Protein AF-A0AAW0GJ16-F1 (afdb_monomer_lite)

Foldseek 3Di:
DWAWKKKKKFLDLVVVLVVLVVVLVVDDLLWAKEKEKADWPPDDLVSVVSSLCSQLVRFNYWYFYAHFAFAFAQPDPVRLVVVLVVVCVVVVNVVVVVVPPDDDDCDPVNVVVSLVSSVPTLPDDPSRTMMMMIMIIHRNVFKFKFFDPQFFDPDDDDDPPPDDDPDDDDPPPPPPPPDDPDDDDDDDPDPPPPDDPPPQQQATPRCNPPDLAQFAEKEKEFALGCHNVLSNNVSSFNYWYKYHHHAQQCPPPVARTWIDGNSDTDRGGMIIMTGRDPDHWDKDKDDPQKDFLDDKWFQADDDWQKRCDTNNDLVLVVVLVSCCVVPVDDPVVVVVCLVPWWKWKFQPPDDGGPDIWTFPDADPVRSMTGTPDGDDPDGGTTITMITRDPCSLAPALEDPQDDPQKQKEKEAAAAPDDDPVDPGARHHHPDPRPQPDDDSGMTMDISYGYGYHNQAMWTWHFDQDPVGTGIRRIDGDNDHSMMMMTMGGHDPPPDPVVVVVVVVVVVVVVVVVVPDPPPDDDDDDDDDDDD

Radius of gyration: 28.72 Å; chains: 1; bounding box: 70×133×58 Å

Structure (mmCIF, N/CA/C/O backbone):
data_AF-A0AAW0GJ16-F1
#
_entry.id   AF-A0AAW0GJ16-F1
#
loop_
_atom_site.group_PDB
_atom_site.id
_atom_site.type_symbol
_atom_site.label_atom_id
_atom_site.label_alt_id
_atom_site.label_comp_id
_atom_site.label_asym_id
_atom_site.label_entity_id
_atom_site.label_seq_id
_atom_site.pdbx_PDB_ins_code
_atom_site.Cartn_x
_atom_site.Cartn_y
_atom_site.Cartn_z
_atom_site.occupancy
_atom_site.B_iso_or_equiv
_atom_site.auth_seq_id
_atom_site.auth_comp_id
_atom_site.auth_asym_id
_atom_site.auth_atom_id
_atom_site.pdbx_PDB_model_num
ATOM 1 N N . MET A 1 1 ? -20.449 2.514 0.840 1.00 83.25 1 MET A N 1
ATOM 2 C CA . MET A 1 1 ? -19.255 1.656 0.787 1.00 83.25 1 MET A CA 1
ATOM 3 C C . MET A 1 1 ? -18.295 2.136 1.844 1.00 83.25 1 MET A C 1
ATOM 5 O O . MET A 1 1 ? -18.551 1.790 2.978 1.00 83.25 1 MET A O 1
ATOM 9 N N . ALA A 1 2 ? -17.311 2.987 1.543 1.00 88.12 2 ALA A N 1
ATOM 10 C CA . ALA A 1 2 ? -16.556 3.666 2.585 1.00 88.12 2 ALA A CA 1
ATOM 11 C C . ALA A 1 2 ? -17.456 4.745 3.195 1.00 88.12 2 ALA A C 1
ATOM 13 O O . ALA A 1 2 ? -18.021 5.568 2.468 1.00 88.12 2 ALA A O 1
ATOM 14 N N . LEU A 1 3 ? -17.647 4.684 4.505 1.00 92.81 3 LEU A N 1
ATOM 15 C CA . LEU A 1 3 ? -18.484 5.608 5.266 1.00 92.81 3 LEU A CA 1
ATOM 16 C C . LEU A 1 3 ? -17.625 6.721 5.859 1.00 92.81 3 LEU A C 1
ATOM 18 O O . LEU A 1 3 ? -17.960 7.902 5.756 1.00 92.81 3 LEU A O 1
ATOM 22 N N . ALA A 1 4 ? -16.476 6.340 6.410 1.00 94.75 4 ALA A N 1
ATOM 23 C CA . ALA A 1 4 ? -15.509 7.248 6.992 1.00 94.75 4 ALA A CA 1
ATOM 24 C C . ALA A 1 4 ? -14.098 6.664 6.893 1.00 94.75 4 ALA A C 1
ATOM 26 O O . ALA A 1 4 ? -13.908 5.458 6.781 1.00 94.75 4 ALA A O 1
ATOM 27 N N . ALA A 1 5 ? -13.106 7.540 6.963 1.00 95.50 5 ALA A N 1
ATOM 28 C CA . ALA A 1 5 ? -11.740 7.168 7.292 1.00 95.50 5 ALA A CA 1
ATOM 29 C C . ALA A 1 5 ? -11.139 8.260 8.165 1.00 95.50 5 ALA A C 1
ATOM 31 O O . ALA A 1 5 ? -11.576 9.416 8.095 1.00 95.50 5 ALA A O 1
ATOM 32 N N . ARG A 1 6 ? -10.165 7.909 8.990 1.00 95.50 6 ARG A N 1
ATOM 33 C CA . ARG A 1 6 ? -9.470 8.861 9.844 1.00 95.50 6 ARG A CA 1
ATOM 34 C C . ARG A 1 6 ? -8.067 8.357 10.139 1.00 95.50 6 ARG A C 1
ATOM 36 O O . ARG A 1 6 ? -7.887 7.176 10.420 1.00 95.50 6 ARG A O 1
ATOM 43 N N . THR A 1 7 ? -7.109 9.273 10.117 1.00 95.12 7 THR A N 1
ATOM 44 C CA . THR A 1 7 ? -5.736 9.030 10.553 1.00 95.12 7 THR A CA 1
ATOM 45 C C . THR A 1 7 ? -5.420 10.012 11.667 1.00 95.12 7 THR A C 1
ATOM 47 O O . THR A 1 7 ? -5.505 11.224 11.470 1.00 95.12 7 THR A O 1
ATOM 50 N N . LEU A 1 8 ? -5.061 9.490 12.834 1.00 94.81 8 LEU A N 1
ATOM 51 C CA . LEU A 1 8 ? -4.563 10.259 13.964 1.00 94.81 8 LEU A CA 1
ATOM 52 C C . LEU A 1 8 ? -3.051 10.095 14.056 1.00 94.81 8 LEU A C 1
ATOM 54 O O . LEU A 1 8 ? -2.541 8.981 13.960 1.00 94.81 8 LEU A O 1
ATOM 58 N N . VAL A 1 9 ? -2.347 11.197 14.272 1.00 93.00 9 VAL A N 1
ATOM 59 C CA . VAL A 1 9 ? -0.895 11.225 14.454 1.00 93.00 9 VAL A CA 1
ATOM 60 C C . VAL A 1 9 ? -0.613 11.919 15.772 1.00 93.00 9 VAL A C 1
ATOM 62 O O . VAL A 1 9 ? -1.122 13.015 15.998 1.00 93.00 9 VAL A O 1
ATOM 65 N N . SER A 1 10 ? 0.194 11.301 16.630 1.00 92.75 10 SER A N 1
ATOM 66 C CA . SER A 1 10 ? 0.650 11.939 17.862 1.00 92.75 10 SER A CA 1
ATOM 67 C C . SER A 1 10 ? 2.000 11.413 18.319 1.00 92.75 10 SER A C 1
ATOM 69 O O . SER A 1 10 ? 2.330 10.251 18.075 1.00 92.75 10 SER A O 1
ATOM 71 N N . ARG A 1 11 ? 2.749 12.233 19.058 1.00 90.12 11 ARG A N 1
ATOM 72 C CA . ARG A 1 11 ? 3.875 11.750 19.879 1.00 90.12 11 ARG A CA 1
ATOM 73 C C . ARG A 1 11 ? 3.406 11.123 21.195 1.00 90.12 11 ARG A C 1
ATOM 75 O O . ARG A 1 11 ? 4.055 10.228 21.723 1.00 90.12 11 ARG A O 1
ATOM 82 N N . SER A 1 12 ? 2.256 11.564 21.710 1.00 93.50 12 SER A N 1
ATOM 83 C CA . SER A 1 12 ? 1.687 11.089 22.972 1.00 93.50 12 SER A CA 1
ATOM 84 C C . SER A 1 12 ? 0.680 9.963 22.741 1.00 93.50 12 SER A C 1
ATOM 86 O O . SER A 1 12 ? -0.403 10.176 22.182 1.00 93.50 12 SER A O 1
ATOM 88 N N . GLY A 1 13 ? 1.011 8.763 23.229 1.00 95.38 13 GLY A N 1
ATOM 89 C CA . GLY A 1 13 ? 0.095 7.619 23.221 1.00 95.38 13 GLY A CA 1
ATOM 90 C C . GLY A 1 13 ? -1.197 7.874 24.009 1.00 95.38 13 GLY A C 1
ATOM 91 O O . GLY A 1 13 ? -2.262 7.436 23.580 1.00 95.38 13 GLY A O 1
ATOM 92 N N . GLY A 1 14 ? -1.132 8.650 25.099 1.00 96.44 14 GLY A N 1
ATOM 93 C CA . GLY A 1 14 ? -2.306 9.012 25.902 1.00 96.44 14 GLY A CA 1
ATOM 94 C C . GLY A 1 14 ? -3.317 9.859 25.123 1.00 96.44 14 GLY A C 1
ATOM 95 O O . GLY A 1 14 ? -4.508 9.561 25.131 1.00 96.44 14 GLY A O 1
ATOM 96 N N . THR A 1 15 ? -2.839 10.847 24.362 1.00 95.38 15 THR A N 1
ATOM 97 C CA . THR A 1 15 ? -3.692 11.699 23.513 1.00 95.38 15 THR A CA 1
ATOM 98 C C . THR A 1 15 ? -4.376 10.885 22.410 1.00 95.38 15 THR A C 1
ATOM 100 O O . THR A 1 15 ? -5.560 11.073 22.134 1.00 95.38 15 THR A O 1
ATOM 103 N N . LEU A 1 16 ? -3.671 9.922 21.800 1.00 96.44 16 LEU A N 1
ATOM 104 C CA . LEU A 1 16 ? -4.283 9.000 20.834 1.00 96.44 16 LEU A CA 1
ATOM 105 C C . LEU A 1 16 ? -5.368 8.140 21.483 1.00 96.44 16 LEU A C 1
ATOM 107 O O . LEU A 1 16 ? -6.444 7.993 20.907 1.00 96.44 16 LEU A O 1
ATOM 111 N N . LEU A 1 17 ? -5.109 7.597 22.674 1.00 97.81 17 LEU A N 1
ATOM 112 C CA . LEU A 1 17 ? -6.081 6.791 23.412 1.00 97.81 17 LEU A CA 1
ATOM 113 C C . LEU A 1 17 ? -7.339 7.574 23.775 1.00 97.81 17 LEU A C 1
ATOM 115 O O . LEU A 1 17 ? -8.432 7.033 23.629 1.00 97.81 17 LEU A O 1
ATOM 119 N N . GLU A 1 18 ? -7.216 8.832 24.194 1.00 96.94 18 GLU A N 1
ATOM 120 C CA . GLU A 1 18 ? -8.367 9.693 24.483 1.00 96.94 18 GLU A CA 1
ATOM 121 C C . GLU A 1 18 ? -9.271 9.833 23.248 1.00 96.94 18 GLU A C 1
ATOM 123 O O . GLU A 1 18 ? -10.471 9.544 23.299 1.00 96.94 18 GLU A O 1
ATOM 128 N N . HIS A 1 19 ? -8.684 10.176 22.097 1.00 96.50 19 HIS A N 1
ATOM 129 C CA . HIS A 1 19 ? -9.428 10.319 20.847 1.00 96.50 19 HIS A CA 1
ATOM 130 C C . HIS A 1 19 ? -10.015 9.000 20.331 1.00 96.50 19 HIS A C 1
ATOM 132 O O . HIS A 1 19 ? -11.144 8.990 19.828 1.00 96.50 19 HIS A O 1
ATOM 138 N N . LEU A 1 20 ? -9.277 7.894 20.446 1.00 97.56 20 LEU A N 1
ATOM 139 C CA . LEU A 1 20 ? -9.753 6.565 20.057 1.00 97.56 20 LEU A CA 1
ATOM 140 C C . LEU A 1 20 ? -10.881 6.082 20.972 1.00 97.56 20 LEU A C 1
ATOM 142 O O . LEU A 1 20 ? -11.856 5.513 20.484 1.00 97.56 20 LEU A O 1
ATOM 146 N N . THR A 1 21 ? -10.797 6.362 22.272 1.00 97.75 21 THR A N 1
ATOM 147 C CA . THR A 1 21 ? -11.847 6.030 23.243 1.00 97.75 21 THR A CA 1
ATOM 148 C C . THR A 1 21 ? -13.120 6.807 22.930 1.00 97.75 21 THR A C 1
ATOM 150 O O . THR A 1 21 ? -14.184 6.200 22.807 1.00 97.75 21 THR A O 1
ATOM 153 N N . ALA A 1 22 ? -13.019 8.119 22.694 1.00 96.69 22 ALA A N 1
ATOM 154 C CA . ALA A 1 22 ? -14.158 8.939 22.288 1.00 96.69 22 ALA A CA 1
ATOM 155 C C . ALA A 1 22 ? -14.784 8.452 20.968 1.00 96.69 22 ALA A C 1
ATOM 157 O O . ALA A 1 22 ? -16.004 8.344 20.858 1.00 96.69 22 ALA A O 1
ATOM 158 N N . TRP A 1 23 ? -13.965 8.094 19.971 1.00 96.25 23 TRP A N 1
ATOM 159 C CA . TRP A 1 23 ? -14.467 7.510 18.723 1.00 96.25 23 TRP A CA 1
ATOM 160 C C . TRP A 1 23 ? -15.193 6.179 18.966 1.00 96.25 23 TRP A C 1
ATOM 162 O O . TRP A 1 23 ? -16.303 5.997 18.466 1.00 96.25 23 TRP A O 1
ATOM 172 N N . SER A 1 24 ? -14.623 5.285 19.780 1.00 96.50 24 SER A N 1
ATOM 173 C CA . SER A 1 24 ? -15.175 3.948 20.043 1.00 96.50 24 SER A CA 1
ATOM 174 C C . SER A 1 24 ? -16.586 3.959 20.640 1.00 96.50 24 SER A C 1
ATOM 176 O O . SER A 1 24 ? -17.339 3.013 20.430 1.00 96.50 24 SER A O 1
ATOM 178 N N . GLN A 1 25 ? -16.962 5.043 21.325 1.00 96.62 25 GLN A N 1
ATOM 179 C CA . GLN A 1 25 ? -18.298 5.244 21.893 1.00 96.62 25 GLN A CA 1
ATOM 180 C C . GLN A 1 25 ? -19.340 5.683 20.854 1.00 96.62 25 GLN A C 1
ATOM 182 O O . GLN A 1 25 ? -20.537 5.563 21.096 1.00 96.62 25 GLN A O 1
ATOM 187 N N . THR A 1 26 ? -18.897 6.212 19.712 1.00 95.12 26 THR A N 1
ATOM 188 C CA . THR A 1 26 ? -19.767 6.800 18.676 1.00 95.12 26 THR A CA 1
ATOM 189 C C . THR A 1 26 ? -19.852 5.969 17.397 1.00 95.12 26 THR A C 1
ATOM 191 O O . THR A 1 26 ? -20.653 6.290 16.521 1.00 95.12 26 THR A O 1
ATOM 194 N N . ARG A 1 27 ? -19.029 4.921 17.269 1.00 94.00 27 ARG A N 1
ATOM 195 C CA . ARG A 1 27 ? -18.988 4.063 16.078 1.00 94.00 27 ARG A CA 1
ATOM 196 C C . ARG A 1 27 ? -20.213 3.152 15.989 1.00 94.00 27 ARG A C 1
ATOM 198 O O . ARG A 1 27 ? -20.712 2.668 17.004 1.00 94.00 27 ARG A O 1
ATOM 205 N N . ASP A 1 28 ? -20.637 2.863 14.765 1.00 95.94 28 ASP A N 1
ATOM 206 C CA . ASP A 1 28 ? -21.716 1.914 14.489 1.00 95.94 28 ASP A CA 1
ATOM 207 C C . ASP A 1 28 ? -21.162 0.477 14.450 1.00 95.94 28 ASP A C 1
ATOM 209 O O . ASP A 1 28 ? -20.320 0.195 13.596 1.00 95.94 28 ASP A O 1
ATOM 213 N N . PRO A 1 29 ? -21.594 -0.437 15.341 1.00 96.12 29 PRO A N 1
ATOM 214 C CA . PRO A 1 29 ? -21.112 -1.819 15.388 1.00 96.12 29 PRO A CA 1
ATOM 215 C C . PRO A 1 29 ? -21.506 -2.665 14.169 1.00 96.12 29 PRO A C 1
ATOM 217 O O . PRO A 1 29 ? -20.990 -3.766 14.029 1.00 96.12 29 PRO A O 1
ATOM 220 N N . SER A 1 30 ? -22.419 -2.204 13.312 1.00 96.69 30 SER A N 1
ATOM 221 C CA . SER A 1 30 ? -22.757 -2.910 12.070 1.00 96.69 30 SER A CA 1
ATOM 222 C C . SER A 1 30 ? -21.721 -2.700 10.963 1.00 96.69 30 SER A C 1
ATOM 224 O O . SER A 1 30 ? -21.684 -3.467 10.002 1.00 96.69 30 SER A O 1
ATOM 226 N N . ASN A 1 31 ? -20.851 -1.696 11.096 1.00 97.00 31 ASN A N 1
ATOM 227 C CA . ASN A 1 31 ? -19.821 -1.414 10.109 1.00 97.00 31 ASN A CA 1
ATOM 228 C C . ASN A 1 31 ? -18.703 -2.465 10.141 1.00 97.00 31 ASN A C 1
ATOM 230 O O . ASN A 1 31 ? -18.400 -3.072 11.162 1.00 97.00 31 ASN A O 1
ATOM 234 N N . THR A 1 32 ? -18.054 -2.652 8.996 1.00 97.75 32 THR A N 1
ATOM 235 C CA . THR A 1 32 ? -16.775 -3.360 8.900 1.00 97.75 32 THR A CA 1
ATOM 236 C C . THR A 1 32 ? -15.634 -2.367 9.069 1.00 97.75 32 THR A C 1
ATOM 238 O O . THR A 1 32 ? -15.653 -1.286 8.473 1.00 97.75 32 THR A O 1
ATOM 241 N N . LEU A 1 33 ? -14.609 -2.737 9.832 1.00 98.12 33 LEU A N 1
ATOM 242 C CA . LEU A 1 33 ? -13.494 -1.850 10.151 1.00 98.12 33 LEU A CA 1
ATOM 243 C C . LEU A 1 33 ? -12.167 -2.374 9.601 1.00 98.12 33 LEU A C 1
ATOM 245 O O . LEU A 1 33 ? -11.743 -3.483 9.921 1.00 98.12 33 LEU A O 1
ATOM 249 N N . LEU A 1 34 ? -11.479 -1.520 8.842 1.00 98.50 34 LEU A N 1
ATOM 250 C CA . LEU A 1 34 ? -10.063 -1.664 8.512 1.00 98.50 34 LEU A CA 1
ATOM 251 C C . LEU A 1 34 ? -9.248 -0.738 9.411 1.00 98.50 34 LEU A C 1
ATOM 253 O O . LEU A 1 34 ? -9.551 0.452 9.459 1.00 98.50 34 LEU A O 1
ATOM 257 N N . PHE A 1 35 ? -8.196 -1.222 10.066 1.00 98.62 35 PHE A N 1
ATOM 258 C CA . PHE A 1 35 ? -7.298 -0.361 10.839 1.00 98.62 35 PHE A CA 1
ATOM 259 C C . PHE A 1 35 ? -5.816 -0.689 10.633 1.00 98.62 35 PHE A C 1
ATOM 261 O O . PHE A 1 35 ? -5.446 -1.796 10.250 1.00 98.62 35 PHE A O 1
ATOM 268 N N . SER A 1 36 ? -4.956 0.291 10.894 1.00 98.31 36 SER A N 1
ATOM 269 C CA . SER A 1 36 ? -3.502 0.133 10.903 1.00 98.31 36 SER A CA 1
ATOM 270 C C . SER A 1 36 ? -2.907 0.981 12.015 1.00 98.31 36 SER A C 1
ATOM 272 O O . SER A 1 36 ? -3.284 2.145 12.173 1.00 98.31 36 SER A O 1
ATOM 274 N N . ILE A 1 37 ? -1.968 0.416 12.769 1.00 98.00 37 ILE A N 1
ATOM 275 C CA . ILE A 1 37 ? -1.204 1.147 13.785 1.00 98.00 37 ILE A CA 1
ATOM 276 C C . ILE A 1 37 ? 0.264 1.128 13.375 1.00 98.00 37 ILE A C 1
ATOM 278 O O . ILE A 1 37 ? 0.846 0.061 13.217 1.00 98.00 37 ILE A O 1
ATOM 282 N N . SER A 1 38 ? 0.857 2.308 13.228 1.00 96.06 38 SER A N 1
ATOM 283 C CA . SER A 1 38 ? 2.296 2.500 13.038 1.00 96.06 38 SER A CA 1
ATOM 284 C C . SER A 1 38 ? 2.876 2.983 14.370 1.00 96.06 38 SER A C 1
ATOM 286 O O . SER A 1 38 ? 2.853 4.192 14.620 1.00 96.06 38 SER A O 1
ATOM 288 N N . PRO A 1 39 ? 3.288 2.079 15.277 1.00 95.06 39 PRO A N 1
ATOM 289 C CA . PRO A 1 39 ? 3.771 2.473 16.595 1.00 95.06 39 PRO A CA 1
ATOM 290 C C . PRO A 1 39 ? 5.111 3.204 16.482 1.00 95.06 39 PRO A C 1
ATOM 292 O O . PRO A 1 39 ? 5.990 2.784 15.728 1.00 95.06 39 PRO A O 1
ATOM 295 N N . SER A 1 40 ? 5.290 4.282 17.248 1.00 92.00 40 SER A N 1
ATOM 296 C CA . SER A 1 40 ? 6.622 4.857 17.429 1.00 92.00 40 SER A CA 1
ATOM 297 C C . SER A 1 40 ? 7.476 3.953 18.325 1.00 92.00 40 SER A C 1
ATOM 299 O O . SER A 1 40 ? 6.936 3.279 19.205 1.00 92.00 40 SER A O 1
ATOM 301 N N . PRO A 1 41 ? 8.814 3.980 18.188 1.00 88.38 41 PRO A N 1
ATOM 302 C CA . PRO A 1 41 ? 9.710 3.298 19.127 1.00 88.38 41 PRO A CA 1
ATOM 303 C C . PRO A 1 41 ? 9.546 3.761 20.586 1.00 88.38 41 PRO A C 1
ATOM 305 O O . PRO A 1 41 ? 9.884 3.028 21.508 1.00 88.38 41 PRO A O 1
ATOM 308 N N . SER A 1 42 ? 9.026 4.974 20.794 1.00 88.88 42 SER A N 1
ATOM 309 C CA . SER A 1 42 ? 8.753 5.570 22.106 1.00 88.88 42 SER A CA 1
ATOM 310 C C . SER A 1 42 ? 7.381 5.202 22.690 1.00 88.88 42 SER A C 1
ATOM 312 O O . SER A 1 42 ? 7.093 5.552 23.836 1.00 88.88 42 SER A O 1
ATOM 314 N N . LEU A 1 43 ? 6.510 4.524 21.934 1.00 93.81 43 LEU A N 1
ATOM 315 C CA . LEU A 1 43 ? 5.173 4.167 22.402 1.00 93.81 43 LEU A CA 1
ATOM 316 C C . LEU A 1 43 ? 5.261 3.089 23.487 1.00 93.81 43 LEU A C 1
ATOM 318 O O . LEU A 1 43 ? 5.823 2.016 23.270 1.00 93.81 43 LEU A O 1
ATOM 322 N N . SER A 1 44 ? 4.657 3.343 24.652 1.00 95.50 44 SER A N 1
ATOM 323 C CA . SER A 1 44 ? 4.625 2.336 25.712 1.00 95.50 44 SER A CA 1
ATOM 324 C C . SER A 1 44 ? 3.834 1.089 25.268 1.00 95.50 44 SER A C 1
ATOM 326 O O . SER A 1 44 ? 2.782 1.215 24.627 1.00 95.50 44 SER A O 1
ATOM 328 N N . PRO A 1 45 ? 4.271 -0.127 25.648 1.00 95.62 45 PRO A N 1
ATOM 329 C CA . PRO A 1 45 ? 3.545 -1.354 25.320 1.00 95.62 45 PRO A CA 1
ATOM 330 C C . PRO A 1 45 ? 2.103 -1.374 25.845 1.00 95.62 45 PRO A C 1
ATOM 332 O O . PRO A 1 45 ? 1.221 -1.930 25.191 1.00 95.62 45 PRO A O 1
ATOM 335 N N . SER A 1 46 ? 1.842 -0.738 26.996 1.00 97.00 46 SER A N 1
ATOM 336 C CA . SER A 1 46 ? 0.489 -0.607 27.549 1.00 97.00 46 SER A CA 1
ATOM 337 C C . SER A 1 46 ? -0.414 0.221 26.640 1.00 97.00 46 SER A C 1
ATOM 339 O O . SER A 1 46 ? -1.506 -0.230 26.304 1.00 97.00 46 SER A O 1
ATOM 341 N N . HIS A 1 47 ? 0.063 1.373 26.155 1.00 97.44 47 HIS A N 1
ATOM 342 C CA . HIS A 1 47 ? -0.714 2.195 25.234 1.00 97.44 47 HIS A CA 1
ATOM 343 C C . HIS A 1 47 ? -0.989 1.465 23.920 1.00 97.44 47 HIS A C 1
ATOM 345 O O . HIS A 1 47 ? -2.115 1.509 23.430 1.00 97.44 47 HIS A O 1
ATOM 351 N N . LEU A 1 48 ? 0.001 0.755 23.366 1.00 97.25 48 LEU A N 1
ATOM 352 C CA . LEU A 1 48 ? -0.205 -0.052 22.162 1.00 97.25 48 LEU A CA 1
ATOM 353 C C . LEU A 1 48 ? -1.277 -1.129 22.384 1.00 97.25 48 LEU A C 1
ATOM 355 O O . LEU A 1 48 ? -2.182 -1.275 21.563 1.00 97.25 48 LEU A O 1
ATOM 359 N N . SER A 1 49 ? -1.200 -1.853 23.502 1.00 97.12 49 SER A N 1
ATOM 360 C CA . SER A 1 49 ? -2.187 -2.869 23.877 1.00 97.12 49 SER A CA 1
ATOM 361 C C . SER A 1 49 ? -3.598 -2.282 23.989 1.00 97.12 49 SER A C 1
ATOM 363 O O . SER A 1 49 ? -4.549 -2.857 23.458 1.00 97.12 49 SER A O 1
ATOM 365 N N . ASP A 1 50 ? -3.746 -1.120 24.626 1.00 98.25 50 ASP A N 1
ATOM 366 C CA . ASP A 1 50 ? -5.040 -0.453 24.784 1.00 98.25 50 ASP A CA 1
ATOM 367 C C . ASP A 1 50 ? -5.607 0.031 23.440 1.00 98.25 50 ASP A C 1
ATOM 369 O O . ASP A 1 50 ? -6.792 -0.165 23.161 1.00 98.25 50 ASP A O 1
ATOM 373 N N . MET A 1 51 ? -4.767 0.579 22.554 1.00 98.19 51 MET A N 1
ATOM 374 C CA . MET A 1 51 ? -5.180 0.967 21.198 1.00 98.19 51 MET A CA 1
ATOM 375 C C . MET A 1 51 ? -5.656 -0.243 20.392 1.00 98.19 51 MET A C 1
ATOM 377 O O . MET A 1 51 ? -6.719 -0.199 19.767 1.00 98.19 51 MET A O 1
ATOM 381 N N . VAL A 1 52 ? -4.900 -1.344 20.435 1.00 97.56 52 VAL A N 1
ATOM 382 C CA . VAL A 1 52 ? -5.280 -2.605 19.787 1.00 97.56 52 VAL A CA 1
ATOM 383 C C . VAL A 1 52 ? -6.610 -3.103 20.342 1.00 97.56 52 VAL A C 1
ATOM 385 O O . VAL A 1 52 ? -7.486 -3.465 19.561 1.00 97.56 52 VAL A O 1
ATOM 388 N N . LYS A 1 53 ? -6.811 -3.070 21.663 1.00 97.81 53 LYS A N 1
ATOM 389 C CA . LYS A 1 53 ? -8.067 -3.476 22.312 1.00 97.81 53 LYS A CA 1
ATOM 390 C C . LYS A 1 53 ? -9.260 -2.624 21.869 1.00 97.81 53 LYS A C 1
ATOM 392 O O . LYS A 1 53 ? -10.356 -3.149 21.676 1.00 97.81 53 LYS A O 1
ATOM 397 N N . ILE A 1 54 ? -9.072 -1.319 21.664 1.00 97.94 54 ILE A N 1
ATOM 398 C CA . ILE A 1 54 ? -10.135 -0.445 21.149 1.00 97.94 54 ILE A CA 1
ATOM 399 C C . ILE A 1 54 ? -10.560 -0.882 19.742 1.00 97.94 54 ILE A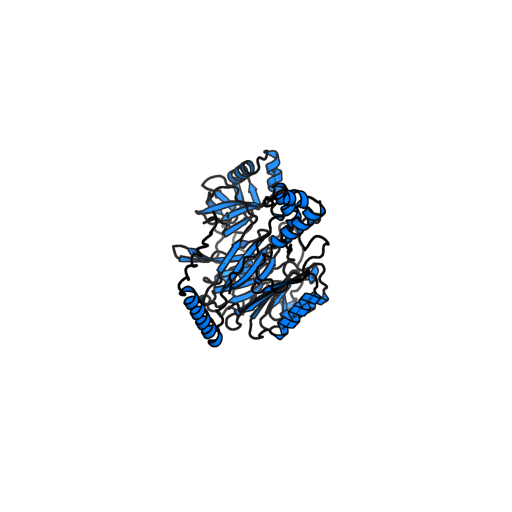 C 1
ATOM 401 O O . ILE A 1 54 ? -11.757 -1.006 19.479 1.00 97.94 54 ILE A O 1
ATOM 405 N N . PHE A 1 55 ? -9.618 -1.159 18.841 1.00 97.81 55 PHE A N 1
ATOM 406 C CA . PHE A 1 55 ? -9.959 -1.601 17.487 1.00 97.81 55 PHE A CA 1
ATOM 407 C C . PHE A 1 55 ? -10.525 -3.022 17.465 1.00 97.81 55 PHE A C 1
ATOM 409 O O . PHE A 1 55 ? -11.607 -3.240 16.933 1.00 97.81 55 PHE A O 1
ATOM 416 N N . THR A 1 56 ? -9.859 -3.961 18.131 1.00 96.94 56 THR A N 1
ATOM 417 C CA . THR A 1 56 ? -10.247 -5.380 18.231 1.00 96.94 56 THR A CA 1
ATOM 418 C C . THR A 1 56 ? -11.400 -5.649 19.199 1.00 96.94 56 THR A C 1
ATOM 420 O O . THR A 1 56 ? -11.690 -6.791 19.504 1.00 96.94 56 THR A O 1
ATOM 423 N N . SER A 1 57 ? -12.071 -4.632 19.734 1.00 96.56 57 SER A N 1
ATOM 424 C CA . SER A 1 57 ? -13.371 -4.824 20.399 1.00 96.56 57 SER A CA 1
ATOM 425 C C . SER A 1 57 ? -14.537 -4.653 19.429 1.00 96.56 57 SER A C 1
ATOM 427 O O . SER A 1 57 ? -15.687 -4.894 19.793 1.00 96.56 57 SER A O 1
ATOM 429 N N . HIS A 1 58 ? -14.261 -4.193 18.209 1.00 96.50 58 HIS A N 1
ATOM 430 C CA . HIS A 1 58 ? -15.269 -4.030 17.181 1.00 96.50 58 HIS A CA 1
ATOM 431 C C . HIS A 1 58 ? -15.512 -5.366 16.457 1.00 96.50 58 HIS A C 1
ATOM 433 O O . HIS A 1 58 ? -14.549 -6.080 16.159 1.00 96.50 58 HIS A O 1
ATOM 439 N N . PRO A 1 59 ? -16.773 -5.729 16.177 1.00 93.75 59 PRO A N 1
ATOM 440 C CA . PRO A 1 59 ? -17.062 -6.864 15.306 1.00 93.75 59 PRO A CA 1
ATOM 441 C C . PRO A 1 59 ? -16.548 -6.589 13.884 1.00 93.75 59 PRO A C 1
ATOM 443 O O . PRO A 1 59 ? -16.389 -5.437 13.494 1.00 93.75 59 PRO A O 1
ATOM 446 N N . ASN A 1 60 ? -16.297 -7.642 13.101 1.00 96.06 60 ASN A N 1
ATOM 447 C CA . ASN A 1 60 ? -15.907 -7.535 11.686 1.00 96.06 60 ASN A CA 1
ATOM 448 C C . ASN A 1 60 ? -14.698 -6.615 11.463 1.00 96.06 60 ASN A C 1
ATOM 450 O O . ASN A 1 60 ? -14.755 -5.611 10.746 1.00 96.06 60 ASN A O 1
ATOM 454 N N . THR A 1 61 ? -13.588 -6.962 12.111 1.00 97.56 61 THR A N 1
ATOM 455 C CA . THR A 1 61 ? -12.360 -6.166 12.098 1.00 97.56 61 THR A CA 1
ATOM 456 C C . THR A 1 61 ? -11.245 -6.846 11.340 1.00 97.56 61 THR A C 1
ATOM 458 O O . THR A 1 61 ? -10.980 -8.036 11.513 1.00 97.56 61 THR A O 1
ATOM 461 N N . VAL A 1 62 ? -10.541 -6.043 10.549 1.00 98.38 62 VAL A N 1
ATOM 462 C CA . VAL A 1 62 ? -9.294 -6.410 9.891 1.00 98.38 62 VAL A CA 1
ATOM 463 C C . VAL A 1 62 ? -8.266 -5.327 10.178 1.00 98.38 62 VAL A C 1
ATOM 465 O O . VAL A 1 62 ? -8.556 -4.137 10.061 1.00 98.38 62 VAL A O 1
ATOM 468 N N . GLY A 1 63 ? -7.048 -5.711 10.536 1.00 98.38 63 GLY A N 1
ATOM 469 C CA . GLY A 1 63 ? -5.992 -4.724 10.709 1.00 98.38 63 GLY A CA 1
ATOM 470 C C . GLY A 1 63 ? -4.598 -5.301 10.808 1.00 98.38 63 GLY A C 1
ATOM 471 O O . GLY A 1 63 ? -4.402 -6.514 10.759 1.00 98.38 63 GLY A O 1
ATOM 472 N N . CYS A 1 64 ? -3.618 -4.417 10.959 1.00 98.31 64 CYS A N 1
ATOM 473 C CA . CYS A 1 64 ? -2.227 -4.798 11.169 1.00 98.31 64 CYS A CA 1
ATOM 474 C C . CYS A 1 64 ? -1.453 -3.774 11.997 1.00 98.31 64 CYS A C 1
ATOM 476 O O . CYS A 1 64 ? -1.870 -2.624 12.165 1.00 98.31 64 CYS A O 1
ATOM 478 N N . LEU A 1 65 ? -0.274 -4.191 12.452 1.00 97.81 65 LEU A N 1
ATOM 479 C CA . LEU A 1 65 ? 0.801 -3.253 12.755 1.00 97.81 65 LEU A CA 1
ATOM 480 C C . LEU A 1 65 ? 1.583 -2.958 11.465 1.00 97.81 65 LEU A C 1
ATOM 482 O O . LEU A 1 65 ? 2.023 -3.875 10.771 1.00 97.81 65 LEU A O 1
ATOM 486 N N . SER A 1 66 ? 1.712 -1.680 11.127 1.00 95.94 66 SER A N 1
ATOM 487 C CA . SER A 1 66 ? 2.429 -1.176 9.951 1.00 95.94 66 SER A CA 1
ATOM 488 C C . SER A 1 66 ? 3.780 -0.574 10.333 1.00 95.94 66 SER A C 1
ATOM 490 O O . SER A 1 66 ? 4.038 -0.300 11.506 1.00 95.94 66 SER A O 1
ATOM 492 N N . SER A 1 67 ? 4.642 -0.334 9.342 1.00 92.62 67 SER A N 1
ATOM 493 C CA . SER A 1 67 ? 5.933 0.330 9.576 1.00 92.62 67 SER A CA 1
ATOM 494 C C . SER A 1 67 ? 5.731 1.725 10.173 1.00 92.62 67 SER A C 1
ATOM 496 O O . SER A 1 67 ? 4.773 2.404 9.805 1.00 92.62 67 SER A O 1
ATOM 498 N N . PRO A 1 68 ? 6.641 2.219 11.023 1.00 89.88 68 PRO A N 1
ATOM 499 C CA . PRO A 1 68 ? 6.618 3.608 11.460 1.00 89.88 68 PRO A CA 1
ATOM 500 C C . PRO A 1 68 ? 6.538 4.582 10.275 1.00 89.88 68 PRO A C 1
ATOM 502 O O . PRO A 1 68 ? 7.204 4.414 9.251 1.00 89.88 68 PRO A O 1
ATOM 505 N N . LEU A 1 69 ? 5.695 5.605 10.411 1.00 84.50 69 LEU A N 1
ATOM 506 C CA . LEU A 1 69 ? 5.553 6.671 9.425 1.00 84.50 69 LEU A CA 1
ATOM 507 C C . LEU A 1 69 ? 6.374 7.873 9.866 1.00 84.50 69 LEU A C 1
ATOM 509 O O . LEU A 1 69 ? 6.089 8.483 10.894 1.00 84.50 69 LEU A O 1
ATOM 513 N N . ASN A 1 70 ? 7.341 8.263 9.045 1.00 71.81 70 ASN A N 1
ATOM 514 C CA . ASN A 1 70 ? 8.098 9.483 9.278 1.00 71.81 70 ASN A CA 1
ATOM 515 C C . ASN A 1 70 ? 7.378 10.656 8.612 1.00 71.81 70 ASN A C 1
ATOM 517 O O . ASN A 1 70 ? 7.450 10.907 7.407 1.00 71.81 70 ASN A O 1
ATOM 521 N N . LEU A 1 71 ? 6.590 11.339 9.433 1.00 71.25 71 LEU A N 1
ATOM 522 C CA . LEU A 1 71 ? 5.867 12.544 9.066 1.00 71.25 71 LEU A CA 1
ATOM 523 C C . LEU A 1 71 ? 6.736 13.736 9.465 1.00 71.25 71 LEU A C 1
ATOM 525 O O . LEU A 1 71 ? 6.799 14.074 10.645 1.00 71.25 71 LEU A O 1
ATOM 529 N N . GLU A 1 72 ? 7.390 14.407 8.512 1.00 62.03 72 GLU A N 1
ATOM 530 C CA . GLU A 1 72 ? 7.883 15.754 8.809 1.00 62.03 72 GLU A CA 1
ATOM 531 C C . GLU A 1 72 ? 6.792 16.768 8.509 1.00 62.03 72 GLU A C 1
ATOM 533 O O . GLU A 1 72 ? 6.217 16.842 7.419 1.00 62.03 72 GLU A O 1
ATOM 538 N N . ARG A 1 73 ? 6.542 17.621 9.495 1.00 57.69 73 ARG A N 1
ATOM 539 C CA . ARG A 1 73 ? 5.671 18.769 9.331 1.00 57.69 73 ARG A CA 1
ATOM 540 C C . ARG A 1 73 ? 6.471 19.833 8.609 1.00 57.69 73 ARG A C 1
ATOM 542 O O . ARG A 1 73 ? 7.275 20.546 9.214 1.00 57.69 73 ARG A O 1
ATOM 549 N N . THR A 1 74 ? 6.230 19.951 7.312 1.00 54.62 74 THR A N 1
ATOM 550 C CA . THR A 1 74 ? 6.621 21.137 6.559 1.00 54.62 74 THR A CA 1
ATOM 551 C C . THR A 1 74 ? 5.805 22.307 7.093 1.00 54.62 74 THR A C 1
ATOM 553 O O . THR A 1 74 ? 4.578 22.299 6.985 1.00 54.62 74 THR A O 1
ATOM 556 N N . LYS A 1 75 ? 6.459 23.301 7.704 1.00 56.00 75 LYS A N 1
ATOM 557 C CA . LYS A 1 75 ? 5.778 24.530 8.136 1.00 56.00 75 LYS A CA 1
ATOM 558 C C . LYS A 1 75 ? 5.039 25.146 6.942 1.00 56.00 75 LYS A C 1
ATOM 560 O O . LYS A 1 75 ? 5.560 25.144 5.824 1.00 56.00 75 LYS A O 1
ATOM 565 N N . SER A 1 76 ? 3.837 25.678 7.171 1.00 56.34 76 SER A N 1
ATOM 566 C CA . SER A 1 76 ? 3.068 26.328 6.105 1.00 56.34 76 SER A CA 1
ATOM 567 C C . SER A 1 76 ? 3.866 27.502 5.513 1.00 56.34 76 SER A C 1
ATOM 569 O O . SER A 1 76 ? 4.643 28.156 6.215 1.00 56.34 76 SER A O 1
ATOM 571 N N . ILE A 1 77 ? 3.683 27.804 4.222 1.00 56.62 77 ILE A N 1
ATOM 572 C CA . ILE A 1 77 ? 4.350 28.952 3.578 1.00 56.62 77 ILE A CA 1
ATOM 573 C C . ILE A 1 77 ? 4.069 30.270 4.331 1.00 56.62 77 ILE A C 1
ATOM 575 O O . ILE A 1 77 ? 5.008 31.048 4.500 1.00 56.62 77 ILE A O 1
ATOM 579 N N . PRO A 1 78 ? 2.837 30.557 4.800 1.00 59.09 78 PRO A N 1
ATOM 580 C CA . PRO A 1 78 ? 2.577 31.714 5.656 1.00 59.09 78 PRO A CA 1
ATOM 581 C C . PRO A 1 78 ? 3.389 31.716 6.957 1.00 59.09 78 PRO A C 1
ATOM 583 O O . PRO A 1 78 ? 3.975 32.743 7.285 1.00 59.09 78 PRO A O 1
ATOM 586 N N . THR A 1 79 ? 3.486 30.580 7.656 1.00 63.22 79 THR A N 1
ATOM 587 C CA . THR A 1 79 ? 4.268 30.455 8.901 1.00 63.22 79 THR A CA 1
ATOM 588 C C . THR A 1 79 ? 5.757 30.669 8.643 1.00 63.22 79 THR A C 1
ATOM 590 O O . THR A 1 79 ? 6.407 31.434 9.343 1.00 63.22 79 THR A O 1
ATOM 593 N N . LEU A 1 80 ? 6.291 30.069 7.578 1.00 64.38 80 LEU A N 1
ATOM 594 C CA . LEU A 1 80 ? 7.680 30.264 7.159 1.00 64.38 80 LEU A CA 1
ATOM 595 C C . LEU A 1 80 ? 7.967 31.709 6.765 1.00 64.38 80 LEU A C 1
ATOM 597 O O . LEU A 1 80 ? 9.048 32.218 7.041 1.00 64.38 80 LEU A O 1
ATOM 601 N N . LYS A 1 81 ? 7.007 32.378 6.116 1.00 65.81 81 LYS A N 1
ATOM 602 C CA . LYS A 1 81 ? 7.107 33.807 5.814 1.00 65.81 81 LYS A CA 1
ATOM 603 C C . LYS A 1 81 ? 7.099 34.642 7.090 1.00 65.81 81 LYS A C 1
ATOM 605 O O . LYS A 1 81 ? 7.905 35.557 7.170 1.00 65.81 81 LYS A O 1
ATOM 610 N N . ALA A 1 82 ? 6.240 34.333 8.059 1.00 72.19 82 ALA A N 1
ATOM 611 C CA . ALA A 1 82 ? 6.187 35.036 9.339 1.00 72.19 82 ALA A CA 1
ATOM 612 C C . ALA A 1 82 ? 7.492 34.870 10.135 1.00 72.19 82 ALA A C 1
ATOM 614 O O . ALA A 1 82 ? 8.056 35.863 10.574 1.00 72.19 82 ALA A O 1
ATOM 615 N N . GLU A 1 83 ? 8.039 33.656 10.222 1.00 72.88 83 GLU A N 1
ATOM 616 C CA . GLU A 1 83 ? 9.333 33.411 10.876 1.00 72.88 83 GLU A CA 1
ATOM 617 C C . GLU A 1 83 ? 10.500 34.056 10.128 1.00 72.88 83 GLU A C 1
ATOM 619 O O . GLU A 1 83 ? 11.420 34.584 10.748 1.00 72.88 83 GLU A O 1
ATOM 624 N N . LEU A 1 84 ? 10.483 34.031 8.791 1.00 72.25 84 LEU A N 1
ATOM 625 C CA . LEU A 1 84 ? 11.484 34.742 8.000 1.00 72.25 84 LEU A CA 1
ATOM 626 C C . LEU A 1 84 ? 11.406 36.247 8.269 1.00 72.25 84 LEU A C 1
ATOM 628 O O . LEU A 1 84 ? 12.445 36.884 8.406 1.00 72.25 84 LEU A O 1
ATOM 632 N N . ILE A 1 85 ? 10.195 36.803 8.352 1.00 73.81 85 ILE A N 1
ATOM 633 C CA . ILE A 1 85 ? 9.963 38.206 8.696 1.00 73.81 85 ILE A CA 1
ATOM 634 C C . ILE A 1 85 ? 10.523 38.504 10.091 1.00 73.81 85 ILE A C 1
ATOM 636 O O . ILE A 1 85 ? 11.369 39.383 10.202 1.00 73.81 85 ILE A O 1
ATOM 640 N N . GLU A 1 86 ? 10.160 37.728 11.112 1.00 79.00 86 GLU A N 1
ATOM 641 C CA . GLU A 1 86 ? 10.642 37.907 12.489 1.00 79.00 86 GLU A CA 1
ATOM 642 C C . GLU A 1 86 ? 12.175 37.794 12.580 1.00 79.00 86 GLU A C 1
ATOM 644 O O . GLU A 1 86 ? 12.846 38.581 13.248 1.00 79.00 86 GLU A O 1
ATOM 649 N N . MET A 1 87 ? 12.767 36.843 11.854 1.00 78.31 87 MET A N 1
ATOM 650 C CA . MET A 1 87 ? 14.217 36.680 11.780 1.00 78.31 87 MET A CA 1
ATOM 651 C C . MET A 1 87 ? 14.890 37.884 11.100 1.00 78.31 87 MET A C 1
ATOM 653 O O . MET A 1 87 ? 15.929 38.349 11.566 1.00 78.31 87 MET A O 1
ATOM 657 N N . LEU A 1 88 ? 14.312 38.411 10.015 1.00 73.56 88 LEU A N 1
ATOM 658 C CA . LEU A 1 88 ? 14.819 39.602 9.322 1.00 73.56 88 LEU A CA 1
ATOM 659 C C . LEU A 1 88 ? 14.642 40.885 10.152 1.00 73.56 88 LEU A C 1
ATOM 661 O O . LEU A 1 88 ? 15.476 41.788 10.046 1.00 73.56 88 LEU A O 1
ATOM 665 N N . GLU A 1 89 ? 13.598 40.963 10.979 1.00 78.19 89 GLU A N 1
ATOM 666 C CA . GLU A 1 89 ? 13.391 42.028 11.967 1.00 78.19 89 GLU A CA 1
ATOM 667 C C . GLU A 1 89 ? 14.452 41.977 13.070 1.00 78.19 89 GLU A C 1
ATOM 669 O O . GLU A 1 89 ? 15.093 42.994 13.330 1.00 78.19 89 GLU A O 1
ATOM 674 N N . ARG A 1 90 ? 14.728 40.794 13.642 1.00 79.00 90 ARG A N 1
ATOM 675 C CA . ARG A 1 90 ? 15.810 40.602 14.629 1.00 79.00 90 ARG A CA 1
ATOM 676 C C . ARG A 1 90 ? 17.193 40.942 14.074 1.00 79.00 90 ARG A C 1
ATOM 678 O O . ARG A 1 90 ? 18.025 41.473 14.799 1.00 79.00 90 ARG A O 1
ATOM 685 N N . GLU A 1 91 ? 17.443 40.660 12.794 1.00 81.25 91 GLU A N 1
ATOM 686 C CA . GLU A 1 91 ? 18.696 41.026 12.117 1.00 81.25 91 GLU A CA 1
ATOM 687 C C . GLU A 1 91 ? 18.774 42.526 11.745 1.00 81.25 91 GLU A C 1
ATOM 689 O O . GLU A 1 91 ? 19.774 42.948 11.166 1.00 81.25 91 GLU A O 1
ATOM 694 N N . GLY A 1 92 ? 17.738 43.336 12.013 1.00 71.88 92 GLY A N 1
ATOM 695 C CA . GLY A 1 92 ? 17.694 44.765 11.664 1.00 71.88 92 GLY A CA 1
ATOM 696 C C . GLY A 1 92 ? 17.553 45.056 10.162 1.00 71.88 92 GLY A C 1
ATOM 697 O O . GLY A 1 92 ? 17.567 46.211 9.741 1.00 71.88 92 GLY A O 1
ATOM 698 N N . LYS A 1 93 ? 17.376 44.025 9.327 1.00 65.31 93 LYS A N 1
ATOM 699 C CA . LYS A 1 93 ? 17.360 44.122 7.853 1.00 65.31 93 LYS A CA 1
ATOM 700 C C . LYS A 1 93 ? 16.009 44.535 7.270 1.00 65.31 93 LYS A C 1
ATOM 702 O O . LYS A 1 93 ? 15.912 44.851 6.086 1.00 65.31 93 LYS A O 1
ATOM 707 N N . MET A 1 94 ? 14.959 44.537 8.087 1.00 59.53 94 MET A N 1
ATOM 708 C CA . MET A 1 94 ? 13.634 45.052 7.717 1.00 59.53 94 MET A CA 1
ATOM 709 C C . MET A 1 94 ? 13.613 46.589 7.638 1.00 59.53 94 MET A C 1
ATOM 711 O O . MET A 1 94 ? 12.932 47.155 6.779 1.00 59.53 94 MET A O 1
ATOM 715 N N . ALA A 1 95 ? 14.412 47.267 8.472 1.00 52.09 95 ALA A N 1
ATOM 716 C CA . ALA A 1 95 ? 14.460 48.727 8.541 1.00 52.09 95 ALA A CA 1
ATOM 717 C C . ALA A 1 95 ? 14.981 49.367 7.237 1.00 52.09 95 ALA A C 1
ATOM 719 O O . ALA A 1 95 ? 14.418 50.360 6.777 1.00 52.09 95 ALA A O 1
ATOM 720 N N . GLU A 1 96 ? 15.962 48.754 6.564 1.00 51.56 96 GLU A N 1
ATOM 721 C CA . GLU A 1 96 ? 16.475 49.240 5.269 1.00 51.56 96 GLU A CA 1
ATOM 722 C C . GLU A 1 96 ? 15.431 49.185 4.139 1.00 51.56 96 GLU A C 1
ATOM 724 O O . GLU A 1 96 ? 15.476 49.986 3.205 1.00 51.56 96 GLU A O 1
ATOM 729 N N . ALA A 1 97 ? 14.461 48.269 4.209 1.00 50.41 97 ALA A N 1
ATOM 730 C CA . ALA A 1 97 ? 13.436 48.133 3.177 1.00 50.41 97 ALA A CA 1
ATOM 731 C C . ALA A 1 97 ? 12.241 49.081 3.369 1.00 50.41 97 ALA A C 1
ATOM 733 O O . ALA A 1 97 ? 11.629 49.510 2.387 1.00 50.41 97 ALA A O 1
ATOM 734 N N . LEU A 1 98 ? 11.918 49.436 4.617 1.00 44.91 98 LEU A N 1
ATOM 735 C CA . LEU A 1 98 ? 10.825 50.359 4.944 1.00 44.91 98 LEU A CA 1
ATOM 736 C C . LEU A 1 98 ? 11.199 51.829 4.710 1.00 44.91 98 LEU A C 1
ATOM 738 O O . LEU A 1 98 ? 10.346 52.609 4.283 1.00 44.91 98 LEU A O 1
ATOM 742 N N . ILE A 1 99 ? 12.475 52.194 4.873 1.00 49.22 99 ILE A N 1
ATOM 743 C CA . ILE A 1 99 ? 12.975 53.557 4.610 1.00 49.22 99 ILE A CA 1
ATOM 744 C C . ILE A 1 99 ? 12.884 53.922 3.108 1.00 49.22 99 ILE A C 1
ATOM 746 O O . ILE A 1 99 ? 12.848 55.096 2.747 1.00 49.22 99 ILE A O 1
ATOM 750 N N . GLY A 1 100 ? 12.738 52.934 2.217 1.00 46.41 100 GLY A N 1
ATOM 751 C CA . GLY A 1 100 ? 12.750 53.125 0.766 1.00 46.41 100 GLY A CA 1
ATOM 752 C C . GLY A 1 100 ? 11.432 52.918 0.011 1.00 46.41 100 GLY A C 1
ATOM 753 O O . GLY A 1 100 ? 11.524 52.604 -1.167 1.00 46.41 100 GLY A O 1
ATOM 754 N N . ARG A 1 101 ? 10.227 53.008 0.608 1.00 44.66 101 ARG A N 1
ATOM 755 C CA . ARG A 1 101 ? 8.901 52.914 -0.089 1.00 44.66 101 ARG A CA 1
ATOM 756 C C . ARG A 1 101 ? 8.802 51.885 -1.252 1.00 44.66 101 ARG A C 1
ATOM 758 O O . ARG A 1 101 ? 8.059 52.091 -2.214 1.00 44.66 101 ARG A O 1
ATOM 765 N N . ARG A 1 102 ? 9.518 50.758 -1.210 1.00 47.31 102 ARG A N 1
ATOM 766 C CA . ARG A 1 102 ? 9.495 49.727 -2.262 1.00 47.31 102 ARG A CA 1
ATOM 767 C C . ARG A 1 102 ? 9.124 48.395 -1.635 1.00 47.31 102 ARG A C 1
ATOM 769 O O . ARG A 1 102 ? 9.702 47.990 -0.635 1.00 47.31 102 ARG A O 1
ATOM 776 N N . ARG A 1 103 ? 8.140 47.715 -2.238 1.00 53.31 103 ARG A N 1
ATOM 777 C CA . ARG A 1 103 ? 7.723 46.358 -1.851 1.00 53.31 103 ARG A CA 1
ATOM 778 C C . ARG A 1 103 ? 8.964 45.469 -1.733 1.00 53.31 103 ARG A C 1
ATOM 780 O O . ARG A 1 103 ? 9.733 45.392 -2.692 1.00 53.31 103 ARG A O 1
ATOM 787 N N . TYR A 1 104 ? 9.138 44.810 -0.587 1.00 53.47 104 TYR A N 1
ATOM 788 C CA . TYR A 1 104 ? 10.232 43.868 -0.353 1.00 53.47 104 TYR A CA 1
ATOM 789 C C . TYR A 1 104 ? 10.200 42.786 -1.438 1.00 53.47 104 TYR A C 1
ATOM 791 O O . TYR A 1 104 ? 9.277 41.972 -1.501 1.00 53.47 104 TYR A O 1
ATOM 799 N N . ARG A 1 105 ? 11.170 42.819 -2.354 1.00 57.88 105 ARG A N 1
ATOM 800 C CA . ARG A 1 105 ? 11.324 41.801 -3.393 1.00 57.88 105 ARG A CA 1
ATOM 801 C C . ARG A 1 105 ? 12.181 40.696 -2.788 1.00 57.88 105 ARG A C 1
ATOM 803 O O . ARG A 1 105 ? 13.351 40.943 -2.513 1.00 57.88 105 ARG A O 1
ATOM 810 N N . ILE A 1 106 ? 11.581 39.526 -2.560 1.00 56.94 106 ILE A N 1
ATOM 811 C CA . ILE A 1 106 ? 12.265 38.321 -2.060 1.00 56.94 106 ILE A CA 1
ATOM 812 C C . ILE A 1 106 ? 13.519 38.106 -2.916 1.00 56.94 106 ILE A C 1
ATOM 814 O O . ILE A 1 106 ? 13.402 37.909 -4.129 1.00 56.94 106 ILE A O 1
ATOM 818 N N . ARG A 1 107 ? 14.708 38.211 -2.311 1.00 67.88 107 ARG A N 1
ATOM 819 C CA . ARG A 1 107 ? 15.980 37.978 -3.006 1.00 67.88 107 ARG A CA 1
ATOM 820 C C . ARG A 1 107 ? 16.236 36.475 -3.092 1.00 67.88 107 ARG A C 1
ATOM 822 O O . ARG A 1 107 ? 15.712 35.693 -2.306 1.00 67.88 107 ARG A O 1
ATOM 829 N N . GLU A 1 108 ? 17.087 36.053 -4.019 1.00 56.06 108 GLU A N 1
ATOM 830 C CA . GLU A 1 108 ? 17.454 34.639 -4.187 1.00 56.06 108 GLU A CA 1
ATOM 831 C C . GLU A 1 108 ? 18.044 34.029 -2.897 1.00 56.06 108 GLU A C 1
ATOM 833 O O . GLU A 1 108 ? 17.707 32.910 -2.515 1.00 56.06 108 GLU A O 1
ATOM 838 N N . ASN A 1 109 ? 18.798 34.820 -2.126 1.00 63.97 109 ASN A N 1
ATOM 839 C CA . ASN A 1 109 ? 19.296 34.427 -0.803 1.00 63.97 109 ASN A CA 1
ATOM 840 C C . ASN A 1 109 ? 18.181 34.224 0.240 1.00 63.97 109 ASN A C 1
ATOM 842 O O . ASN A 1 109 ? 18.331 33.385 1.130 1.00 63.97 109 ASN A O 1
ATOM 846 N N . ASP A 1 110 ? 17.055 34.932 0.124 1.00 60.72 110 ASP A N 1
ATOM 847 C CA . ASP A 1 110 ? 15.886 34.727 0.985 1.00 60.72 110 ASP A CA 1
ATOM 848 C C . ASP A 1 110 ? 15.164 33.430 0.616 1.00 60.72 110 ASP A C 1
ATOM 850 O O . ASP A 1 110 ? 14.646 32.757 1.498 1.00 60.72 110 ASP A O 1
ATOM 854 N N . VAL A 1 111 ? 15.192 33.021 -0.660 1.00 58.69 111 VAL A N 1
ATOM 855 C CA . VAL A 1 111 ? 14.706 31.702 -1.103 1.00 58.69 111 VAL A CA 1
ATOM 856 C C . VAL A 1 111 ? 15.591 30.588 -0.545 1.00 58.69 111 VAL A C 1
ATOM 858 O O . VAL A 1 111 ? 15.073 29.584 -0.064 1.00 58.69 111 VAL A O 1
ATOM 861 N N . VAL A 1 112 ? 16.915 30.762 -0.533 1.00 62.94 112 VAL A N 1
ATOM 862 C CA . VAL A 1 112 ? 17.844 29.807 0.100 1.00 62.94 112 VAL A CA 1
ATOM 863 C C . VAL A 1 112 ? 17.624 29.740 1.617 1.00 62.94 112 VAL A C 1
ATOM 865 O O . VAL A 1 112 ? 17.616 28.651 2.190 1.00 62.94 112 VAL A O 1
ATOM 868 N N . ARG A 1 113 ? 17.388 30.879 2.281 1.00 64.38 113 ARG A N 1
ATOM 869 C CA . ARG A 1 113 ? 17.034 30.933 3.712 1.00 64.38 113 ARG A CA 1
ATOM 870 C C . ARG A 1 113 ? 15.666 30.309 3.989 1.00 64.38 113 ARG A C 1
ATOM 872 O O . ARG A 1 113 ? 15.553 29.547 4.939 1.00 64.38 113 ARG A O 1
ATOM 879 N N . LEU A 1 114 ? 14.666 30.551 3.143 1.00 58.38 114 LEU A N 1
ATOM 880 C CA . LEU A 1 114 ? 13.355 29.901 3.205 1.00 58.38 114 LEU A CA 1
ATOM 881 C C . LEU A 1 114 ? 13.468 28.394 3.005 1.00 58.38 114 LEU A C 1
ATOM 883 O O . LEU A 1 114 ? 12.820 27.666 3.737 1.00 58.38 114 LEU A O 1
ATOM 887 N N . LYS A 1 115 ? 14.326 27.913 2.099 1.00 55.69 115 LYS A N 1
ATOM 888 C CA . LYS A 1 115 ? 14.631 26.479 1.962 1.00 55.69 115 LYS A CA 1
ATOM 889 C C . LYS A 1 115 ? 15.307 25.919 3.220 1.00 55.69 115 LYS A C 1
ATOM 891 O O . LYS A 1 115 ? 14.953 24.836 3.670 1.00 55.69 115 LYS A O 1
ATOM 896 N N . LYS A 1 116 ? 16.220 26.674 3.848 1.00 59.03 116 LYS A N 1
ATOM 897 C CA . LYS A 1 116 ? 16.817 26.306 5.149 1.00 59.03 116 LYS A CA 1
ATOM 898 C C . LYS A 1 116 ? 15.799 26.310 6.300 1.00 59.03 116 LYS A C 1
ATOM 900 O O . LYS A 1 116 ? 15.908 25.474 7.189 1.00 59.03 116 LYS A O 1
ATOM 905 N N . LEU A 1 117 ? 14.823 27.222 6.292 1.00 54.28 117 LEU A N 1
ATOM 906 C CA . LEU A 1 117 ? 13.721 27.272 7.262 1.00 54.28 117 LEU A CA 1
ATOM 907 C C . LEU A 1 117 ? 12.662 26.191 6.989 1.00 54.28 117 LEU A C 1
ATOM 909 O O . LEU A 1 117 ? 12.154 25.608 7.936 1.00 54.28 117 LEU A O 1
ATOM 913 N N . GLN A 1 118 ? 12.383 25.859 5.724 1.00 51.22 118 GLN A N 1
ATOM 914 C CA . GLN A 1 118 ? 11.567 24.704 5.321 1.00 51.22 118 GLN A CA 1
ATOM 915 C C . GLN A 1 118 ? 12.177 23.396 5.827 1.00 51.22 118 GLN A C 1
ATOM 917 O O . GLN A 1 118 ? 11.443 22.534 6.291 1.00 51.22 118 GLN A O 1
ATOM 922 N N . GLY A 1 119 ? 13.511 23.290 5.817 1.00 44.72 119 GLY A N 1
ATOM 923 C CA . GLY A 1 119 ? 14.253 22.183 6.428 1.00 44.72 119 GLY A CA 1
ATOM 924 C C . GLY A 1 119 ? 14.278 22.180 7.966 1.00 44.72 119 GLY A C 1
ATOM 925 O O . GLY A 1 119 ? 14.843 21.263 8.563 1.00 44.72 119 GLY A O 1
ATOM 926 N N . LYS A 1 120 ? 13.686 23.177 8.643 1.00 45.03 120 LYS A N 1
ATOM 927 C CA . LYS A 1 120 ? 13.365 23.104 10.079 1.00 45.03 120 LYS A CA 1
ATOM 928 C C . LYS A 1 120 ? 11.944 22.553 10.227 1.00 45.03 120 LYS A C 1
ATOM 930 O O . LYS A 1 120 ? 11.005 23.299 10.504 1.00 45.03 120 LYS A O 1
ATOM 935 N N . ALA A 1 121 ? 11.796 21.250 9.996 1.00 50.22 121 ALA A N 1
ATOM 936 C CA . ALA A 1 121 ? 10.563 20.520 10.267 1.00 50.22 121 ALA A CA 1
ATOM 937 C C . ALA A 1 121 ? 10.107 20.736 11.720 1.00 50.22 121 ALA A C 1
ATOM 939 O O . ALA A 1 121 ? 10.936 20.799 12.627 1.00 50.22 121 ALA A O 1
ATOM 940 N N . LEU A 1 122 ? 8.793 20.829 11.953 1.00 47.78 122 LEU A N 1
ATOM 941 C CA . LEU A 1 122 ? 8.236 20.910 13.317 1.00 47.78 122 LEU A CA 1
ATOM 942 C C . LEU A 1 122 ? 8.455 19.600 14.108 1.00 47.78 122 LEU A C 1
ATOM 944 O O . LEU A 1 122 ? 8.438 19.594 15.332 1.00 47.78 122 LEU A O 1
ATOM 948 N N . PHE A 1 123 ? 8.721 18.501 13.395 1.00 47.41 123 PHE A N 1
ATOM 949 C CA . PHE A 1 123 ? 9.194 17.231 13.942 1.00 47.41 123 PHE A CA 1
ATOM 950 C C . PHE A 1 123 ? 10.703 17.089 13.691 1.00 47.41 123 PHE A C 1
ATOM 952 O O . PHE A 1 123 ? 11.122 16.296 12.856 1.00 47.41 123 PHE A O 1
ATOM 959 N N . ARG A 1 124 ? 11.542 17.907 14.342 1.00 44.03 124 ARG A N 1
ATOM 960 C CA . ARG A 1 124 ? 13.002 17.731 14.284 1.00 44.03 124 ARG A CA 1
ATOM 961 C C . ARG A 1 124 ? 13.474 16.889 15.473 1.00 44.03 124 ARG A C 1
ATOM 963 O O . ARG A 1 124 ? 13.353 17.323 16.607 1.00 44.03 124 ARG A O 1
ATOM 970 N N . GLY A 1 125 ? 14.053 15.727 15.180 1.00 41.00 125 GLY A N 1
ATOM 971 C CA . GLY A 1 125 ? 15.426 15.419 15.595 1.00 41.00 125 GLY A CA 1
ATOM 972 C C . GLY A 1 125 ? 15.735 14.885 16.995 1.00 41.00 125 GLY A C 1
ATOM 973 O O . GLY A 1 125 ? 16.897 14.551 17.189 1.00 41.00 125 GLY A O 1
ATOM 974 N N . ASP A 1 126 ? 14.785 14.726 17.916 1.00 45.88 126 ASP A N 1
ATOM 975 C CA . ASP A 1 126 ? 15.112 14.171 19.250 1.00 45.88 126 ASP A CA 1
ATOM 976 C C . ASP A 1 126 ? 15.021 12.631 19.314 1.00 45.88 126 ASP A C 1
ATOM 978 O O . ASP A 1 126 ? 15.105 12.031 20.379 1.00 45.88 126 ASP A O 1
ATOM 982 N N . GLY A 1 127 ? 14.837 11.961 18.171 1.00 53.50 127 GLY A N 1
ATOM 983 C CA . GLY A 1 127 ? 14.674 10.501 18.106 1.00 53.50 127 GLY A CA 1
ATOM 984 C C . GLY A 1 127 ? 13.288 9.998 18.528 1.00 53.50 127 GLY A C 1
ATOM 985 O O . GLY A 1 127 ? 12.999 8.810 18.394 1.00 53.50 127 GLY A O 1
ATOM 986 N N . GLU A 1 128 ? 12.393 10.881 18.975 1.00 63.66 128 GLU A N 1
ATOM 987 C CA . GLU A 1 128 ? 11.004 10.528 19.258 1.00 63.66 128 GLU A CA 1
ATOM 988 C C . GLU A 1 128 ? 10.192 10.441 17.959 1.00 63.66 128 GLU A C 1
ATOM 990 O O . GLU A 1 128 ? 9.769 11.447 17.386 1.00 63.66 128 GLU A O 1
ATOM 995 N N . GLY A 1 129 ? 9.986 9.214 17.475 1.00 80.06 129 GLY A N 1
ATOM 996 C CA . GLY A 1 129 ? 9.060 8.943 16.375 1.00 80.06 129 GLY A CA 1
ATOM 997 C C . GLY A 1 129 ? 7.611 9.288 16.742 1.00 80.06 129 GLY A C 1
ATOM 998 O O . GLY A 1 129 ? 7.237 9.319 17.914 1.00 80.06 129 GLY A O 1
ATOM 999 N N . VAL A 1 130 ? 6.766 9.503 15.733 1.00 89.31 130 VAL A N 1
ATOM 1000 C CA . VAL A 1 130 ? 5.316 9.685 15.912 1.00 89.31 130 VAL A CA 1
ATOM 1001 C C . VAL A 1 130 ? 4.586 8.351 15.795 1.00 89.31 130 VAL A C 1
ATOM 1003 O O . VAL A 1 130 ? 4.936 7.512 14.967 1.00 89.31 130 VAL A O 1
ATOM 1006 N N . THR A 1 131 ? 3.558 8.152 16.617 1.00 94.12 131 THR A N 1
ATOM 1007 C CA . THR A 1 131 ? 2.624 7.034 16.463 1.00 94.12 131 THR A CA 1
ATOM 1008 C C . THR A 1 131 ? 1.484 7.460 15.545 1.00 94.12 131 THR A C 1
ATOM 1010 O O . THR A 1 131 ? 0.918 8.546 15.706 1.00 94.12 131 THR A O 1
ATOM 1013 N N . VAL A 1 132 ? 1.127 6.597 14.592 1.00 95.25 132 VAL A N 1
ATOM 1014 C CA . VAL A 1 132 ? 0.011 6.826 13.667 1.00 95.25 132 VAL A CA 1
ATOM 1015 C C . VAL A 1 132 ? -1.040 5.737 13.822 1.00 95.25 132 VAL A C 1
ATOM 1017 O O . VAL A 1 132 ? -0.738 4.559 13.651 1.00 95.25 132 VAL A O 1
ATOM 1020 N N . CYS A 1 133 ? -2.281 6.134 14.089 1.00 97.75 133 CYS A N 1
ATOM 1021 C CA . CYS A 1 133 ? -3.435 5.243 14.159 1.00 97.75 133 CYS A CA 1
ATOM 1022 C C . CYS A 1 133 ? -4.420 5.609 13.051 1.00 97.75 133 CYS A C 1
ATOM 1024 O O . CYS A 1 133 ? -5.003 6.693 13.070 1.00 97.75 133 CYS A O 1
ATOM 1026 N N . SER A 1 134 ? -4.631 4.697 12.108 1.00 98.00 134 SER A N 1
ATOM 1027 C CA . SER A 1 134 ? -5.525 4.897 10.969 1.00 98.00 134 SER A CA 1
ATOM 1028 C C . SER A 1 134 ? -6.651 3.885 10.986 1.00 98.00 134 SER A C 1
ATOM 1030 O O . SER A 1 134 ? -6.414 2.706 11.241 1.00 98.00 134 SER A O 1
ATOM 1032 N N . TRP A 1 135 ? -7.862 4.312 10.643 1.00 98.25 135 TRP A N 1
ATOM 1033 C CA . TRP A 1 135 ? -8.974 3.399 10.410 1.00 98.25 135 TRP A CA 1
ATOM 1034 C C . TRP A 1 135 ? -9.910 3.878 9.304 1.00 98.25 135 TRP A C 1
ATOM 1036 O O . TRP A 1 135 ? -9.981 5.067 8.988 1.00 98.25 135 TRP A O 1
ATOM 1046 N N . ALA A 1 136 ? -10.609 2.928 8.695 1.00 97.75 136 ALA A N 1
ATOM 1047 C CA . ALA A 1 136 ? -11.643 3.150 7.702 1.00 97.75 136 ALA A CA 1
ATOM 1048 C C . ALA A 1 136 ? -12.853 2.267 8.015 1.00 97.75 136 ALA A C 1
ATOM 1050 O O . ALA A 1 136 ? -12.712 1.078 8.296 1.00 97.75 136 ALA A O 1
ATOM 1051 N N . GLU A 1 137 ? -14.034 2.873 7.963 1.00 97.25 137 GLU A N 1
ATOM 1052 C CA . GLU A 1 137 ? -15.316 2.223 8.209 1.00 97.25 137 GLU A CA 1
ATOM 1053 C C . GLU A 1 137 ? -16.017 1.962 6.879 1.00 97.25 137 GLU A C 1
ATOM 1055 O O . GLU A 1 137 ? -16.146 2.859 6.034 1.00 97.25 137 GLU A O 1
ATOM 1060 N N . PHE A 1 138 ? -16.499 0.737 6.716 1.00 96.31 138 PHE A N 1
ATOM 1061 C CA . PHE A 1 138 ? -17.247 0.289 5.557 1.00 96.31 138 PHE A CA 1
ATOM 1062 C C . PHE A 1 138 ? -18.628 -0.206 5.972 1.00 96.31 138 PHE A C 1
ATOM 1064 O O . PHE A 1 138 ? -18.807 -0.769 7.043 1.00 96.31 138 PHE A O 1
ATOM 1071 N N . ASP A 1 139 ? -19.593 0.003 5.088 1.00 95.25 139 ASP A N 1
ATOM 1072 C CA . ASP A 1 139 ? -20.948 -0.537 5.193 1.00 95.25 139 ASP A CA 1
ATOM 1073 C C . ASP A 1 139 ? -20.904 -2.073 5.304 1.00 95.25 139 ASP A C 1
ATOM 1075 O O . ASP A 1 139 ? -20.422 -2.730 4.376 1.00 95.25 139 ASP A O 1
ATOM 1079 N N . GLY A 1 140 ? -21.356 -2.625 6.436 1.00 94.75 140 GLY A N 1
ATOM 1080 C CA . GLY A 1 140 ? -21.245 -4.054 6.753 1.00 94.75 140 GLY A CA 1
ATOM 1081 C C . GLY A 1 140 ? -22.003 -4.968 5.793 1.00 94.75 140 GLY A C 1
ATOM 1082 O O . GLY A 1 140 ? -21.543 -6.070 5.514 1.00 94.75 140 GLY A O 1
ATOM 1083 N N . ASP A 1 141 ? -23.087 -4.481 5.187 1.00 94.31 141 ASP A N 1
ATOM 1084 C CA . ASP A 1 141 ? -23.850 -5.244 4.191 1.00 94.31 141 ASP A CA 1
ATOM 1085 C C . ASP A 1 141 ? -23.097 -5.383 2.857 1.00 94.31 141 ASP A C 1
ATOM 1087 O O . ASP A 1 141 ? -23.455 -6.193 2.003 1.00 94.31 141 ASP A O 1
ATOM 1091 N N . ARG A 1 142 ? -22.059 -4.566 2.646 1.00 94.44 142 ARG A N 1
ATOM 1092 C CA . ARG A 1 142 ? -21.297 -4.468 1.387 1.00 94.44 142 ARG A CA 1
ATOM 1093 C C . ARG A 1 142 ? -19.815 -4.770 1.549 1.00 94.44 142 ARG A C 1
ATOM 1095 O O . ARG A 1 142 ? -19.049 -4.605 0.597 1.00 94.44 142 ARG A O 1
ATOM 1102 N N . ALA A 1 143 ? -19.402 -5.139 2.751 1.00 96.19 143 ALA A N 1
ATOM 1103 C CA . ALA A 1 143 ? -18.025 -5.413 3.095 1.00 96.19 143 ALA A CA 1
ATOM 1104 C C . ALA A 1 143 ? -17.958 -6.778 3.770 1.00 96.19 143 ALA A C 1
ATOM 1106 O O . ALA A 1 143 ? -18.506 -6.975 4.849 1.00 96.19 143 ALA A O 1
ATOM 1107 N N . LYS A 1 144 ? -17.273 -7.725 3.131 1.00 97.31 144 LYS A N 1
ATOM 1108 C CA . LYS A 1 144 ? -17.072 -9.063 3.684 1.00 97.31 144 LYS A CA 1
ATOM 1109 C C . LYS A 1 144 ? -15.614 -9.240 4.072 1.00 97.31 144 LYS A C 1
ATOM 1111 O O . LYS A 1 144 ? -14.728 -9.158 3.219 1.00 97.31 144 LYS A O 1
ATOM 1116 N N . VAL A 1 145 ? -15.373 -9.444 5.364 1.00 98.12 145 VAL A N 1
ATOM 1117 C CA . VAL A 1 145 ? -14.037 -9.727 5.898 1.00 98.12 145 VAL A CA 1
ATOM 1118 C C . VAL A 1 145 ? -13.645 -11.172 5.614 1.00 98.12 145 VAL A C 1
ATOM 1120 O O . VAL A 1 145 ? -14.498 -12.058 5.599 1.00 98.12 145 VAL A O 1
ATOM 1123 N N . PHE A 1 146 ? -12.357 -11.422 5.415 1.00 98.38 146 PHE A N 1
ATOM 1124 C CA . PHE A 1 146 ? -11.838 -12.763 5.164 1.00 98.38 146 PHE A CA 1
ATOM 1125 C C . PHE A 1 146 ? -10.451 -12.963 5.751 1.00 98.38 146 PHE A C 1
ATOM 1127 O O . PHE A 1 146 ? -9.703 -12.000 5.966 1.00 98.38 146 PHE A O 1
ATOM 1134 N N . ARG A 1 147 ? -10.096 -14.232 5.948 1.00 98.06 147 ARG A N 1
ATOM 1135 C CA . ARG A 1 147 ? -8.758 -14.648 6.345 1.00 98.06 147 ARG A CA 1
ATOM 1136 C C . ARG A 1 147 ? -8.251 -15.719 5.392 1.00 98.06 147 ARG A C 1
ATOM 1138 O O . ARG A 1 147 ? -8.911 -16.711 5.130 1.00 98.06 147 ARG A O 1
ATOM 1145 N N . SER A 1 148 ? -7.029 -15.542 4.912 1.00 97.94 148 SER A N 1
ATOM 1146 C CA . SER A 1 148 ? -6.345 -16.502 4.057 1.00 97.94 148 SER A CA 1
ATOM 1147 C C . SER A 1 148 ? -5.164 -17.138 4.778 1.00 97.94 148 SER A C 1
ATOM 1149 O O . SER A 1 148 ? -4.300 -16.446 5.318 1.00 97.94 148 SER A O 1
ATOM 1151 N N . THR A 1 149 ? -5.098 -18.464 4.716 1.00 97.00 149 THR A N 1
ATOM 1152 C CA . THR A 1 149 ? -3.915 -19.273 5.052 1.00 97.00 149 THR A CA 1
ATOM 1153 C C . THR A 1 149 ? -3.287 -19.907 3.815 1.00 97.00 149 THR A C 1
ATOM 1155 O O . THR A 1 149 ? -2.456 -20.802 3.944 1.00 97.00 149 THR A O 1
ATOM 1158 N N . ILE A 1 150 ? -3.695 -19.473 2.618 1.00 95.81 150 ILE A N 1
ATOM 1159 C CA . ILE A 1 150 ? -3.170 -19.996 1.357 1.00 95.81 150 ILE A CA 1
ATOM 1160 C C . ILE A 1 150 ? -1.675 -19.666 1.310 1.00 95.81 150 ILE A C 1
ATOM 1162 O O . ILE A 1 150 ? -1.328 -18.481 1.357 1.00 95.81 150 ILE A O 1
ATOM 1166 N N . PRO A 1 151 ? -0.795 -20.675 1.228 1.00 91.25 151 PRO A N 1
ATOM 1167 C CA . PRO A 1 151 ? 0.636 -20.448 1.302 1.00 91.25 151 PRO A CA 1
ATOM 1168 C C . PRO A 1 151 ? 1.111 -19.634 0.098 1.00 91.25 151 PRO A C 1
ATOM 1170 O O . PRO A 1 151 ? 0.722 -19.892 -1.044 1.00 91.25 151 PRO A O 1
ATOM 1173 N N . GLY A 1 152 ? 1.960 -18.646 0.366 1.00 89.88 152 GLY A N 1
ATOM 1174 C CA . GLY A 1 152 ? 2.724 -17.960 -0.665 1.00 89.88 152 GLY A CA 1
ATOM 1175 C C . GLY A 1 152 ? 3.887 -18.795 -1.184 1.00 89.88 152 GLY A C 1
ATOM 1176 O O . GLY A 1 152 ? 4.017 -19.990 -0.896 1.00 89.88 152 GLY A O 1
ATOM 1177 N N . ARG A 1 153 ? 4.757 -18.159 -1.966 1.00 83.94 153 ARG A N 1
ATOM 1178 C CA . ARG A 1 153 ? 5.955 -18.837 -2.457 1.00 83.94 153 ARG A CA 1
ATOM 1179 C C . ARG A 1 153 ? 6.924 -19.029 -1.281 1.00 83.94 153 ARG A C 1
ATOM 1181 O O . ARG A 1 153 ? 7.198 -18.063 -0.569 1.00 83.94 153 ARG A O 1
ATOM 1188 N N . PRO A 1 154 ? 7.480 -20.237 -1.072 1.00 77.56 154 PRO A N 1
ATOM 1189 C CA . PRO A 1 154 ? 8.533 -20.404 -0.083 1.00 77.56 154 PRO A CA 1
ATOM 1190 C C . PRO A 1 154 ? 9.715 -19.505 -0.453 1.00 77.56 154 PRO A C 1
ATOM 1192 O O . PRO A 1 154 ? 10.098 -19.418 -1.621 1.00 77.56 154 PRO A O 1
ATOM 1195 N N . VAL A 1 155 ? 10.299 -18.839 0.542 1.00 72.12 155 VAL A N 1
ATOM 1196 C CA . VAL A 1 155 ? 11.505 -18.031 0.335 1.00 72.12 155 VAL A CA 1
ATOM 1197 C C . VAL A 1 155 ? 12.592 -18.947 -0.219 1.00 72.12 155 VAL A C 1
ATOM 1199 O O . VAL A 1 155 ? 12.956 -19.931 0.427 1.00 72.12 155 VAL A O 1
ATOM 1202 N N . THR A 1 156 ? 13.092 -18.647 -1.419 1.00 67.06 156 THR A N 1
ATOM 1203 C CA . THR A 1 156 ? 14.152 -19.434 -2.053 1.00 67.06 156 THR A CA 1
ATOM 1204 C C . THR A 1 156 ? 15.398 -19.382 -1.173 1.00 67.06 156 THR A C 1
ATOM 1206 O O . THR A 1 156 ? 16.083 -18.363 -1.103 1.00 67.06 156 THR A O 1
ATOM 1209 N N . GLN A 1 157 ? 15.687 -20.474 -0.470 1.00 63.41 157 GLN A N 1
ATOM 1210 C CA . GLN A 1 157 ? 16.892 -20.595 0.340 1.00 63.41 157 GLN A CA 1
ATOM 1211 C C . GLN A 1 157 ? 18.045 -21.036 -0.558 1.00 63.41 157 GLN A C 1
ATOM 1213 O O . GLN A 1 157 ? 18.055 -22.149 -1.080 1.00 63.41 157 GLN A O 1
ATOM 1218 N N . VAL A 1 158 ? 19.018 -20.149 -0.755 1.00 48.50 158 VAL A N 1
ATOM 1219 C CA . VAL A 1 158 ? 20.261 -20.466 -1.464 1.00 48.50 158 VAL A CA 1
ATOM 1220 C C . VAL A 1 158 ? 21.366 -20.771 -0.447 1.00 48.50 158 VAL A C 1
ATOM 1222 O O . VAL A 1 158 ? 21.721 -19.926 0.370 1.00 48.50 158 VAL A O 1
ATOM 1225 N N . GLY A 1 159 ? 21.902 -21.996 -0.483 1.00 56.06 159 GLY A N 1
ATOM 1226 C CA . GLY A 1 159 ? 22.995 -22.470 0.381 1.00 56.06 159 GLY A CA 1
ATOM 1227 C C . GLY A 1 159 ? 22.607 -23.620 1.320 1.00 56.06 159 GLY A C 1
ATOM 1228 O O . GLY A 1 159 ? 21.434 -23.934 1.492 1.00 56.06 159 GLY A O 1
ATOM 1229 N N . ARG A 1 160 ? 23.604 -24.252 1.964 1.00 50.19 160 ARG A N 1
ATOM 1230 C CA . ARG A 1 160 ? 23.416 -25.265 3.030 1.00 50.19 160 ARG A CA 1
ATOM 1231 C C . ARG A 1 160 ? 22.937 -24.620 4.342 1.00 50.19 160 ARG A C 1
ATOM 1233 O O . ARG A 1 160 ? 23.498 -24.873 5.405 1.00 50.19 160 ARG A O 1
ATOM 1240 N N . TRP A 1 161 ? 21.938 -23.742 4.283 1.00 43.19 161 TRP A N 1
ATOM 1241 C CA . TRP A 1 161 ? 21.335 -23.150 5.474 1.00 43.19 161 TRP A CA 1
ATOM 1242 C C . TRP A 1 161 ? 20.275 -24.109 6.021 1.00 43.19 161 TRP A C 1
ATOM 1244 O O . TRP A 1 161 ? 19.074 -23.917 5.863 1.00 43.19 161 TRP A O 1
ATOM 1254 N N . HIS A 1 162 ? 20.738 -25.186 6.658 1.00 40.47 162 HIS A N 1
ATOM 1255 C CA . HIS A 1 162 ? 19.896 -26.051 7.477 1.00 40.47 162 HIS A CA 1
ATOM 1256 C C . HIS A 1 162 ? 19.505 -25.291 8.753 1.00 40.47 162 HIS A C 1
ATOM 1258 O O . HIS A 1 162 ? 20.129 -25.464 9.795 1.00 40.47 162 HIS A O 1
ATOM 1264 N N . MET A 1 163 ? 18.487 -24.431 8.701 1.00 41.47 163 MET A N 1
ATOM 1265 C CA . MET A 1 163 ? 17.782 -24.036 9.922 1.00 41.47 163 MET A CA 1
ATOM 1266 C C . MET A 1 163 ? 16.348 -24.525 9.865 1.00 41.47 163 MET A C 1
ATOM 1268 O O . MET A 1 163 ? 15.493 -23.995 9.160 1.00 41.47 163 MET A O 1
ATOM 1272 N N . ALA A 1 164 ? 16.145 -25.580 10.646 1.00 47.69 164 ALA A N 1
ATOM 1273 C CA . ALA A 1 164 ? 14.879 -26.156 11.021 1.00 47.69 164 ALA A CA 1
ATOM 1274 C C . ALA A 1 164 ? 13.828 -25.088 11.361 1.00 47.69 164 ALA A C 1
ATOM 1276 O O . ALA A 1 164 ? 14.035 -24.228 12.216 1.00 47.69 164 ALA A O 1
ATOM 1277 N N . ARG A 1 165 ? 12.640 -25.239 10.776 1.00 43.56 165 ARG A N 1
ATOM 1278 C CA . ARG A 1 165 ? 11.384 -24.938 11.467 1.00 43.56 165 ARG A CA 1
ATOM 1279 C C . ARG A 1 165 ? 10.541 -26.209 11.513 1.00 43.56 165 ARG A C 1
ATOM 1281 O O . ARG A 1 165 ? 9.548 -26.329 10.812 1.00 43.56 165 ARG A O 1
ATOM 1288 N N . LYS A 1 166 ? 10.946 -27.149 12.371 1.00 43.88 166 LYS A N 1
ATOM 1289 C CA . LYS A 1 166 ? 9.988 -27.985 13.108 1.00 43.88 166 LYS A CA 1
ATOM 1290 C C . LYS A 1 166 ? 9.652 -27.208 14.380 1.00 43.88 166 LYS A C 1
ATOM 1292 O O . LYS A 1 166 ? 10.342 -27.350 15.378 1.00 43.88 166 LYS A O 1
ATOM 1297 N N . VAL A 1 167 ? 8.662 -26.321 14.325 1.00 43.22 167 VAL A N 1
ATOM 1298 C CA . VAL A 1 167 ? 8.011 -25.797 15.536 1.00 43.22 167 VAL A CA 1
ATOM 1299 C C . VAL A 1 167 ? 6.532 -25.610 15.212 1.00 43.22 167 VAL A C 1
ATOM 1301 O O . VAL A 1 167 ? 6.162 -24.620 14.584 1.00 43.22 167 VAL A O 1
ATOM 1304 N N . GLY A 1 168 ? 5.706 -26.577 15.626 1.00 38.25 168 GLY A N 1
ATOM 1305 C CA . GLY A 1 168 ? 4.261 -26.380 15.780 1.00 38.25 168 GLY A CA 1
ATOM 1306 C C . GLY A 1 168 ? 3.310 -27.358 15.085 1.00 38.25 168 GLY A C 1
ATOM 1307 O O . GLY A 1 168 ? 2.111 -27.171 15.248 1.00 38.25 168 GLY A O 1
ATOM 1308 N N . MET A 1 169 ? 3.774 -28.376 14.353 1.00 37.12 169 MET A N 1
ATOM 1309 C CA . MET A 1 169 ? 2.889 -29.477 13.939 1.00 37.12 169 MET A CA 1
ATOM 1310 C C . MET A 1 169 ? 2.891 -30.545 15.034 1.00 37.12 169 MET A C 1
ATOM 1312 O O . MET A 1 169 ? 3.929 -31.128 15.337 1.00 37.12 169 MET A O 1
ATOM 1316 N N . THR A 1 170 ? 1.738 -30.719 15.674 1.00 35.62 170 THR A N 1
ATOM 1317 C CA . THR A 1 170 ? 1.411 -31.833 16.568 1.00 35.62 170 THR A CA 1
ATOM 1318 C C . THR A 1 170 ? 1.649 -33.168 15.861 1.00 35.62 170 THR A C 1
ATOM 1320 O O . THR A 1 170 ? 1.278 -33.330 14.702 1.00 35.62 170 THR A O 1
ATOM 1323 N N . GLU A 1 171 ? 2.248 -34.120 16.576 1.00 41.25 171 GLU A N 1
ATOM 1324 C CA . GLU A 1 171 ? 2.727 -35.427 16.089 1.00 41.25 171 GLU A CA 1
ATOM 1325 C C . GLU A 1 171 ? 1.620 -36.379 15.574 1.00 41.25 171 GLU A C 1
ATOM 1327 O O . GLU A 1 171 ? 1.914 -37.491 15.151 1.00 41.25 171 GLU A O 1
ATOM 1332 N N . GLU A 1 172 ? 0.350 -35.962 15.544 1.00 41.34 172 GLU A N 1
ATOM 1333 C CA . GLU A 1 172 ? -0.770 -36.803 15.086 1.00 41.34 172 GLU A CA 1
ATOM 1334 C C . GLU A 1 172 ? -1.046 -36.728 13.569 1.00 41.34 172 GLU A C 1
ATOM 1336 O O . GLU A 1 172 ? -1.780 -37.562 13.045 1.00 41.34 172 GLU A O 1
ATOM 1341 N N . GLU A 1 173 ? -0.414 -35.809 12.825 1.00 42.53 173 GLU A N 1
ATOM 1342 C CA . GLU A 1 173 ? -0.540 -35.733 11.353 1.00 42.53 173 GLU A CA 1
ATOM 1343 C C . GLU A 1 173 ? 0.607 -36.428 10.584 1.00 42.53 173 GLU A C 1
ATOM 1345 O O . GLU A 1 173 ? 0.590 -36.477 9.355 1.00 42.53 173 GLU A O 1
ATOM 1350 N N . GLU A 1 174 ? 1.585 -37.038 11.270 1.00 38.31 174 GLU A N 1
ATOM 1351 C CA . GLU A 1 174 ? 2.730 -37.722 10.632 1.00 38.31 174 GLU A CA 1
ATOM 1352 C C . GLU A 1 174 ? 2.414 -39.145 10.093 1.00 38.31 174 GLU A C 1
ATOM 1354 O O . GLU A 1 174 ? 3.327 -39.846 9.667 1.00 38.31 174 GLU A O 1
ATOM 1359 N N . SER A 1 175 ? 1.146 -39.586 10.019 1.00 33.84 175 SER A N 1
ATOM 1360 C CA . SER A 1 175 ? 0.795 -40.968 9.604 1.00 33.84 175 SER A CA 1
ATOM 1361 C C . SER A 1 175 ? 0.130 -41.159 8.225 1.00 33.84 175 SER A C 1
ATOM 1363 O O . SER A 1 175 ? -0.291 -42.271 7.915 1.00 33.84 175 SER A O 1
ATOM 1365 N N . VAL A 1 176 ? 0.079 -40.150 7.340 1.00 42.19 176 VAL A N 1
ATOM 1366 C CA . VAL A 1 176 ? -0.494 -40.311 5.970 1.00 42.19 176 VAL A CA 1
ATOM 1367 C C . VAL A 1 176 ? 0.476 -39.888 4.850 1.00 42.19 176 VAL A C 1
ATOM 1369 O O . VAL A 1 176 ? 0.069 -39.471 3.770 1.00 42.19 176 VAL A O 1
ATOM 1372 N N . GLY A 1 177 ? 1.787 -39.988 5.087 1.00 38.03 177 GLY A N 1
ATOM 1373 C CA . GLY A 1 177 ? 2.814 -39.489 4.159 1.00 38.03 177 GLY A CA 1
ATOM 1374 C C . GLY A 1 177 ? 3.821 -40.504 3.615 1.00 38.03 177 GLY A C 1
ATOM 1375 O O . GLY A 1 177 ? 4.675 -40.111 2.826 1.00 38.03 177 GLY A O 1
ATOM 1376 N N . GLU A 1 178 ? 3.759 -41.782 3.994 1.00 35.47 178 GLU A N 1
ATOM 1377 C CA . GLU A 1 178 ? 4.669 -42.815 3.477 1.00 35.47 178 GLU A CA 1
ATOM 1378 C C . GLU A 1 178 ? 3.941 -43.723 2.485 1.00 35.47 178 GLU A C 1
ATOM 1380 O O . GLU A 1 178 ? 3.338 -44.729 2.848 1.00 35.47 178 GLU A O 1
ATOM 1385 N N . GLY A 1 179 ? 3.970 -43.355 1.203 1.00 32.91 179 GLY A N 1
ATOM 1386 C CA . GLY A 1 179 ? 3.382 -44.209 0.175 1.00 32.91 179 GLY A CA 1
ATOM 1387 C C . GLY A 1 179 ? 3.289 -43.618 -1.221 1.00 32.91 179 GLY A C 1
ATOM 1388 O O . GLY A 1 179 ? 2.256 -43.792 -1.846 1.00 32.91 179 GLY A O 1
ATOM 1389 N N . PHE A 1 180 ? 4.312 -42.924 -1.731 1.00 35.16 180 PHE A N 1
ATOM 1390 C CA . PHE A 1 180 ? 4.423 -42.679 -3.180 1.00 35.16 180 PHE A CA 1
ATOM 1391 C C . PHE A 1 180 ? 5.877 -42.410 -3.617 1.00 35.16 180 PHE A C 1
ATOM 1393 O O . PHE A 1 180 ? 6.194 -41.396 -4.228 1.00 35.16 180 PHE A O 1
ATOM 1400 N N . MET A 1 181 ? 6.788 -43.343 -3.317 1.00 34.50 181 MET A N 1
ATOM 1401 C CA . MET A 1 181 ? 7.996 -43.531 -4.135 1.00 34.50 181 MET A CA 1
ATOM 1402 C C . MET A 1 181 ? 7.710 -44.635 -5.155 1.00 34.50 181 MET A C 1
ATOM 1404 O O . MET A 1 181 ? 8.120 -45.779 -4.993 1.00 34.50 181 MET A O 1
ATOM 1408 N N . GLY A 1 182 ? 6.935 -44.289 -6.182 1.00 30.45 182 GLY A N 1
ATOM 1409 C CA . GLY A 1 182 ? 6.902 -45.048 -7.426 1.00 30.45 182 GLY A CA 1
ATOM 1410 C C . GLY A 1 182 ? 8.052 -44.571 -8.307 1.00 30.45 182 GLY A C 1
ATOM 1411 O O . GLY A 1 182 ? 8.170 -43.375 -8.569 1.00 30.45 182 GLY A O 1
ATOM 1412 N N . GLU A 1 183 ? 8.908 -45.502 -8.712 1.00 32.31 183 GLU A N 1
ATOM 1413 C CA . GLU A 1 183 ? 10.015 -45.307 -9.647 1.00 32.31 183 GLU A CA 1
ATOM 1414 C C . GLU A 1 183 ? 9.565 -44.507 -10.884 1.00 32.31 183 GLU A C 1
ATOM 1416 O O . GLU A 1 183 ? 8.683 -44.928 -11.633 1.00 32.31 183 GLU A O 1
ATOM 1421 N N . LEU A 1 184 ? 10.168 -43.336 -11.106 1.00 34.91 184 LEU A N 1
ATOM 1422 C CA . LEU A 1 184 ? 10.006 -42.585 -12.350 1.00 34.91 184 LEU A CA 1
ATOM 1423 C C . LEU A 1 184 ? 10.971 -43.152 -13.408 1.00 34.91 184 LEU A C 1
ATOM 1425 O O . LEU A 1 184 ? 12.154 -43.328 -13.104 1.00 34.91 184 LEU A O 1
ATOM 1429 N N . PRO A 1 185 ? 10.510 -43.414 -14.645 1.00 31.91 185 PRO A N 1
ATOM 1430 C CA . PRO A 1 185 ? 11.370 -43.914 -15.707 1.00 31.91 185 PRO A CA 1
ATOM 1431 C C . PRO A 1 185 ? 12.372 -42.832 -16.157 1.00 31.91 185 PRO A C 1
ATOM 1433 O O . PRO A 1 185 ? 12.032 -41.645 -16.197 1.00 31.91 185 PRO A O 1
ATOM 1436 N N . PRO A 1 186 ? 13.607 -43.213 -16.527 1.00 36.69 186 PRO A N 1
ATOM 1437 C CA . PRO A 1 186 ? 14.651 -42.269 -16.886 1.00 36.69 186 PRO A CA 1
ATOM 1438 C C . PRO A 1 186 ? 14.635 -41.990 -18.392 1.00 36.69 186 PRO A C 1
ATOM 1440 O O . PRO A 1 186 ? 15.332 -42.675 -19.125 1.00 36.69 186 PRO A O 1
ATOM 1443 N N . SER A 1 187 ? 13.872 -40.996 -18.859 1.00 36.56 187 SER A N 1
ATOM 1444 C CA . SER A 1 187 ? 14.145 -40.265 -20.118 1.00 36.56 187 SER A CA 1
ATOM 1445 C C . SER A 1 187 ? 12.953 -39.405 -20.536 1.00 36.56 187 SER A C 1
ATOM 1447 O O . SER A 1 187 ? 11.954 -39.960 -20.980 1.00 36.56 187 SER A O 1
ATOM 1449 N N . THR A 1 188 ? 13.101 -38.086 -20.402 1.00 32.91 188 THR A N 1
ATOM 1450 C CA . THR A 1 188 ? 12.791 -37.025 -21.392 1.00 32.91 188 THR A CA 1
ATOM 1451 C C . THR A 1 188 ? 12.894 -35.697 -20.647 1.00 32.91 188 THR A C 1
ATOM 1453 O O . THR A 1 188 ? 11.928 -35.184 -20.079 1.00 32.91 188 THR A O 1
ATOM 1456 N N . PHE A 1 189 ? 14.133 -35.211 -20.537 1.00 39.84 189 PHE A N 1
ATOM 1457 C CA . PHE A 1 189 ? 14.440 -33.851 -20.108 1.00 39.84 189 PHE A CA 1
ATOM 1458 C C . PHE A 1 189 ? 14.288 -32.964 -21.343 1.00 39.84 189 PHE A C 1
ATOM 1460 O O . PHE A 1 189 ? 15.262 -32.565 -21.979 1.00 39.84 189 PHE A O 1
ATOM 1467 N N . ASP A 1 190 ? 13.032 -32.736 -21.704 1.00 32.38 190 ASP A N 1
ATOM 1468 C CA . ASP A 1 190 ? 12.641 -31.986 -22.883 1.00 32.38 190 ASP A CA 1
ATOM 1469 C C . ASP A 1 190 ? 12.104 -30.649 -22.356 1.00 32.38 190 ASP A C 1
ATOM 1471 O O . ASP A 1 190 ? 11.305 -30.609 -21.414 1.00 32.38 190 ASP A O 1
ATOM 1475 N N . GLY A 1 191 ? 12.629 -29.547 -22.895 1.00 37.81 191 GLY A N 1
ATOM 1476 C CA . GLY A 1 191 ? 12.493 -28.166 -22.410 1.00 37.81 191 GLY A CA 1
ATOM 1477 C C . GLY A 1 191 ? 11.091 -27.544 -22.480 1.00 37.81 191 GLY A C 1
ATOM 1478 O O . GLY A 1 191 ? 10.973 -26.358 -22.757 1.00 37.81 191 GLY A O 1
ATOM 1479 N N . GLU A 1 192 ? 10.040 -28.312 -22.195 1.00 32.50 192 GLU A N 1
ATOM 1480 C CA . GLU A 1 192 ? 8.626 -27.906 -22.196 1.00 32.50 192 GLU A CA 1
ATOM 1481 C C . GLU A 1 192 ? 7.960 -28.092 -20.812 1.00 32.50 192 GLU A C 1
ATOM 1483 O O . GLU A 1 192 ? 6.757 -28.313 -20.688 1.00 32.50 192 GLU A O 1
ATOM 1488 N N . THR A 1 193 ? 8.729 -28.022 -19.719 1.00 38.12 193 THR A N 1
ATOM 1489 C CA . THR A 1 193 ? 8.268 -28.416 -18.369 1.00 38.12 193 THR A CA 1
ATOM 1490 C C . THR A 1 193 ? 7.588 -27.328 -17.527 1.00 38.12 193 THR A C 1
ATOM 1492 O O . THR A 1 193 ? 7.372 -27.537 -16.334 1.00 38.12 193 THR A O 1
ATOM 1495 N N . TRP A 1 194 ? 7.164 -26.200 -18.107 1.00 49.03 194 TRP A N 1
ATOM 1496 C CA . TRP A 1 194 ? 6.299 -25.228 -17.416 1.00 49.03 194 TRP A CA 1
ATOM 1497 C C . TRP A 1 194 ? 5.308 -24.593 -18.402 1.00 49.03 194 TRP A C 1
ATOM 1499 O O . TRP A 1 194 ? 5.583 -23.537 -18.963 1.00 49.03 194 TRP A O 1
ATOM 1509 N N . PRO A 1 195 ? 4.147 -25.237 -18.625 1.00 42.56 195 PRO A N 1
ATOM 1510 C CA . PRO A 1 195 ? 2.971 -24.817 -17.870 1.00 42.56 195 PRO A CA 1
ATOM 1511 C C . PRO A 1 195 ? 2.031 -26.004 -17.597 1.00 42.56 195 PRO A C 1
ATOM 1513 O O . PRO A 1 195 ? 1.039 -26.211 -18.294 1.00 42.56 195 PRO A O 1
ATOM 1516 N N . ARG A 1 196 ? 2.280 -26.780 -16.533 1.00 41.84 196 ARG A N 1
ATOM 1517 C CA . ARG A 1 196 ? 1.167 -27.541 -15.944 1.00 41.84 196 ARG A CA 1
ATOM 1518 C C . ARG A 1 196 ? 0.153 -26.516 -15.461 1.00 41.84 196 ARG A C 1
ATOM 1520 O O . ARG A 1 196 ? 0.520 -25.659 -14.658 1.00 41.84 196 ARG A O 1
ATOM 1527 N N . MET A 1 197 ? -1.069 -26.592 -15.991 1.00 39.66 197 MET A N 1
ATOM 1528 C CA . MET A 1 197 ? -2.251 -25.868 -15.525 1.00 39.66 197 MET A CA 1
ATOM 1529 C C . MET A 1 197 ? -2.238 -25.847 -13.996 1.00 39.66 197 MET A C 1
ATOM 1531 O O . MET A 1 197 ? -2.590 -26.833 -13.355 1.00 39.66 197 MET A O 1
ATOM 1535 N N . ARG A 1 198 ? -1.751 -24.757 -13.397 1.00 59.09 198 ARG A N 1
ATOM 1536 C CA . ARG A 1 198 ? -1.878 -24.577 -11.958 1.00 59.09 198 ARG A CA 1
ATOM 1537 C C . ARG A 1 198 ? -3.342 -24.267 -11.755 1.00 59.09 198 ARG A C 1
ATOM 1539 O O . ARG A 1 198 ? -3.786 -23.168 -12.087 1.00 59.09 198 ARG A O 1
ATOM 1546 N N . GLU A 1 199 ? -4.090 -25.258 -11.286 1.00 79.88 199 GLU A N 1
ATOM 1547 C CA . GLU A 1 199 ? -5.384 -25.008 -10.673 1.00 79.88 199 GLU A CA 1
ATOM 1548 C C . GLU A 1 199 ? -5.209 -23.810 -9.741 1.00 79.88 199 GLU A C 1
ATOM 1550 O O . GLU A 1 199 ? -4.281 -23.765 -8.927 1.00 79.88 199 GLU A O 1
ATOM 1555 N N . LEU A 1 200 ? -6.022 -22.774 -9.953 1.00 86.06 200 LEU A N 1
ATOM 1556 C CA . LEU A 1 200 ? -5.922 -21.567 -9.146 1.00 86.06 200 LEU A CA 1
ATOM 1557 C C . LEU A 1 200 ? -6.068 -21.974 -7.670 1.00 86.06 200 LEU A C 1
ATOM 1559 O O . LEU A 1 200 ? -6.996 -22.730 -7.361 1.00 86.06 200 LEU A O 1
ATOM 1563 N N . PRO A 1 201 ? -5.229 -21.465 -6.748 1.00 91.56 201 PRO A N 1
ATOM 1564 C CA . PRO A 1 201 ? -5.354 -21.785 -5.324 1.00 91.56 201 PRO A CA 1
ATOM 1565 C C . PRO A 1 201 ? -6.782 -21.511 -4.842 1.00 91.56 201 PRO A C 1
ATOM 1567 O O . PRO A 1 201 ? -7.382 -20.573 -5.362 1.00 91.56 201 PRO A O 1
ATOM 1570 N N . PRO A 1 202 ? -7.372 -22.273 -3.909 1.00 94.75 202 PRO A N 1
ATOM 1571 C CA . PRO A 1 202 ? -8.770 -22.090 -3.500 1.00 94.75 202 PRO A CA 1
ATOM 1572 C C . PRO A 1 202 ? -9.040 -20.671 -2.976 1.00 94.75 202 PRO A C 1
ATOM 1574 O O . PRO A 1 202 ? -8.116 -19.972 -2.565 1.00 94.75 202 PRO A O 1
ATOM 1577 N N . LEU A 1 203 ? -10.293 -20.210 -3.015 1.00 97.00 203 LEU A N 1
ATOM 1578 C CA . LEU A 1 203 ? -10.682 -18.956 -2.354 1.00 97.00 203 LEU A CA 1
ATOM 1579 C C . LEU A 1 203 ? -10.737 -19.156 -0.829 1.00 97.00 203 LEU A C 1
ATOM 1581 O O . LEU A 1 203 ? -11.051 -20.261 -0.389 1.00 97.00 203 LEU A O 1
ATOM 1585 N N . PRO A 1 204 ? -10.473 -18.113 -0.021 1.00 97.19 204 PRO A N 1
ATOM 1586 C CA . PRO A 1 204 ? -10.754 -18.144 1.412 1.00 97.19 204 PRO A CA 1
ATOM 1587 C C . PRO A 1 204 ? -12.210 -18.525 1.702 1.00 97.19 204 PRO A C 1
ATOM 1589 O O . PRO A 1 204 ? -13.119 -18.109 0.977 1.00 97.19 204 PRO A O 1
ATOM 1592 N N . GLU A 1 205 ? -12.424 -19.278 2.781 1.00 96.75 205 GLU A N 1
ATOM 1593 C CA . GLU A 1 205 ? -13.730 -19.841 3.149 1.00 96.75 205 GLU A CA 1
ATOM 1594 C C . GLU A 1 205 ? -14.826 -18.780 3.257 1.00 96.75 205 GLU A C 1
ATOM 1596 O O . GLU A 1 205 ? -15.963 -19.012 2.855 1.00 96.75 205 GLU A O 1
ATOM 1601 N N . GLU A 1 206 ? -14.492 -17.581 3.738 1.00 97.00 206 GLU A N 1
ATOM 1602 C CA . GLU A 1 206 ? -15.473 -16.515 3.905 1.00 97.00 206 GLU A CA 1
ATOM 1603 C C . GLU A 1 206 ? -15.926 -15.920 2.568 1.00 97.00 206 GLU A C 1
ATOM 1605 O O . GLU A 1 206 ? -17.011 -15.347 2.494 1.00 97.00 206 GLU A O 1
ATOM 1610 N N . ILE A 1 207 ? -15.136 -16.035 1.498 1.00 96.81 207 ILE A N 1
ATOM 1611 C CA . ILE A 1 207 ? -15.425 -15.384 0.208 1.00 96.81 207 ILE A CA 1
ATOM 1612 C C . ILE A 1 207 ? -15.644 -16.362 -0.944 1.00 96.81 207 ILE A C 1
ATOM 1614 O O . ILE A 1 207 ? -15.908 -15.917 -2.057 1.00 96.81 207 ILE A O 1
ATOM 1618 N N . LYS A 1 208 ? -15.576 -17.673 -0.689 1.00 95.94 208 LYS A N 1
ATOM 1619 C CA . LYS A 1 208 ? -15.755 -18.712 -1.714 1.00 95.94 208 LYS A CA 1
ATOM 1620 C C . LYS A 1 208 ? -17.132 -18.674 -2.391 1.00 95.94 208 LYS A C 1
ATOM 1622 O O . LYS A 1 208 ? -17.226 -18.977 -3.573 1.00 95.94 208 LYS A O 1
ATOM 1627 N N . ASP A 1 209 ? -18.161 -18.262 -1.649 1.00 95.50 209 ASP A N 1
ATOM 1628 C CA . ASP A 1 209 ? -19.554 -18.221 -2.114 1.00 95.50 209 ASP A CA 1
ATOM 1629 C C . ASP A 1 209 ? -19.966 -16.839 -2.655 1.00 95.50 209 ASP A C 1
ATOM 1631 O O . ASP A 1 209 ? -21.122 -16.633 -3.023 1.00 95.50 209 ASP A O 1
ATOM 1635 N N . ILE A 1 210 ? -19.055 -15.857 -2.668 1.00 95.06 210 ILE A N 1
ATOM 1636 C CA . ILE A 1 210 ? -19.344 -14.544 -3.252 1.00 95.06 210 ILE A CA 1
ATOM 1637 C C . ILE A 1 210 ? -19.259 -14.661 -4.769 1.00 95.06 210 ILE A C 1
ATOM 1639 O O . ILE A 1 210 ? -18.254 -15.128 -5.301 1.00 95.06 210 ILE A O 1
ATOM 1643 N N . ASP A 1 211 ? -20.278 -14.159 -5.462 1.00 94.56 211 ASP A N 1
ATOM 1644 C CA . ASP A 1 211 ? -20.242 -13.998 -6.912 1.00 94.56 211 ASP A CA 1
ATOM 1645 C C . ASP A 1 211 ? -19.074 -13.073 -7.322 1.00 94.56 211 ASP A C 1
ATOM 1647 O O . ASP A 1 211 ? -19.075 -11.885 -6.961 1.00 94.56 211 ASP A O 1
ATOM 1651 N N . PRO A 1 212 ? -18.076 -13.580 -8.074 1.00 93.69 212 PRO A N 1
ATOM 1652 C CA . PRO A 1 212 ? -16.895 -12.809 -8.436 1.00 93.69 212 PRO A CA 1
ATOM 1653 C C . PRO A 1 212 ? -17.183 -11.542 -9.245 1.00 93.69 212 PRO A C 1
ATOM 1655 O O . PRO A 1 212 ? -16.353 -10.631 -9.259 1.00 93.69 212 PRO A O 1
ATOM 1658 N N . GLU A 1 213 ? -18.339 -11.478 -9.907 1.00 92.38 213 GLU A N 1
ATOM 1659 C CA . GLU A 1 213 ? -18.746 -10.355 -10.752 1.00 92.38 213 GLU A CA 1
ATOM 1660 C C . GLU A 1 213 ? -19.265 -9.149 -9.956 1.00 92.38 213 GLU A C 1
ATOM 1662 O O . GLU A 1 213 ? -19.281 -8.037 -10.485 1.00 92.38 213 GLU A O 1
ATOM 1667 N N . ASN A 1 214 ? -19.644 -9.347 -8.688 1.00 93.12 214 ASN A N 1
ATOM 1668 C CA . ASN A 1 214 ? -20.170 -8.286 -7.821 1.00 93.12 214 ASN A CA 1
ATOM 1669 C C . ASN A 1 214 ? -19.076 -7.585 -6.998 1.00 93.12 214 ASN A C 1
ATOM 1671 O O . ASN A 1 214 ? -19.305 -6.529 -6.408 1.00 93.12 214 ASN A O 1
ATOM 1675 N N . VAL A 1 215 ? -17.866 -8.149 -6.944 1.00 95.38 215 VAL A N 1
ATOM 1676 C CA . VAL A 1 215 ? -16.759 -7.569 -6.176 1.00 95.38 215 VAL A CA 1
ATOM 1677 C C . VAL A 1 215 ? -15.967 -6.603 -7.047 1.00 95.38 215 VAL A C 1
ATOM 1679 O O . VAL A 1 215 ? -15.361 -6.987 -8.045 1.00 95.38 215 VAL A O 1
ATOM 1682 N N . ASN A 1 216 ? -15.889 -5.348 -6.605 1.00 94.44 216 ASN A N 1
ATOM 1683 C CA . ASN A 1 216 ? -15.217 -4.282 -7.354 1.00 94.44 216 ASN A CA 1
ATOM 1684 C C . ASN A 1 216 ? -13.907 -3.829 -6.709 1.00 94.44 216 ASN A C 1
ATOM 1686 O O . ASN A 1 216 ? -13.050 -3.230 -7.366 1.00 94.44 216 ASN A O 1
ATOM 1690 N N . THR A 1 217 ? -13.722 -4.072 -5.413 1.00 96.75 217 THR A N 1
ATOM 1691 C CA . THR A 1 217 ? -12.485 -3.708 -4.718 1.00 96.75 217 THR A CA 1
ATOM 1692 C C . THR A 1 217 ? -12.145 -4.739 -3.655 1.00 96.75 217 THR A C 1
ATOM 1694 O O . THR A 1 217 ? -13.015 -5.175 -2.907 1.00 96.75 217 THR A O 1
ATOM 1697 N N . ILE A 1 218 ? -10.874 -5.124 -3.587 1.00 97.75 218 ILE A N 1
ATOM 1698 C CA . ILE A 1 218 ? -10.353 -6.045 -2.579 1.00 97.75 218 ILE A CA 1
ATOM 1699 C C . ILE A 1 218 ? -9.159 -5.385 -1.908 1.00 97.75 218 ILE A C 1
ATOM 1701 O O . ILE A 1 218 ? -8.216 -4.956 -2.573 1.00 97.75 218 ILE A O 1
ATOM 1705 N N . LEU A 1 219 ? -9.220 -5.297 -0.586 1.00 97.94 219 LEU A N 1
ATOM 1706 C CA . LEU A 1 219 ? -8.156 -4.786 0.265 1.00 97.94 219 LEU A CA 1
ATOM 1707 C C . LEU A 1 219 ? -7.650 -5.934 1.118 1.00 97.94 219 LEU A C 1
ATOM 1709 O O . LEU A 1 219 ? -8.461 -6.624 1.728 1.00 97.94 219 LEU A O 1
ATOM 1713 N N . TYR A 1 220 ? -6.343 -6.139 1.208 1.00 98.50 220 TYR A N 1
ATOM 1714 C CA . TYR A 1 220 ? -5.814 -7.124 2.146 1.00 98.50 220 TYR A CA 1
ATOM 1715 C C . TYR A 1 220 ? -4.481 -6.703 2.750 1.00 98.50 220 TYR A C 1
ATOM 1717 O O . TYR A 1 220 ? -3.776 -5.841 2.233 1.00 98.50 220 TYR A O 1
ATOM 1725 N N . LEU A 1 221 ? -4.164 -7.312 3.880 1.00 98.50 221 LEU A N 1
ATOM 1726 C CA . LEU A 1 221 ? -2.953 -7.144 4.660 1.00 98.50 221 LEU A CA 1
ATOM 1727 C C . LEU A 1 221 ? -2.334 -8.538 4.767 1.00 98.50 221 LEU A C 1
ATOM 1729 O O . LEU A 1 221 ? -3.001 -9.462 5.228 1.00 98.50 221 LEU A O 1
ATOM 1733 N N . SER A 1 222 ? -1.106 -8.710 4.294 1.00 98.00 222 SER A N 1
ATOM 1734 C CA . SER A 1 222 ? -0.426 -10.010 4.236 1.00 98.00 222 SER A CA 1
ATOM 1735 C C . SER A 1 222 ? 0.877 -9.977 5.012 1.00 98.00 222 SER A C 1
ATOM 1737 O O . SER A 1 222 ? 1.420 -8.912 5.281 1.00 98.00 222 SER A O 1
ATOM 1739 N N . ASP A 1 223 ? 1.423 -11.137 5.332 1.00 95.94 223 ASP A N 1
ATOM 1740 C CA . ASP A 1 223 ? 2.860 -11.285 5.562 1.00 95.94 223 ASP A CA 1
ATOM 1741 C C . ASP A 1 223 ? 3.689 -11.012 4.278 1.00 95.94 223 ASP A C 1
ATOM 1743 O O . ASP A 1 223 ? 3.196 -10.463 3.284 1.00 95.94 223 ASP A O 1
ATOM 1747 N N . THR A 1 224 ? 4.971 -11.384 4.285 1.00 92.88 224 THR A N 1
ATOM 1748 C CA . THR A 1 224 ? 5.891 -11.234 3.144 1.00 92.88 224 THR A CA 1
ATOM 1749 C C . THR A 1 224 ? 5.673 -12.229 2.004 1.00 92.88 224 THR A C 1
ATOM 1751 O O . THR A 1 224 ? 6.431 -12.185 1.035 1.00 92.88 224 THR A O 1
ATOM 1754 N N . SER A 1 225 ? 4.666 -13.104 2.077 1.00 93.50 225 SER A N 1
ATOM 1755 C CA . SER A 1 225 ? 4.404 -14.136 1.066 1.00 93.50 225 SER A CA 1
ATOM 1756 C C . SER A 1 225 ? 2.954 -14.081 0.551 1.00 93.50 225 SER A C 1
ATOM 1758 O O . SER A 1 225 ? 2.177 -15.022 0.730 1.00 93.50 225 SER A O 1
ATOM 1760 N N . PRO A 1 226 ? 2.549 -12.978 -0.115 1.00 95.25 226 PRO A N 1
ATOM 1761 C CA . PRO A 1 226 ? 1.178 -12.771 -0.578 1.00 95.25 226 PRO A CA 1
ATOM 1762 C C . PRO A 1 226 ? 0.826 -13.541 -1.865 1.00 95.25 226 PRO A C 1
ATOM 1764 O O . PRO A 1 226 ? -0.261 -13.347 -2.416 1.00 95.25 226 PRO A O 1
ATOM 1767 N N . GLU A 1 227 ? 1.717 -14.367 -2.420 1.00 94.00 227 GLU A N 1
ATOM 1768 C CA . GLU A 1 227 ? 1.559 -14.950 -3.761 1.00 94.00 227 GLU A CA 1
ATOM 1769 C C . GLU A 1 227 ? 0.343 -15.878 -3.845 1.00 94.00 227 GLU A C 1
ATOM 1771 O O . GLU A 1 227 ? -0.418 -15.815 -4.808 1.00 94.00 227 GLU A O 1
ATOM 1776 N N . GLY A 1 228 ? 0.120 -16.699 -2.816 1.00 93.94 228 GLY A N 1
ATOM 1777 C CA . GLY A 1 228 ? -0.985 -17.655 -2.786 1.00 93.94 228 GLY A CA 1
ATOM 1778 C C . GLY A 1 228 ? -2.340 -16.955 -2.824 1.00 93.94 228 GLY A C 1
ATOM 1779 O O . GLY A 1 228 ? -3.189 -17.254 -3.669 1.00 93.94 228 GLY A O 1
ATOM 1780 N N . ILE A 1 229 ? -2.525 -15.959 -1.951 1.00 96.75 229 ILE A N 1
ATOM 1781 C CA . ILE A 1 229 ? -3.761 -15.174 -1.917 1.00 96.75 229 ILE A CA 1
ATOM 1782 C C . ILE A 1 229 ? -3.911 -14.296 -3.163 1.00 96.75 229 ILE A C 1
ATOM 1784 O O . ILE A 1 229 ? -4.981 -14.287 -3.763 1.00 96.75 229 ILE A O 1
ATOM 1788 N N . SER A 1 230 ? -2.860 -13.611 -3.619 1.00 96.06 230 SER A N 1
ATOM 1789 C CA . SER A 1 230 ? -2.946 -12.751 -4.810 1.00 96.06 230 SER A CA 1
ATOM 1790 C C . SER A 1 230 ? -3.323 -13.536 -6.069 1.00 96.06 230 SER A C 1
ATOM 1792 O O . SER A 1 230 ? -4.163 -13.068 -6.837 1.00 96.06 230 SER A O 1
ATOM 1794 N N . GLN A 1 231 ? -2.797 -14.755 -6.241 1.00 94.62 231 GLN A N 1
ATOM 1795 C CA . GLN A 1 231 ? -3.207 -15.664 -7.313 1.00 94.62 231 GLN A CA 1
ATOM 1796 C C . GLN A 1 231 ? -4.662 -16.108 -7.154 1.00 94.62 231 GLN A C 1
ATOM 1798 O O . GLN A 1 231 ? -5.418 -16.077 -8.124 1.00 94.62 231 GLN A O 1
ATOM 1803 N N . SER A 1 232 ? -5.091 -16.466 -5.943 1.00 95.81 232 SER A N 1
ATOM 1804 C CA . SER A 1 232 ? -6.479 -16.865 -5.682 1.00 95.81 232 SER A CA 1
ATOM 1805 C C . SER A 1 232 ? -7.488 -15.755 -6.020 1.00 95.81 232 SER A C 1
ATOM 1807 O O . SER A 1 232 ? -8.519 -16.008 -6.656 1.00 95.81 232 SER A O 1
ATOM 1809 N N . LEU A 1 233 ? -7.148 -14.502 -5.692 1.00 96.69 233 LEU A N 1
ATOM 1810 C CA . LEU A 1 233 ? -7.971 -13.316 -5.947 1.00 96.69 233 LEU A CA 1
ATOM 1811 C C . LEU A 1 233 ? -8.031 -12.903 -7.431 1.00 96.69 233 LEU A C 1
ATOM 1813 O O . LEU A 1 233 ? -8.823 -12.029 -7.802 1.00 96.69 233 LEU A O 1
ATOM 1817 N N . THR A 1 234 ? -7.259 -13.535 -8.324 1.00 95.12 234 THR A N 1
ATOM 1818 C CA . THR A 1 234 ? -7.399 -13.317 -9.778 1.00 95.12 234 THR A CA 1
ATOM 1819 C C . THR A 1 234 ? -8.770 -13.750 -10.309 1.00 95.12 234 THR A C 1
ATOM 1821 O O . THR A 1 234 ? -9.211 -13.214 -11.325 1.00 95.12 234 THR A O 1
ATOM 1824 N N . ARG A 1 235 ? -9.497 -14.617 -9.581 1.00 95.31 235 ARG A N 1
ATOM 1825 C CA . ARG A 1 235 ? -10.889 -14.995 -9.892 1.00 95.31 235 ARG A CA 1
ATOM 1826 C C . ARG A 1 235 ? -11.850 -13.807 -9.942 1.00 95.31 235 ARG A C 1
ATOM 1828 O O . ARG A 1 235 ? -12.772 -13.816 -10.748 1.00 95.31 235 ARG A O 1
ATOM 1835 N N . PHE A 1 236 ? -11.613 -12.771 -9.137 1.00 95.19 236 PHE A N 1
ATOM 1836 C CA . PHE A 1 236 ? -12.410 -11.543 -9.136 1.00 95.19 236 PHE A CA 1
ATOM 1837 C C . PHE A 1 236 ? -11.967 -10.617 -10.272 1.00 95.19 236 PHE A C 1
ATOM 1839 O O . PHE A 1 236 ? -11.221 -9.659 -10.055 1.00 95.19 236 PHE A O 1
ATOM 1846 N N . ARG A 1 237 ? -12.362 -10.927 -11.511 1.00 93.44 237 ARG A N 1
ATOM 1847 C CA . ARG A 1 237 ? -11.830 -10.280 -12.727 1.00 93.44 237 ARG A CA 1
ATOM 1848 C C . ARG A 1 237 ? -12.104 -8.776 -12.807 1.00 93.44 237 ARG A C 1
ATOM 1850 O O . ARG A 1 237 ? -11.284 -8.053 -13.359 1.00 93.44 237 ARG A O 1
ATOM 1857 N N . LYS A 1 238 ? -13.200 -8.304 -12.213 1.00 93.25 238 LYS A N 1
ATOM 1858 C CA . LYS A 1 238 ? -13.578 -6.880 -12.174 1.00 93.25 238 LYS A CA 1
ATOM 1859 C C . LYS A 1 238 ? -13.025 -6.125 -10.964 1.00 93.25 238 LYS A C 1
ATOM 1861 O O . LYS A 1 238 ? -13.073 -4.896 -10.921 1.00 93.25 238 LYS A O 1
ATOM 1866 N N . ALA A 1 239 ? -12.471 -6.836 -9.984 1.00 94.81 239 ALA A N 1
ATOM 1867 C CA . ALA A 1 239 ? -12.016 -6.215 -8.753 1.00 94.81 239 ALA A CA 1
ATOM 1868 C C . ALA A 1 239 ? -10.627 -5.588 -8.896 1.00 94.81 239 ALA A C 1
ATOM 1870 O O . ALA A 1 239 ? -9.647 -6.274 -9.205 1.00 94.81 239 ALA A O 1
ATOM 1871 N N . THR A 1 240 ? -10.517 -4.310 -8.526 1.00 95.44 240 THR A N 1
ATOM 1872 C CA . THR A 1 240 ? -9.216 -3.711 -8.200 1.00 95.44 240 THR A CA 1
ATOM 1873 C C . THR A 1 240 ? -8.749 -4.253 -6.854 1.00 95.44 240 THR A C 1
ATOM 1875 O O . THR A 1 240 ? -9.434 -4.109 -5.845 1.00 95.44 240 THR A O 1
ATOM 1878 N N . THR A 1 241 ? -7.585 -4.884 -6.835 1.00 96.75 241 THR A N 1
ATOM 1879 C CA . THR A 1 241 ? -7.001 -5.514 -5.655 1.00 96.75 241 THR A CA 1
ATOM 1880 C C . THR A 1 241 ? -5.770 -4.733 -5.201 1.00 96.75 241 THR A C 1
ATOM 1882 O O . THR A 1 241 ? -4.866 -4.470 -5.997 1.00 96.75 241 THR A O 1
ATOM 1885 N N . LEU A 1 242 ? -5.734 -4.375 -3.919 1.00 97.44 242 LEU A N 1
ATOM 1886 C CA . LEU A 1 242 ? -4.591 -3.744 -3.267 1.00 97.44 242 LEU A CA 1
ATOM 1887 C C . LEU A 1 242 ? -4.256 -4.500 -1.980 1.00 97.44 242 LEU A C 1
ATOM 1889 O O . LEU A 1 242 ? -5.076 -4.590 -1.067 1.00 97.44 242 LEU A O 1
ATOM 1893 N N . GLY A 1 243 ? -3.044 -5.038 -1.920 1.00 97.69 243 GLY A N 1
ATOM 1894 C CA . GLY A 1 243 ? -2.505 -5.729 -0.757 1.00 97.69 243 GLY A CA 1
ATOM 1895 C C . GLY A 1 243 ? -1.380 -4.933 -0.113 1.00 97.69 243 GLY A C 1
ATOM 1896 O O . GLY A 1 243 ? -0.442 -4.565 -0.807 1.00 97.69 243 GLY A O 1
ATOM 1897 N N . LEU A 1 244 ? -1.414 -4.703 1.195 1.00 97.56 244 LEU A N 1
ATOM 1898 C CA . LEU A 1 244 ? -0.254 -4.225 1.949 1.00 97.56 244 LEU A CA 1
ATOM 1899 C C . LEU A 1 244 ? 0.513 -5.441 2.480 1.00 97.56 244 LEU A C 1
ATOM 1901 O O . LEU A 1 244 ? -0.069 -6.270 3.179 1.00 97.56 244 LEU A O 1
ATOM 1905 N N . MET A 1 245 ? 1.810 -5.551 2.196 1.00 96.88 245 MET A N 1
ATOM 1906 C CA . MET A 1 245 ? 2.650 -6.515 2.914 1.00 96.88 245 MET A CA 1
ATOM 1907 C C . MET A 1 245 ? 3.015 -5.891 4.253 1.00 96.88 245 MET A C 1
ATOM 1909 O O . MET A 1 245 ? 3.669 -4.864 4.302 1.00 96.88 245 MET A O 1
ATOM 1913 N N . THR A 1 246 ? 2.532 -6.434 5.349 1.00 95.19 246 THR A N 1
ATOM 1914 C CA . THR A 1 246 ? 2.691 -5.849 6.680 1.00 95.19 246 THR A CA 1
ATOM 1915 C C . THR A 1 246 ? 4.133 -5.898 7.157 1.00 95.19 246 THR A C 1
ATOM 1917 O O . THR A 1 246 ? 4.923 -6.716 6.695 1.00 95.19 246 THR A O 1
ATOM 1920 N N . SER A 1 247 ? 4.485 -4.989 8.062 1.00 93.25 247 SER A N 1
ATOM 1921 C CA . SER A 1 247 ? 5.846 -4.899 8.584 1.00 93.25 247 SER A CA 1
ATOM 1922 C C . SER A 1 247 ? 6.176 -6.024 9.544 1.00 93.25 247 SER A C 1
ATOM 1924 O O . SER A 1 247 ? 5.305 -6.555 10.239 1.00 93.25 247 SER A O 1
ATOM 1926 N N . SER A 1 248 ? 7.464 -6.335 9.618 1.00 93.19 248 SER A N 1
ATOM 1927 C CA . SER A 1 248 ? 7.977 -7.299 10.574 1.00 93.19 248 SER A CA 1
ATOM 1928 C C . SER A 1 248 ? 7.838 -6.754 11.998 1.00 93.19 248 SER A C 1
ATOM 1930 O O . SER A 1 248 ? 8.268 -5.644 12.305 1.00 93.19 248 SER A O 1
ATOM 1932 N N . THR A 1 249 ? 7.267 -7.544 12.907 1.00 94.25 249 THR A N 1
ATOM 1933 C CA . THR A 1 249 ? 7.025 -7.139 14.306 1.00 94.25 249 THR A CA 1
ATOM 1934 C C . THR A 1 249 ? 7.784 -7.930 15.384 1.00 94.25 249 THR A C 1
ATOM 1936 O O . THR A 1 249 ? 7.323 -7.933 16.532 1.00 94.25 249 THR A O 1
ATOM 1939 N N . PRO A 1 250 ? 8.936 -8.592 15.123 1.00 93.25 250 PRO A N 1
ATOM 1940 C CA . PRO A 1 250 ? 9.548 -9.470 16.123 1.00 93.25 250 PRO A CA 1
ATOM 1941 C C . PRO A 1 250 ? 9.970 -8.708 17.384 1.00 93.25 250 PRO A C 1
ATOM 1943 O O . PRO A 1 250 ? 9.865 -9.238 18.484 1.00 93.25 250 PRO A O 1
ATOM 1946 N N . PHE A 1 251 ? 10.369 -7.444 17.242 1.00 89.06 251 PHE A N 1
ATOM 1947 C CA . PHE A 1 251 ? 10.798 -6.601 18.360 1.00 89.06 251 PHE A CA 1
ATOM 1948 C C . PHE A 1 251 ? 9.652 -5.864 19.066 1.00 89.06 251 PHE A C 1
ATOM 1950 O O . PHE A 1 251 ? 9.857 -5.332 20.151 1.00 89.06 251 PHE A O 1
ATOM 1957 N N . VAL A 1 252 ? 8.454 -5.834 18.471 1.00 89.06 252 VAL A N 1
ATOM 1958 C CA . VAL A 1 252 ? 7.284 -5.146 19.044 1.00 89.06 252 VAL A CA 1
ATOM 1959 C C . VAL A 1 252 ? 6.378 -6.137 19.769 1.00 89.06 252 VAL A C 1
ATOM 1961 O O . VAL A 1 252 ? 5.951 -5.885 20.891 1.00 89.06 252 VAL A O 1
ATOM 1964 N N . THR A 1 253 ? 6.085 -7.276 19.139 1.00 93.00 253 THR A N 1
ATOM 1965 C CA . THR A 1 253 ? 5.111 -8.259 19.646 1.00 93.00 253 THR A CA 1
ATOM 1966 C C . THR A 1 253 ? 5.703 -9.651 19.860 1.00 93.00 253 THR A C 1
ATOM 1968 O O . THR A 1 253 ? 4.983 -10.555 20.282 1.00 93.00 253 THR A O 1
ATOM 1971 N N . GLY A 1 254 ? 6.983 -9.865 19.536 1.00 93.25 254 GLY A N 1
ATOM 1972 C CA . GLY A 1 254 ? 7.590 -11.200 19.521 1.00 93.25 254 GLY A CA 1
ATOM 1973 C C . GLY A 1 254 ? 7.136 -12.072 18.345 1.00 93.25 254 GLY A C 1
ATOM 1974 O O . GLY A 1 254 ? 7.497 -13.245 18.278 1.00 93.25 254 GLY A O 1
ATOM 1975 N N . ARG A 1 255 ? 6.333 -11.532 17.415 1.00 94.19 255 ARG A N 1
ATOM 1976 C CA . ARG A 1 255 ? 5.783 -12.261 16.263 1.00 94.19 255 ARG A CA 1
ATOM 1977 C C . ARG A 1 255 ? 6.431 -11.789 14.964 1.00 94.19 255 ARG A C 1
ATOM 1979 O O . ARG A 1 255 ? 6.667 -10.588 14.839 1.00 94.19 255 ARG A O 1
ATOM 1986 N N . PRO A 1 256 ? 6.643 -12.680 13.974 1.00 94.12 256 PRO A N 1
ATOM 1987 C CA . PRO A 1 256 ? 7.135 -12.284 12.655 1.00 94.12 256 PRO A CA 1
ATOM 1988 C C . PRO A 1 256 ? 6.312 -11.145 12.054 1.00 94.12 256 PRO A C 1
ATOM 1990 O O . PRO A 1 256 ? 6.876 -10.121 11.698 1.00 94.12 256 PRO A O 1
ATOM 1993 N N . PHE A 1 257 ? 4.987 -11.288 12.068 1.00 96.12 257 PHE A N 1
ATOM 1994 C CA . PHE A 1 257 ? 4.019 -10.280 11.641 1.00 96.12 257 PHE A CA 1
ATOM 1995 C C . PHE A 1 257 ? 2.885 -10.201 12.664 1.00 96.12 257 PHE A C 1
ATOM 1997 O O . PHE A 1 257 ? 2.686 -11.130 13.452 1.00 96.12 257 PHE A O 1
ATOM 2004 N N . THR A 1 258 ? 2.130 -9.104 12.658 1.00 97.75 258 THR A N 1
ATOM 2005 C CA . THR A 1 258 ? 0.962 -8.934 13.530 1.00 97.75 258 THR A CA 1
ATOM 2006 C C . THR A 1 258 ? -0.240 -8.499 12.697 1.00 97.75 258 THR A C 1
ATOM 2008 O O . THR A 1 258 ? -0.408 -7.317 12.391 1.00 97.75 258 THR A O 1
ATOM 2011 N N . LEU A 1 259 ? -1.068 -9.480 12.338 1.00 98.31 259 LEU A N 1
ATOM 2012 C CA . LEU A 1 259 ? -2.337 -9.316 11.631 1.00 98.31 259 LEU A CA 1
ATOM 2013 C C . LEU A 1 259 ? -3.498 -9.502 12.610 1.00 98.31 259 LEU A C 1
ATOM 2015 O O . LEU A 1 259 ? -3.432 -10.355 13.493 1.00 98.31 259 LEU A O 1
ATOM 2019 N N . PHE A 1 260 ? -4.574 -8.747 12.430 1.00 98.38 260 PHE A N 1
ATOM 2020 C CA . PHE A 1 260 ? -5.780 -8.822 13.249 1.00 98.38 260 PHE A CA 1
ATOM 2021 C C . PHE A 1 260 ? -6.970 -9.235 12.388 1.00 98.38 260 PHE A C 1
ATOM 2023 O O . PHE A 1 260 ? -7.211 -8.634 11.341 1.00 98.38 260 PHE A O 1
ATOM 2030 N N . TYR A 1 261 ? -7.715 -10.234 12.852 1.00 98.19 261 TYR A N 1
ATOM 2031 C CA . TYR A 1 261 ? -8.967 -10.681 12.249 1.00 98.19 261 TYR A CA 1
ATOM 2032 C C . TYR A 1 261 ? -9.960 -11.039 13.352 1.00 98.19 261 TYR A C 1
ATOM 2034 O O . TYR A 1 261 ? -9.697 -11.957 14.126 1.00 98.19 261 TYR A O 1
ATOM 2042 N N . ASN A 1 262 ? -11.079 -10.314 13.445 1.00 95.31 262 ASN A N 1
ATOM 2043 C CA . ASN A 1 262 ? -12.169 -10.593 14.393 1.00 95.31 262 ASN A CA 1
ATOM 2044 C C . ASN A 1 262 ? -11.680 -10.905 15.822 1.00 95.31 262 ASN A C 1
ATOM 2046 O O . ASN A 1 262 ? -12.046 -11.914 16.421 1.00 95.31 262 ASN A O 1
ATOM 2050 N N . ASN A 1 263 ? -10.830 -10.027 16.358 1.00 93.56 263 ASN A N 1
ATOM 2051 C CA . ASN A 1 263 ? -10.264 -10.087 17.716 1.00 93.56 263 ASN A CA 1
ATOM 2052 C C . ASN A 1 263 ? -9.164 -11.142 17.923 1.00 93.56 263 ASN A C 1
ATOM 2054 O O . ASN A 1 263 ? -8.638 -11.270 19.029 1.00 93.56 263 ASN A O 1
ATOM 2058 N N . VAL A 1 264 ? -8.774 -11.863 16.872 1.00 97.12 264 VAL A N 1
ATOM 2059 C CA . VAL A 1 264 ? -7.686 -12.842 16.900 1.00 97.12 264 VAL A CA 1
ATOM 2060 C C . VAL A 1 264 ? -6.442 -12.265 16.228 1.00 97.12 264 VAL A C 1
ATOM 2062 O O . VAL A 1 264 ? -6.515 -11.609 15.186 1.00 97.12 264 VAL A O 1
ATOM 2065 N N . ILE A 1 265 ? -5.284 -12.512 16.845 1.00 97.31 265 ILE A N 1
ATOM 2066 C CA . ILE A 1 265 ? -3.974 -12.113 16.323 1.00 97.31 265 ILE A CA 1
ATOM 2067 C C . ILE A 1 265 ? -3.370 -13.274 15.534 1.00 97.31 265 ILE A C 1
ATOM 2069 O O . ILE A 1 265 ? -3.252 -14.388 16.046 1.00 97.31 265 ILE A O 1
ATOM 2073 N N . HIS A 1 266 ? -2.912 -12.994 14.318 1.00 97.75 266 HIS A N 1
ATOM 2074 C CA . HIS A 1 266 ? -2.245 -13.951 13.444 1.00 97.75 266 HIS A CA 1
ATOM 2075 C C . HIS A 1 266 ? -0.823 -13.500 13.107 1.00 97.75 266 HIS A C 1
ATOM 2077 O O . HIS A 1 266 ? -0.565 -12.318 12.886 1.00 97.75 266 HIS A O 1
ATOM 2083 N N . SER A 1 267 ? 0.094 -14.470 13.062 1.00 96.69 267 SER A N 1
ATOM 2084 C CA . SER A 1 267 ? 1.515 -14.240 12.769 1.00 96.69 267 SER A CA 1
ATOM 2085 C C . SER A 1 267 ? 1.900 -14.472 11.302 1.00 96.69 267 SER A C 1
ATOM 2087 O O . SER A 1 267 ? 3.061 -14.273 10.951 1.00 96.69 267 SER A O 1
ATOM 2089 N N . SER A 1 268 ? 0.971 -14.961 10.479 1.00 96.25 268 SER A N 1
ATOM 2090 C CA . SER A 1 268 ? 1.188 -15.347 9.080 1.00 96.25 268 SER A CA 1
ATOM 2091 C C . SER A 1 268 ? -0.125 -15.362 8.294 1.00 96.25 268 SER A C 1
ATOM 2093 O O . SER A 1 268 ? -1.216 -15.335 8.883 1.00 96.25 268 SER A O 1
ATOM 2095 N N . GLY A 1 269 ? -0.004 -15.451 6.969 1.00 96.75 269 GLY A N 1
ATOM 2096 C CA . GLY A 1 269 ? -1.110 -15.462 6.021 1.00 96.75 269 GLY A CA 1
ATOM 2097 C C . GLY A 1 269 ? -1.545 -14.053 5.631 1.00 96.75 269 GLY A C 1
ATOM 2098 O O . GLY A 1 269 ? -0.747 -13.116 5.627 1.00 96.75 269 GLY A O 1
ATOM 2099 N N . ALA A 1 270 ? -2.830 -13.904 5.313 1.00 98.25 270 ALA A N 1
ATOM 2100 C CA . ALA A 1 270 ? -3.420 -12.615 4.980 1.00 98.25 270 ALA A CA 1
ATOM 2101 C C . ALA A 1 270 ? -4.808 -12.437 5.596 1.00 98.25 270 ALA A C 1
ATOM 2103 O O . ALA A 1 270 ? -5.539 -13.396 5.830 1.00 98.25 270 ALA A O 1
ATOM 2104 N N . VAL A 1 271 ? -5.187 -11.188 5.824 1.00 98.62 271 VAL A N 1
ATOM 2105 C CA . VAL A 1 271 ? -6.511 -10.771 6.294 1.00 98.62 271 VAL A CA 1
ATOM 2106 C C . VAL A 1 271 ? -6.999 -9.643 5.395 1.00 98.62 271 VAL A C 1
ATOM 2108 O O . VAL A 1 271 ? -6.198 -8.825 4.951 1.00 98.62 271 VAL A O 1
ATOM 2111 N N . GLY A 1 272 ? -8.284 -9.583 5.072 1.00 98.38 272 GLY A N 1
ATOM 2112 C CA . GLY A 1 272 ? -8.747 -8.608 4.090 1.00 98.38 272 GLY A CA 1
ATOM 2113 C C . GLY A 1 272 ? -10.242 -8.377 4.071 1.00 98.38 272 GLY A C 1
ATOM 2114 O O . GLY A 1 272 ? -10.998 -8.968 4.836 1.00 98.38 272 GLY A O 1
ATOM 2115 N N . ILE A 1 273 ? -10.653 -7.477 3.185 1.00 98.00 273 ILE A N 1
ATOM 2116 C CA . ILE A 1 273 ? -12.029 -7.047 2.981 1.00 98.00 273 ILE A CA 1
ATOM 2117 C C . ILE A 1 273 ? -12.322 -7.085 1.480 1.00 98.00 273 ILE A C 1
ATOM 2119 O O . ILE A 1 273 ? -11.623 -6.454 0.682 1.00 98.00 273 ILE A O 1
ATOM 2123 N N . CYS A 1 274 ? -13.373 -7.808 1.103 1.00 97.38 274 CYS A N 1
ATOM 2124 C CA . CYS A 1 274 ? -13.978 -7.740 -0.223 1.00 97.38 274 CYS A CA 1
ATOM 2125 C C . CYS A 1 274 ? -15.136 -6.743 -0.198 1.00 97.38 274 CYS A C 1
ATOM 2127 O O . CYS A 1 274 ? -15.973 -6.781 0.704 1.00 97.38 274 CYS A O 1
ATOM 2129 N N . LEU A 1 275 ? -15.175 -5.851 -1.183 1.00 96.00 275 LEU A N 1
ATOM 2130 C CA . LEU A 1 275 ? -16.134 -4.759 -1.255 1.00 96.00 275 LEU A CA 1
ATOM 2131 C C . LEU A 1 275 ? -17.026 -4.898 -2.496 1.00 96.00 275 LEU A C 1
ATOM 2133 O O . LEU A 1 275 ? -16.537 -4.847 -3.631 1.00 96.00 275 LEU A O 1
ATOM 2137 N N . ASP A 1 276 ? -18.337 -4.996 -2.267 1.00 91.69 276 ASP A N 1
ATOM 2138 C CA . ASP A 1 276 ? -19.374 -4.922 -3.305 1.00 91.69 276 ASP A CA 1
ATOM 2139 C C . ASP A 1 276 ? -19.776 -3.457 -3.536 1.00 91.69 276 ASP A C 1
ATOM 2141 O O . ASP A 1 276 ? -20.457 -2.805 -2.725 1.00 91.69 276 ASP A O 1
ATOM 2145 N N . ALA A 1 277 ? -19.279 -2.900 -4.642 1.00 74.12 277 ALA A N 1
ATOM 2146 C CA . ALA A 1 277 ? -19.435 -1.493 -4.978 1.00 74.12 277 ALA A CA 1
ATOM 2147 C C . ALA A 1 277 ? -20.271 -1.318 -6.229 1.00 74.12 277 ALA A C 1
ATOM 2149 O O . ALA A 1 277 ? -19.898 -1.797 -7.288 1.00 74.12 277 ALA A O 1
ATOM 2150 N N . HIS A 1 278 ? -21.282 -0.450 -6.181 1.00 73.38 278 HIS A N 1
ATOM 2151 C CA . HIS A 1 278 ? -21.904 0.025 -7.421 1.00 73.38 278 HIS A CA 1
ATOM 2152 C C . HIS A 1 278 ? -20.942 0.851 -8.291 1.00 73.38 278 HIS A C 1
ATOM 2154 O O . HIS A 1 278 ? -21.186 1.003 -9.482 1.00 73.38 278 HIS A O 1
ATOM 2160 N N . ALA A 1 279 ? -19.874 1.406 -7.705 1.00 80.81 279 ALA A N 1
ATOM 2161 C CA . ALA A 1 279 ? -18.842 2.145 -8.423 1.00 80.81 279 ALA A CA 1
ATOM 2162 C C . ALA A 1 279 ? -17.450 1.708 -7.940 1.00 80.81 279 ALA A C 1
ATOM 2164 O O . ALA A 1 279 ? -17.226 1.696 -6.725 1.00 80.81 279 ALA A O 1
ATOM 2165 N N . PRO A 1 280 ? -16.521 1.365 -8.849 1.00 84.06 280 PRO A N 1
ATOM 2166 C CA . PRO A 1 280 ? -15.181 0.933 -8.476 1.00 84.06 280 PRO A CA 1
ATOM 2167 C C . PRO A 1 280 ? -14.404 2.060 -7.788 1.00 84.06 280 PRO A C 1
ATOM 2169 O O . PRO A 1 280 ? -14.568 3.243 -8.107 1.00 84.06 280 PRO A O 1
ATOM 2172 N N . ALA A 1 281 ? -13.535 1.691 -6.845 1.00 89.56 281 ALA A N 1
ATOM 2173 C CA . ALA A 1 281 ? -12.615 2.636 -6.231 1.00 89.56 281 ALA A CA 1
ATOM 2174 C C . ALA A 1 281 ? -11.673 3.220 -7.291 1.00 89.56 281 ALA A C 1
ATOM 2176 O O . ALA A 1 281 ? -11.129 2.502 -8.133 1.00 89.56 281 ALA A O 1
ATOM 2177 N N . ARG A 1 282 ? -11.435 4.532 -7.235 1.00 91.50 282 ARG A N 1
ATOM 2178 C CA . ARG A 1 282 ? -10.438 5.160 -8.106 1.00 91.50 282 ARG A CA 1
ATOM 2179 C C . ARG A 1 282 ? -9.068 4.890 -7.519 1.00 91.50 282 ARG A C 1
ATOM 2181 O O . ARG A 1 282 ? -8.814 5.258 -6.376 1.00 91.50 282 ARG A O 1
ATOM 2188 N N . HIS A 1 283 ? -8.184 4.286 -8.295 1.00 91.56 283 HIS A N 1
ATOM 2189 C CA . HIS A 1 283 ? -6.816 4.047 -7.867 1.00 91.56 283 HIS A CA 1
ATOM 2190 C C . HIS A 1 283 ? -5.887 5.155 -8.369 1.00 91.56 283 HIS A C 1
ATOM 2192 O O . HIS A 1 283 ? -6.105 5.752 -9.426 1.00 91.56 283 HIS A O 1
ATOM 2198 N N . LYS A 1 284 ? -4.822 5.426 -7.619 1.00 91.44 284 LYS A N 1
ATOM 2199 C CA . LYS A 1 284 ? -3.739 6.303 -8.057 1.00 91.44 284 LYS A CA 1
ATOM 2200 C C . LYS A 1 284 ? -2.414 5.807 -7.504 1.00 91.44 284 LYS A C 1
ATOM 2202 O O . LYS A 1 284 ? -2.287 5.621 -6.300 1.00 91.44 284 LYS A O 1
ATOM 2207 N N . LEU A 1 285 ? -1.435 5.646 -8.386 1.00 91.19 285 LEU A N 1
ATOM 2208 C CA . LEU A 1 285 ? -0.051 5.383 -8.013 1.00 91.19 285 LEU A CA 1
ATOM 2209 C C . LEU A 1 285 ? 0.783 6.635 -8.251 1.00 91.19 285 LEU A C 1
ATOM 2211 O O . LEU A 1 285 ? 0.612 7.324 -9.260 1.00 91.19 285 LEU A O 1
ATOM 2215 N N . VAL A 1 286 ? 1.658 6.951 -7.302 1.00 90.44 286 VAL A N 1
ATOM 2216 C CA . VAL A 1 286 ? 2.582 8.078 -7.406 1.00 90.44 286 VAL A CA 1
ATOM 2217 C C . VAL A 1 286 ? 3.958 7.639 -6.930 1.00 90.44 286 VAL A C 1
ATOM 2219 O O . VAL A 1 286 ? 4.112 7.145 -5.816 1.00 90.44 286 VAL A O 1
ATOM 2222 N N . PHE A 1 287 ? 4.956 7.889 -7.774 1.00 90.06 287 PHE A N 1
ATOM 2223 C CA . PHE A 1 287 ? 6.368 7.637 -7.499 1.00 90.06 287 PHE A CA 1
ATOM 2224 C C . PHE A 1 287 ? 7.136 8.962 -7.614 1.00 90.06 287 PHE A C 1
ATOM 2226 O O . PHE A 1 287 ? 7.822 9.198 -8.609 1.00 90.06 287 PHE A O 1
ATOM 2233 N N . PRO A 1 288 ? 6.959 9.883 -6.647 1.00 82.25 288 PRO A N 1
ATOM 2234 C CA . PRO A 1 288 ? 7.375 11.281 -6.795 1.00 82.25 288 PRO A CA 1
ATOM 2235 C C . PRO A 1 288 ? 8.895 11.436 -6.904 1.00 82.25 288 PRO A C 1
ATOM 2237 O O . PRO A 1 288 ? 9.377 12.356 -7.554 1.00 82.25 288 PRO A O 1
ATOM 2240 N N . ALA A 1 289 ? 9.637 10.516 -6.292 1.00 84.19 289 ALA A N 1
ATOM 2241 C CA . ALA A 1 289 ? 11.086 10.563 -6.212 1.00 84.19 289 ALA A CA 1
ATOM 2242 C C . ALA A 1 289 ? 11.796 10.042 -7.476 1.00 84.19 289 ALA A C 1
ATOM 2244 O O . ALA A 1 289 ? 13.008 10.204 -7.600 1.00 84.19 289 ALA A O 1
ATOM 2245 N N . LEU A 1 290 ? 11.083 9.414 -8.418 1.00 89.69 290 LEU A N 1
ATOM 2246 C CA . LEU A 1 290 ? 11.708 8.851 -9.614 1.00 89.69 290 LEU A CA 1
ATOM 2247 C C . LEU A 1 290 ? 11.896 9.893 -10.706 1.00 89.69 290 LEU A C 1
ATOM 2249 O O . LEU A 1 290 ? 10.967 10.598 -11.097 1.00 89.69 290 LEU A O 1
ATOM 2253 N N . LYS A 1 291 ? 13.102 9.912 -11.273 1.00 91.62 291 LYS A N 1
ATOM 2254 C CA . LYS A 1 291 ? 13.435 10.730 -12.436 1.00 91.62 291 LYS A CA 1
ATOM 2255 C C . LYS A 1 291 ? 13.811 9.847 -13.615 1.00 91.62 291 LYS A C 1
ATOM 2257 O O . LYS A 1 291 ? 14.734 9.040 -13.509 1.00 91.62 291 LYS A O 1
ATOM 2262 N N . ALA A 1 292 ? 13.139 10.041 -14.746 1.00 93.62 292 ALA A N 1
ATOM 2263 C CA . ALA A 1 292 ? 13.502 9.374 -15.990 1.00 93.62 292 ALA A CA 1
ATOM 2264 C C . ALA A 1 292 ? 14.885 9.827 -16.476 1.00 93.62 292 ALA A C 1
ATOM 2266 O O . ALA A 1 292 ? 15.164 11.027 -16.547 1.00 93.62 292 ALA A O 1
ATOM 2267 N N . ILE A 1 293 ? 15.737 8.857 -16.810 1.00 93.88 293 ILE A N 1
ATOM 2268 C CA . ILE A 1 293 ? 17.077 9.086 -17.373 1.00 93.88 293 ILE A CA 1
ATOM 2269 C C . ILE A 1 293 ? 17.169 8.683 -18.848 1.00 93.88 293 ILE A C 1
ATOM 2271 O O . ILE A 1 293 ? 18.135 9.045 -19.519 1.00 93.88 293 ILE A O 1
ATOM 2275 N N . THR A 1 294 ? 16.148 7.999 -19.372 1.00 95.19 294 THR A N 1
ATOM 2276 C CA . THR A 1 294 ? 15.991 7.702 -20.800 1.00 95.19 294 THR A CA 1
ATOM 2277 C C . THR A 1 294 ? 14.726 8.331 -21.375 1.00 95.19 294 THR A C 1
ATOM 2279 O O . THR A 1 294 ? 13.753 8.624 -20.671 1.00 95.19 294 THR A O 1
ATOM 2282 N N . ASN A 1 295 ? 14.717 8.474 -22.701 1.00 94.88 295 ASN A N 1
ATOM 2283 C CA . ASN A 1 295 ? 13.475 8.618 -23.453 1.00 94.88 295 ASN A CA 1
ATOM 2284 C C . ASN A 1 295 ? 12.650 7.324 -23.360 1.00 94.88 295 ASN A C 1
ATOM 2286 O O . ASN A 1 295 ? 13.133 6.299 -22.866 1.00 94.88 295 ASN A O 1
ATOM 2290 N N . HIS A 1 296 ? 11.406 7.380 -23.832 1.00 95.69 296 HIS A N 1
ATOM 2291 C CA . HIS A 1 296 ? 10.587 6.182 -23.987 1.00 95.69 296 HIS A CA 1
ATOM 2292 C C . HIS A 1 296 ? 11.215 5.214 -24.987 1.00 95.69 296 HIS A C 1
ATOM 2294 O O . HIS A 1 296 ? 11.593 5.615 -26.087 1.00 95.69 296 HIS A O 1
ATOM 2300 N N . ILE A 1 297 ? 11.285 3.952 -24.585 1.00 96.81 297 ILE A N 1
ATOM 2301 C CA . ILE A 1 297 ? 11.792 2.813 -25.354 1.00 96.81 297 ILE A CA 1
ATOM 2302 C C . ILE A 1 297 ? 10.795 1.658 -25.217 1.00 96.81 297 ILE A C 1
ATOM 2304 O O . ILE A 1 297 ? 9.978 1.659 -24.297 1.00 96.81 297 ILE A O 1
ATOM 2308 N N . PHE A 1 298 ? 10.813 0.701 -26.134 1.00 97.50 298 PHE A N 1
ATOM 2309 C CA . PHE A 1 298 ? 9.877 -0.419 -26.156 1.00 97.50 298 PHE A CA 1
ATOM 2310 C C . PHE A 1 298 ? 10.570 -1.714 -25.767 1.00 97.50 298 PHE A C 1
ATOM 2312 O O . PHE A 1 298 ? 11.698 -1.975 -26.183 1.00 97.50 298 PHE A O 1
ATOM 2319 N N . VAL A 1 299 ? 9.880 -2.549 -24.996 1.00 97.56 299 VAL A N 1
ATOM 2320 C CA . VAL A 1 299 ? 10.327 -3.925 -24.766 1.00 97.56 299 VAL A CA 1
ATOM 2321 C C . VAL A 1 299 ? 10.125 -4.724 -26.042 1.00 97.56 299 VAL A C 1
ATOM 2323 O O . VAL A 1 299 ? 9.007 -4.810 -26.540 1.00 97.56 299 VAL A O 1
ATOM 2326 N N . THR A 1 300 ? 11.204 -5.291 -26.574 1.00 97.81 300 THR A N 1
ATOM 2327 C CA . THR A 1 300 ? 11.176 -6.078 -27.823 1.00 97.81 300 THR A CA 1
ATOM 2328 C C . THR A 1 300 ? 11.349 -7.570 -27.548 1.00 97.81 300 THR A C 1
ATOM 2330 O O . THR A 1 300 ? 10.740 -8.382 -28.234 1.00 97.81 300 THR A O 1
ATOM 2333 N N . SER A 1 301 ? 12.068 -7.934 -26.481 1.00 96.81 301 SER A N 1
ATOM 2334 C CA . SER A 1 301 ? 12.169 -9.311 -25.995 1.00 96.81 301 SER A CA 1
ATOM 2335 C C . SER A 1 301 ? 12.358 -9.354 -24.478 1.00 96.81 301 SER A C 1
ATOM 2337 O O . SER A 1 301 ? 13.180 -8.618 -23.916 1.00 96.81 301 SER A O 1
ATOM 2339 N N . SER A 1 302 ? 11.601 -10.224 -23.812 1.00 95.81 302 SER A N 1
ATOM 2340 C CA . SER A 1 302 ? 11.696 -10.503 -22.378 1.00 95.81 302 SER A CA 1
ATOM 2341 C C . SER A 1 302 ? 11.306 -11.954 -22.079 1.00 95.81 302 SER A C 1
ATOM 2343 O O . SER A 1 302 ? 10.454 -12.527 -22.757 1.00 95.81 302 SER A O 1
ATOM 2345 N N . GLU A 1 303 ? 11.927 -12.545 -21.058 1.00 93.94 303 GLU A N 1
ATOM 2346 C CA . GLU A 1 303 ? 11.633 -13.897 -20.575 1.00 93.94 303 GLU A CA 1
ATOM 2347 C C . GLU A 1 303 ? 11.725 -13.926 -19.045 1.00 93.94 303 GLU A C 1
ATOM 2349 O O . GLU A 1 303 ? 12.730 -13.524 -18.456 1.00 93.94 303 GLU A O 1
ATOM 2354 N N . GLY A 1 304 ? 10.657 -14.371 -18.375 1.00 91.94 304 GLY A N 1
ATOM 2355 C CA . GLY A 1 304 ? 10.575 -14.318 -16.913 1.00 91.94 304 GLY A CA 1
ATOM 2356 C C . GLY A 1 304 ? 10.830 -12.900 -16.395 1.00 91.94 304 GLY A C 1
ATOM 2357 O O . GLY A 1 304 ? 10.207 -11.944 -16.860 1.00 91.94 304 GLY A O 1
ATOM 2358 N N . ASN A 1 305 ? 11.780 -12.745 -15.473 1.00 93.38 305 ASN A N 1
ATOM 2359 C CA . ASN A 1 305 ? 12.210 -11.455 -14.926 1.00 93.38 305 ASN A CA 1
ATOM 2360 C C . ASN A 1 305 ? 13.403 -10.821 -15.675 1.00 93.38 305 ASN A C 1
ATOM 2362 O O . ASN A 1 305 ? 13.999 -9.863 -15.176 1.00 93.38 305 ASN A O 1
ATOM 2366 N N . LEU A 1 306 ? 13.776 -11.359 -16.841 1.00 95.19 306 LEU A N 1
ATOM 2367 C CA . LEU A 1 306 ? 14.857 -10.852 -17.677 1.00 95.19 306 LEU A CA 1
ATOM 2368 C C . LEU A 1 306 ? 14.311 -10.064 -18.871 1.00 95.19 306 LEU A C 1
ATOM 2370 O O . LEU A 1 306 ? 13.422 -10.511 -19.595 1.00 95.19 306 LEU A O 1
ATOM 2374 N N . VAL A 1 307 ? 14.906 -8.900 -19.119 1.00 96.88 307 VAL A N 1
ATOM 2375 C CA . VAL A 1 307 ? 14.715 -8.124 -20.347 1.00 96.88 307 VAL A CA 1
ATOM 2376 C C . VAL A 1 307 ? 15.936 -8.340 -21.230 1.00 96.88 307 VAL A C 1
ATOM 2378 O O . VAL A 1 307 ? 17.056 -7.993 -20.840 1.00 96.88 307 VAL A O 1
ATOM 2381 N N . HIS A 1 308 ? 15.711 -8.915 -22.410 1.00 96.38 308 HIS A N 1
ATOM 2382 C CA . HIS A 1 308 ? 16.766 -9.240 -23.367 1.00 96.38 308 HIS A CA 1
ATOM 2383 C C . HIS A 1 308 ? 17.043 -8.088 -24.323 1.00 96.38 308 HIS A C 1
ATOM 2385 O O . HIS A 1 308 ? 18.204 -7.797 -24.588 1.00 96.38 308 HIS A O 1
ATOM 2391 N N . THR A 1 309 ? 15.999 -7.415 -24.815 1.00 97.06 309 THR A N 1
ATOM 2392 C CA . THR A 1 309 ? 16.152 -6.316 -25.777 1.00 97.06 309 THR A CA 1
ATOM 2393 C C . THR A 1 309 ? 15.159 -5.180 -25.529 1.00 97.06 309 THR A C 1
ATOM 2395 O O . THR A 1 309 ? 13.979 -5.389 -25.215 1.00 97.06 309 THR A O 1
ATOM 2398 N N . LEU A 1 310 ? 15.636 -3.946 -25.707 1.00 97.19 310 LEU A N 1
ATOM 2399 C CA . LEU A 1 310 ? 14.835 -2.719 -25.694 1.00 97.19 310 LEU A CA 1
ATOM 2400 C C . LEU A 1 310 ? 15.053 -2.001 -27.030 1.00 97.19 310 LEU A C 1
ATOM 2402 O O . LEU A 1 310 ? 16.187 -1.663 -27.336 1.00 97.19 310 LEU A O 1
ATOM 2406 N N . ASN A 1 311 ? 13.999 -1.771 -27.821 1.00 96.69 311 ASN A N 1
ATOM 2407 C CA . ASN A 1 311 ? 14.103 -1.310 -29.219 1.00 96.69 311 ASN A CA 1
ATOM 2408 C C . ASN A 1 311 ? 15.096 -2.134 -30.067 1.00 96.69 311 ASN A C 1
ATOM 2410 O O . ASN A 1 311 ? 15.877 -1.559 -30.817 1.00 96.69 311 ASN A O 1
ATOM 2414 N N . ASP A 1 312 ? 15.113 -3.460 -29.905 1.00 97.00 312 ASP A N 1
ATOM 2415 C CA . ASP A 1 312 ? 16.060 -4.370 -30.570 1.00 97.00 312 ASP A CA 1
ATOM 2416 C C . ASP A 1 312 ? 17.547 -4.104 -30.237 1.00 97.00 312 ASP A C 1
ATOM 2418 O O . ASP A 1 312 ? 18.446 -4.655 -30.868 1.00 97.00 312 ASP A O 1
ATOM 2422 N N . GLU A 1 313 ? 17.819 -3.301 -29.203 1.00 96.50 313 GLU A N 1
ATOM 2423 C CA . GLU A 1 313 ? 19.156 -2.973 -28.706 1.00 96.50 313 GLU A CA 1
ATOM 2424 C C . GLU A 1 313 ? 19.429 -3.613 -27.333 1.00 96.50 313 GLU A C 1
ATOM 2426 O O . GLU A 1 313 ? 18.515 -4.010 -26.600 1.00 96.50 313 GLU A O 1
ATOM 2431 N N . ASN A 1 314 ? 20.716 -3.676 -26.968 1.00 95.62 314 ASN A N 1
ATOM 2432 C CA . ASN A 1 314 ? 21.195 -4.195 -25.688 1.00 95.62 314 ASN A CA 1
ATOM 2433 C C . ASN A 1 314 ? 20.752 -3.279 -24.522 1.00 95.62 314 ASN A C 1
ATOM 2435 O O . ASN A 1 314 ? 21.257 -2.158 -24.380 1.00 95.62 314 ASN A O 1
ATOM 2439 N N . PRO A 1 315 ? 19.852 -3.732 -23.632 1.00 96.38 315 PRO A N 1
ATOM 2440 C CA . PRO A 1 315 ? 19.305 -2.904 -22.565 1.00 96.38 315 PRO A CA 1
ATOM 2441 C C . PRO A 1 315 ? 20.340 -2.486 -21.513 1.00 96.38 315 PRO A C 1
ATOM 2443 O O . PRO A 1 315 ? 20.216 -1.403 -20.931 1.00 96.38 315 PRO A O 1
ATOM 2446 N N . THR A 1 316 ? 21.387 -3.285 -21.289 1.00 94.38 316 THR A N 1
ATOM 2447 C CA . THR A 1 316 ? 22.486 -2.915 -20.386 1.00 94.38 316 THR A CA 1
ATOM 2448 C C . THR A 1 316 ? 23.310 -1.763 -20.959 1.00 94.38 316 THR A C 1
ATOM 2450 O O . THR A 1 316 ? 23.671 -0.837 -20.230 1.00 94.38 316 THR A O 1
ATOM 2453 N N . GLU A 1 317 ? 23.576 -1.764 -22.265 1.00 93.69 317 GLU A N 1
ATOM 2454 C CA . GLU A 1 317 ? 24.288 -0.664 -22.924 1.00 93.69 317 GLU A CA 1
ATOM 2455 C C . GLU A 1 317 ? 23.485 0.637 -22.878 1.00 93.69 317 GLU A C 1
ATOM 2457 O O . GLU A 1 317 ? 24.045 1.685 -22.545 1.00 93.69 317 GLU A O 1
ATOM 2462 N N . ILE A 1 318 ? 22.167 0.566 -23.106 1.00 95.19 318 ILE A N 1
ATOM 2463 C CA . ILE A 1 318 ? 21.256 1.712 -22.965 1.00 95.19 318 ILE A CA 1
ATOM 2464 C C . ILE A 1 318 ? 21.314 2.273 -21.541 1.00 95.19 318 ILE A C 1
ATOM 2466 O O . ILE A 1 318 ? 21.445 3.488 -21.359 1.00 95.19 318 ILE A O 1
ATOM 2470 N N . LEU A 1 319 ? 21.249 1.406 -20.524 1.00 93.12 319 LEU A N 1
ATOM 2471 C CA . LEU A 1 319 ? 21.347 1.809 -19.122 1.00 93.12 319 LEU A CA 1
ATOM 2472 C C . LEU A 1 319 ? 22.679 2.517 -18.839 1.00 93.12 319 LEU A C 1
ATOM 2474 O O . LEU A 1 319 ? 22.690 3.626 -18.305 1.00 93.12 319 LEU A O 1
ATOM 2478 N N . ILE A 1 320 ? 23.804 1.923 -19.245 1.00 90.56 320 ILE A N 1
ATOM 2479 C CA . ILE A 1 320 ? 25.143 2.496 -19.040 1.00 90.56 320 ILE A CA 1
ATOM 2480 C C . ILE A 1 320 ? 25.281 3.842 -19.763 1.00 90.56 320 ILE A C 1
ATOM 2482 O O . ILE A 1 320 ? 25.816 4.801 -19.195 1.00 90.56 320 ILE A O 1
ATOM 2486 N N . ALA A 1 321 ? 24.792 3.945 -20.999 1.00 91.75 321 ALA A N 1
ATOM 2487 C CA . ALA A 1 321 ? 24.804 5.184 -21.768 1.00 91.75 321 ALA A CA 1
ATOM 2488 C C . ALA A 1 321 ? 23.964 6.279 -21.089 1.00 91.75 321 ALA A C 1
ATOM 2490 O O . ALA A 1 321 ? 24.415 7.425 -20.977 1.00 91.75 321 ALA A O 1
ATOM 2491 N N . ALA A 1 322 ? 22.783 5.931 -20.571 1.00 92.06 322 ALA A N 1
ATOM 2492 C CA . ALA A 1 322 ? 21.917 6.849 -19.836 1.00 92.06 322 ALA A CA 1
ATOM 2493 C C . ALA A 1 322 ? 22.573 7.351 -18.542 1.00 92.06 322 ALA A C 1
ATOM 2495 O O . ALA A 1 322 ? 22.536 8.550 -18.257 1.00 92.06 322 ALA A O 1
ATOM 2496 N N . ILE A 1 323 ? 23.238 6.462 -17.795 1.00 87.81 323 ILE A N 1
ATOM 2497 C CA . ILE A 1 323 ? 23.983 6.810 -16.576 1.00 87.81 323 ILE A CA 1
ATOM 2498 C C . ILE A 1 323 ? 25.105 7.804 -16.896 1.00 87.81 323 ILE A C 1
ATOM 2500 O O . ILE A 1 323 ? 25.184 8.865 -16.268 1.00 87.81 323 ILE A O 1
ATOM 2504 N N . LYS A 1 324 ? 25.936 7.499 -17.905 1.00 87.38 324 LYS A N 1
ATOM 2505 C CA . LYS A 1 324 ? 27.033 8.375 -18.355 1.00 87.38 324 LYS A CA 1
ATOM 2506 C C . LYS A 1 324 ? 26.515 9.761 -18.735 1.00 87.38 324 LYS A C 1
ATOM 2508 O O . LYS A 1 324 ? 27.045 10.770 -18.271 1.00 87.38 324 LYS A O 1
ATOM 2513 N N . LYS A 1 325 ? 25.445 9.810 -19.535 1.00 86.19 325 LYS A N 1
ATOM 2514 C CA . LYS A 1 325 ? 24.842 11.056 -20.021 1.00 86.19 325 LYS A CA 1
ATOM 2515 C C . LYS A 1 325 ? 24.243 11.895 -18.895 1.00 86.19 325 LYS A C 1
ATOM 2517 O O . LYS A 1 325 ? 24.429 13.107 -18.874 1.00 86.19 325 LYS A O 1
ATOM 2522 N N . HIS A 1 326 ? 23.507 11.274 -17.977 1.00 76.81 326 HIS A N 1
ATOM 2523 C CA . HIS A 1 326 ? 22.749 12.009 -16.969 1.00 76.81 326 HIS A CA 1
ATOM 2524 C C . HIS A 1 326 ? 23.623 12.498 -15.800 1.00 76.81 326 HIS A C 1
ATOM 2526 O O . HIS A 1 326 ? 23.218 13.416 -15.086 1.00 76.81 326 HIS A O 1
ATOM 2532 N N . ARG A 1 327 ? 24.801 11.904 -15.566 1.00 66.44 327 ARG A N 1
ATOM 2533 C CA . ARG A 1 327 ? 25.626 12.229 -14.386 1.00 66.44 327 ARG A CA 1
ATOM 2534 C C . ARG A 1 327 ? 27.073 12.635 -14.673 1.00 66.44 327 ARG A C 1
ATOM 2536 O O . ARG A 1 327 ? 27.809 12.858 -13.722 1.00 66.44 327 ARG A O 1
ATOM 2543 N N . MET A 1 328 ? 27.468 12.778 -15.942 1.00 57.69 328 MET A N 1
ATOM 2544 C CA . MET A 1 328 ? 28.826 13.194 -16.341 1.00 57.69 328 MET A CA 1
ATOM 2545 C C . MET A 1 328 ? 29.942 12.367 -15.666 1.00 57.69 328 MET A C 1
ATOM 2547 O O . MET A 1 328 ? 30.998 12.893 -15.328 1.00 57.69 328 MET A O 1
ATOM 2551 N N . LEU A 1 329 ? 29.692 11.076 -15.429 1.00 63.22 329 LEU A N 1
ATOM 2552 C CA . LEU A 1 329 ? 30.605 10.194 -14.698 1.00 63.22 329 LEU A CA 1
ATOM 2553 C C . LEU A 1 329 ? 31.708 9.628 -15.593 1.00 63.22 329 LEU A C 1
ATOM 2555 O O . LEU A 1 329 ? 31.475 9.333 -16.769 1.00 63.22 329 LEU A O 1
ATOM 2559 N N . SER A 1 330 ? 32.886 9.394 -15.007 1.00 57.53 330 SER A N 1
ATOM 2560 C CA . SER A 1 330 ? 33.964 8.646 -15.655 1.00 57.53 330 SER A CA 1
ATOM 2561 C C . SER A 1 330 ? 33.684 7.134 -15.631 1.00 57.53 330 SER A C 1
ATOM 2563 O O . SER A 1 330 ? 32.869 6.648 -14.849 1.00 57.53 330 SER A O 1
ATOM 2565 N N . ALA A 1 331 ? 34.373 6.348 -16.467 1.00 58.12 331 ALA A N 1
ATOM 2566 C CA . ALA A 1 331 ? 34.156 4.899 -16.555 1.00 58.12 331 ALA A CA 1
ATOM 2567 C C . ALA A 1 331 ? 34.417 4.132 -15.238 1.00 58.12 331 ALA A C 1
ATOM 2569 O O . ALA A 1 331 ? 33.813 3.084 -15.026 1.00 58.12 331 ALA A O 1
ATOM 2570 N N . ARG A 1 332 ? 35.278 4.648 -14.343 1.00 54.81 332 ARG A N 1
ATOM 2571 C CA . ARG A 1 332 ? 35.544 4.040 -13.023 1.00 54.81 332 ARG A CA 1
ATOM 2572 C C . ARG A 1 332 ? 34.403 4.261 -12.025 1.00 54.81 332 ARG A C 1
ATOM 2574 O O . ARG A 1 332 ? 34.152 3.383 -11.206 1.00 54.81 332 ARG A O 1
ATOM 2581 N N . ASP A 1 333 ? 33.679 5.371 -12.140 1.00 60.59 333 ASP A N 1
ATOM 2582 C CA . ASP A 1 333 ? 32.593 5.730 -11.217 1.00 60.59 333 ASP A CA 1
ATOM 2583 C C . ASP A 1 333 ? 31.310 4.929 -11.484 1.00 60.59 333 ASP A C 1
ATOM 2585 O O . ASP A 1 333 ? 30.451 4.814 -10.616 1.00 60.59 333 ASP A O 1
ATOM 2589 N N . ILE A 1 334 ? 31.187 4.329 -12.673 1.00 62.28 334 ILE A N 1
ATOM 259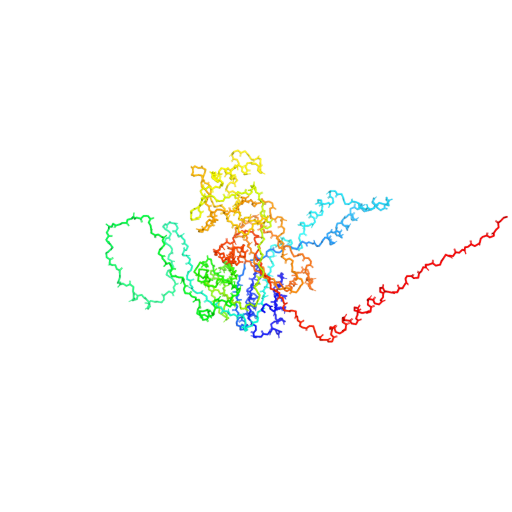0 C CA . ILE A 1 334 ? 30.016 3.539 -13.080 1.00 62.28 334 ILE A CA 1
ATOM 2591 C C . ILE A 1 334 ? 29.889 2.264 -12.240 1.00 62.28 334 ILE A C 1
ATOM 2593 O O . ILE A 1 334 ? 28.790 1.917 -11.820 1.00 62.28 334 ILE A O 1
ATOM 2597 N N . ASN A 1 335 ? 31.003 1.593 -11.937 1.00 59.81 335 ASN A N 1
ATOM 2598 C CA . ASN A 1 335 ? 30.976 0.379 -11.115 1.00 59.81 335 ASN A CA 1
ATOM 2599 C C . ASN A 1 335 ? 30.599 0.674 -9.654 1.00 59.81 335 ASN A C 1
ATOM 2601 O O . ASN A 1 335 ? 29.923 -0.139 -9.029 1.00 59.81 335 ASN A O 1
ATOM 2605 N N . LEU A 1 336 ? 30.989 1.840 -9.122 1.00 60.25 336 LEU A N 1
ATOM 2606 C CA . LEU A 1 336 ? 30.522 2.309 -7.811 1.00 60.25 336 LEU A CA 1
ATOM 2607 C C . LEU A 1 336 ? 29.033 2.685 -7.863 1.00 60.25 336 LEU A C 1
ATOM 2609 O O . LEU A 1 336 ? 28.257 2.281 -7.004 1.00 60.25 336 LEU A O 1
ATOM 2613 N N . ALA A 1 337 ? 28.618 3.383 -8.923 1.00 58.19 337 ALA A N 1
ATOM 2614 C CA . ALA A 1 337 ? 27.234 3.776 -9.153 1.00 58.19 337 ALA A CA 1
ATOM 2615 C C . ALA A 1 337 ? 26.264 2.585 -9.197 1.00 58.19 337 ALA A C 1
ATOM 2617 O O . ALA A 1 337 ? 25.176 2.682 -8.648 1.00 58.19 337 ALA A O 1
ATOM 2618 N N . PHE A 1 338 ? 26.636 1.452 -9.800 1.00 61.94 338 PHE A N 1
ATOM 2619 C CA . PHE A 1 338 ? 25.793 0.246 -9.787 1.00 61.94 338 PHE A CA 1
ATOM 2620 C C . PHE A 1 338 ? 25.635 -0.382 -8.398 1.00 61.94 338 PHE A C 1
ATOM 2622 O O . PHE A 1 338 ? 24.653 -1.080 -8.162 1.00 61.94 338 PHE A O 1
ATOM 2629 N N . ARG A 1 339 ? 26.594 -0.160 -7.494 1.00 61.66 339 ARG A N 1
ATOM 2630 C CA . ARG A 1 339 ? 26.570 -0.717 -6.137 1.00 61.66 339 ARG A CA 1
ATOM 2631 C C . ARG A 1 339 ? 25.748 0.139 -5.181 1.00 61.66 339 ARG A C 1
ATOM 2633 O O . ARG A 1 339 ? 25.035 -0.404 -4.344 1.00 61.66 339 ARG A O 1
ATOM 2640 N N . ASP A 1 340 ? 25.830 1.455 -5.348 1.00 64.19 340 ASP A N 1
ATOM 2641 C CA . ASP A 1 340 ? 25.229 2.407 -4.417 1.00 64.19 340 ASP A CA 1
ATOM 2642 C C . ASP A 1 340 ? 23.892 2.973 -4.912 1.00 64.19 340 ASP A C 1
ATOM 2644 O O . ASP A 1 340 ? 23.166 3.600 -4.135 1.00 64.19 340 ASP A O 1
ATOM 2648 N N . TRP A 1 341 ? 23.555 2.830 -6.201 1.00 69.38 341 TRP A N 1
ATOM 2649 C CA . TRP A 1 341 ? 22.376 3.483 -6.777 1.00 69.38 341 TRP A CA 1
ATOM 2650 C C . TRP A 1 341 ? 21.277 2.515 -7.180 1.00 69.38 341 TRP A C 1
ATOM 2652 O O . TRP A 1 341 ? 21.498 1.453 -7.754 1.00 69.38 341 TRP A O 1
ATOM 2662 N N . ASN A 1 342 ? 20.049 2.965 -6.931 1.00 85.25 342 ASN A N 1
ATOM 2663 C CA . ASN A 1 342 ? 18.844 2.240 -7.278 1.00 85.25 342 ASN A CA 1
ATOM 2664 C C . ASN A 1 342 ? 18.296 2.737 -8.622 1.00 85.25 342 ASN A C 1
ATOM 2666 O O . ASN A 1 342 ? 17.849 3.885 -8.753 1.00 85.25 342 ASN A O 1
ATOM 2670 N N . PHE A 1 343 ? 18.340 1.852 -9.615 1.00 91.69 343 PHE A N 1
ATOM 2671 C CA . PHE A 1 343 ? 17.729 2.045 -10.926 1.00 91.69 343 PHE A CA 1
ATOM 2672 C C . PHE A 1 343 ? 16.461 1.215 -11.052 1.00 91.69 343 PHE A C 1
ATOM 2674 O O . PHE A 1 343 ? 16.318 0.150 -10.448 1.00 91.69 343 PHE A O 1
ATOM 2681 N N . TYR A 1 344 ? 15.541 1.719 -11.864 1.00 94.69 344 TYR A N 1
ATOM 2682 C CA . TYR A 1 344 ? 14.234 1.122 -12.052 1.00 94.69 344 TYR A CA 1
ATOM 2683 C C . TYR A 1 344 ? 13.837 1.157 -13.522 1.00 94.69 344 TYR A C 1
ATOM 2685 O O . TYR A 1 344 ? 14.226 2.060 -14.261 1.00 94.69 344 TYR A O 1
ATOM 2693 N N . LEU A 1 345 ? 13.020 0.198 -13.931 1.00 96.12 345 LEU A N 1
ATOM 2694 C CA . LEU A 1 345 ? 12.338 0.185 -15.213 1.00 96.12 345 LEU A CA 1
ATOM 2695 C C . LEU A 1 345 ? 10.859 0.484 -14.964 1.00 96.12 345 LEU A C 1
ATOM 2697 O O . LEU A 1 345 ? 10.179 -0.268 -14.274 1.00 96.12 345 LEU A O 1
ATOM 2701 N N . GLY A 1 346 ? 10.367 1.608 -15.477 1.00 96.12 346 GLY A N 1
ATOM 2702 C CA . GLY A 1 346 ? 8.969 2.008 -15.334 1.00 96.12 346 GLY A CA 1
ATOM 2703 C C . GLY A 1 346 ? 8.184 1.788 -16.620 1.00 96.12 346 GLY A C 1
ATOM 2704 O O . GLY A 1 346 ? 8.633 2.235 -17.673 1.00 96.12 346 GLY A O 1
ATOM 2705 N N . ILE A 1 347 ? 7.004 1.169 -16.541 1.00 95.62 347 ILE A N 1
ATOM 2706 C CA . ILE A 1 347 ? 6.041 1.145 -17.649 1.00 95.62 347 ILE A CA 1
ATOM 2707 C C . ILE A 1 347 ? 5.317 2.489 -17.667 1.00 95.62 347 ILE A C 1
ATOM 2709 O O . ILE A 1 347 ? 4.628 2.856 -16.712 1.00 95.62 347 ILE A O 1
ATOM 2713 N N . THR A 1 348 ? 5.508 3.245 -18.743 1.00 91.12 348 THR A N 1
ATOM 2714 C CA . THR A 1 348 ? 5.043 4.627 -18.899 1.00 91.12 348 THR A CA 1
ATOM 2715 C C . THR A 1 348 ? 4.230 4.750 -20.190 1.00 91.12 348 THR A C 1
ATOM 2717 O O . THR A 1 348 ? 4.697 5.334 -21.173 1.00 91.12 348 THR A O 1
ATOM 2720 N N . PRO A 1 349 ? 2.981 4.238 -20.221 1.00 83.12 349 PRO A N 1
ATOM 2721 C CA . PRO A 1 349 ? 2.121 4.417 -21.393 1.00 83.12 349 PRO A CA 1
ATOM 2722 C C . PRO A 1 349 ? 1.820 5.908 -21.630 1.00 83.12 349 PRO A C 1
ATOM 2724 O O . PRO A 1 349 ? 1.558 6.334 -22.755 1.00 83.12 349 PRO A O 1
ATOM 2727 N N . ARG A 1 350 ? 1.899 6.721 -20.565 1.00 82.88 350 ARG A N 1
ATOM 2728 C CA . ARG A 1 350 ? 1.711 8.178 -20.559 1.00 82.88 350 ARG A CA 1
ATOM 2729 C C . ARG A 1 350 ? 2.950 8.888 -19.982 1.00 82.88 350 ARG A C 1
ATOM 2731 O O . ARG A 1 350 ? 4.079 8.439 -20.146 1.00 82.88 350 ARG A O 1
ATOM 2738 N N . GLN A 1 351 ? 2.751 10.034 -19.328 1.00 81.69 351 GLN A N 1
ATOM 2739 C CA . GLN A 1 351 ? 3.827 10.852 -18.751 1.00 81.69 351 GLN A CA 1
ATOM 2740 C C . GLN A 1 351 ? 4.333 10.359 -17.385 1.00 81.69 351 GLN A C 1
ATOM 2742 O O . GLN A 1 351 ? 5.403 10.782 -16.960 1.00 81.69 351 GLN A O 1
ATOM 2747 N N . ALA A 1 352 ? 3.580 9.501 -16.691 1.00 86.75 352 ALA A N 1
ATOM 2748 C CA . ALA A 1 352 ? 3.928 8.995 -15.364 1.00 86.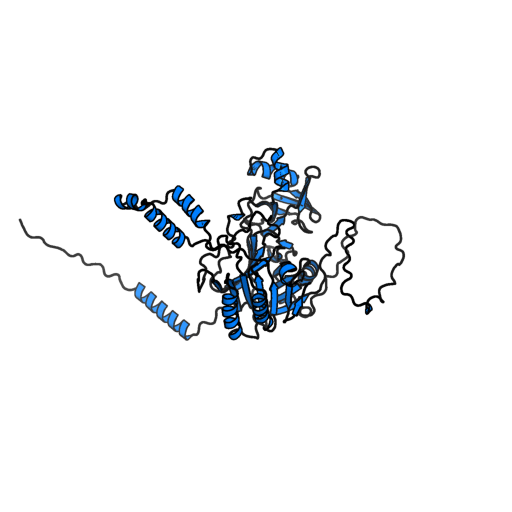75 352 ALA A CA 1
ATOM 2749 C C . ALA A 1 352 ? 4.011 7.460 -15.373 1.00 86.75 352 ALA A C 1
ATOM 2751 O O . ALA A 1 352 ? 3.249 6.832 -16.114 1.00 86.75 352 ALA A O 1
ATOM 2752 N N . PRO A 1 353 ? 4.917 6.861 -14.578 1.00 90.81 353 PRO A N 1
ATOM 2753 C CA . PRO A 1 353 ? 5.027 5.412 -14.485 1.00 90.81 353 PRO A CA 1
ATOM 2754 C C . PRO A 1 353 ? 3.813 4.817 -13.776 1.00 90.81 353 PRO A C 1
ATOM 2756 O O . PRO A 1 353 ? 3.437 5.260 -12.691 1.00 90.81 353 PRO A O 1
ATOM 2759 N N . GLU A 1 354 ? 3.213 3.810 -14.404 1.00 92.00 354 GLU A N 1
ATOM 2760 C CA . GLU A 1 354 ? 2.064 3.074 -13.870 1.00 92.00 354 GLU A CA 1
ATOM 2761 C C . GLU A 1 354 ? 2.486 1.799 -13.138 1.00 92.00 354 GLU A C 1
ATOM 2763 O O . GLU A 1 354 ? 1.859 1.429 -12.149 1.00 92.00 354 GLU A O 1
ATOM 2768 N N . GLN A 1 355 ? 3.576 1.179 -13.592 1.00 93.94 355 GLN A N 1
ATOM 2769 C CA . GLN A 1 355 ? 4.259 0.074 -12.924 1.00 93.94 355 GLN A CA 1
ATOM 2770 C C . GLN A 1 355 ? 5.753 0.368 -12.877 1.00 93.94 355 GLN A C 1
ATOM 2772 O O . GLN A 1 355 ? 6.288 0.997 -13.794 1.00 93.94 355 GLN A O 1
ATOM 2777 N N . VAL A 1 356 ? 6.429 -0.073 -11.819 1.00 94.69 356 VAL A N 1
ATOM 2778 C CA . VAL A 1 356 ? 7.864 0.158 -11.627 1.00 94.69 356 VAL A CA 1
ATOM 2779 C C . VAL A 1 356 ? 8.517 -1.120 -11.126 1.00 94.69 356 VAL A C 1
ATOM 2781 O O . VAL A 1 356 ? 8.097 -1.672 -10.114 1.00 94.69 356 VAL A O 1
ATOM 2784 N N . PHE A 1 357 ? 9.581 -1.528 -11.807 1.00 94.12 357 PHE A N 1
ATOM 2785 C CA . PHE A 1 357 ? 10.397 -2.690 -11.485 1.00 94.12 357 PHE A CA 1
ATOM 2786 C C . PHE A 1 357 ? 11.782 -2.223 -11.056 1.00 94.12 357 PHE A C 1
ATOM 2788 O O . PHE A 1 357 ? 12.394 -1.404 -11.743 1.00 94.12 357 PHE A O 1
ATOM 2795 N N . ARG A 1 358 ? 12.305 -2.724 -9.937 1.00 92.81 358 ARG A N 1
ATOM 2796 C CA . ARG A 1 358 ? 13.703 -2.472 -9.564 1.00 92.81 358 ARG A CA 1
ATOM 2797 C C . ARG A 1 358 ? 14.619 -3.270 -10.483 1.00 92.81 358 ARG A C 1
ATOM 2799 O O . ARG A 1 358 ? 14.344 -4.428 -10.769 1.00 92.81 358 ARG A O 1
ATOM 2806 N N . ILE A 1 359 ? 15.702 -2.659 -10.947 1.00 93.12 359 ILE A N 1
ATOM 2807 C CA . ILE A 1 359 ? 16.742 -3.364 -11.700 1.00 93.12 359 ILE A CA 1
ATOM 2808 C C . ILE A 1 359 ? 17.708 -3.962 -10.672 1.00 93.12 359 ILE A C 1
ATOM 2810 O O . ILE A 1 359 ? 18.415 -3.222 -9.990 1.00 93.12 359 ILE A O 1
ATOM 2814 N N . ASN A 1 360 ? 17.712 -5.289 -10.543 1.00 88.88 360 ASN A N 1
ATOM 2815 C CA . ASN A 1 360 ? 18.553 -6.013 -9.583 1.00 88.88 360 ASN A CA 1
ATOM 2816 C C . ASN A 1 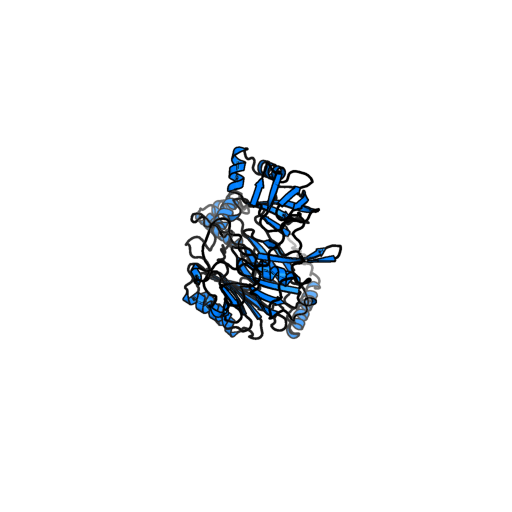360 ? 19.972 -6.223 -10.104 1.00 88.88 360 ASN A C 1
ATOM 2818 O O . ASN A 1 360 ? 20.931 -6.207 -9.338 1.00 88.88 360 ASN A O 1
ATOM 2822 N N . SER A 1 361 ? 20.108 -6.457 -11.408 1.00 88.06 361 SER A N 1
ATOM 2823 C CA . SER A 1 361 ? 21.415 -6.582 -12.041 1.00 88.06 361 SER A CA 1
ATOM 2824 C C . SER A 1 361 ? 21.351 -6.216 -13.517 1.00 88.06 361 SER A C 1
ATOM 2826 O O . SER A 1 361 ? 20.299 -6.285 -14.156 1.00 88.06 361 SER A O 1
ATOM 2828 N N . ALA A 1 362 ? 22.501 -5.814 -14.038 1.00 87.38 362 ALA A N 1
ATOM 2829 C CA . ALA A 1 362 ? 22.735 -5.573 -15.447 1.00 87.38 362 ALA A CA 1
ATOM 2830 C C . ALA A 1 362 ? 24.063 -6.245 -15.797 1.00 87.38 362 ALA A C 1
ATOM 2832 O O . ALA A 1 362 ? 25.082 -5.941 -15.176 1.00 87.38 362 ALA A O 1
ATOM 2833 N N . ASP A 1 363 ? 24.049 -7.175 -16.748 1.00 80.00 363 ASP A N 1
ATOM 2834 C CA . ASP A 1 363 ? 25.259 -7.859 -17.210 1.00 80.00 363 ASP A CA 1
ATOM 2835 C C . ASP A 1 363 ? 25.673 -7.268 -18.566 1.00 80.00 363 ASP A C 1
ATOM 2837 O O . ASP A 1 363 ? 24.948 -7.455 -19.547 1.00 80.00 363 ASP A O 1
ATOM 2841 N N . PRO A 1 364 ? 26.801 -6.535 -18.658 1.00 79.31 364 PRO A N 1
ATOM 2842 C CA . PRO A 1 364 ? 27.276 -5.996 -19.930 1.00 79.31 364 PRO A CA 1
ATOM 2843 C C . PRO A 1 364 ? 27.695 -7.082 -20.924 1.00 79.31 364 PRO A C 1
ATOM 2845 O O . PRO A 1 364 ? 27.571 -6.872 -22.124 1.00 79.31 364 PRO A O 1
ATOM 2848 N N . GLY A 1 365 ? 28.185 -8.230 -20.440 1.00 80.12 365 GLY A N 1
ATOM 2849 C CA . GLY A 1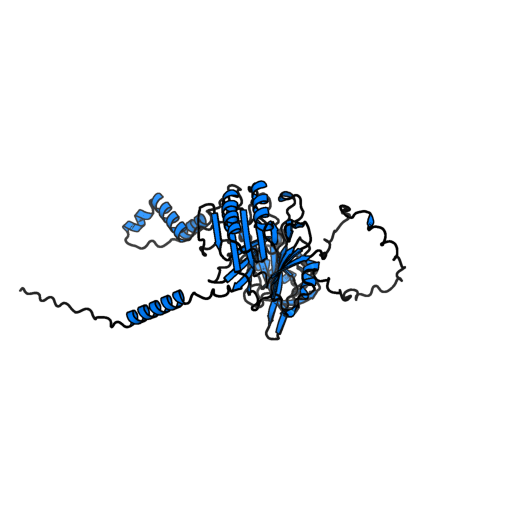 365 ? 28.657 -9.327 -21.283 1.00 80.12 365 GLY A CA 1
ATOM 2850 C C . GLY A 1 365 ? 27.517 -10.129 -21.907 1.00 80.12 365 GLY A C 1
ATOM 2851 O O . GLY A 1 365 ? 27.628 -10.552 -23.054 1.00 80.12 365 GLY A O 1
ATOM 2852 N N . ARG A 1 366 ? 26.411 -10.313 -21.173 1.00 83.69 366 ARG A N 1
ATOM 2853 C CA . ARG A 1 366 ? 25.185 -10.958 -21.691 1.00 83.69 366 ARG A CA 1
ATOM 2854 C C . ARG A 1 366 ? 24.202 -9.981 -22.327 1.00 83.69 366 ARG A C 1
ATOM 2856 O O . ARG A 1 366 ? 23.325 -10.404 -23.070 1.00 83.69 366 ARG A O 1
ATOM 2863 N N . GLY A 1 367 ? 24.324 -8.697 -22.005 1.00 89.69 367 GLY A N 1
ATOM 2864 C CA . GLY A 1 367 ? 23.436 -7.648 -22.485 1.00 89.69 367 GLY A CA 1
ATOM 2865 C C . GLY A 1 367 ? 22.026 -7.691 -21.899 1.00 89.69 367 GLY A C 1
ATOM 2866 O O . GLY A 1 367 ? 21.127 -7.104 -22.472 1.00 89.69 367 GLY A O 1
ATOM 2867 N N . THR A 1 368 ? 21.796 -8.376 -20.779 1.00 93.88 368 THR A N 1
ATOM 2868 C CA . THR A 1 368 ? 20.452 -8.540 -20.195 1.00 93.88 368 THR A CA 1
ATOM 2869 C C . THR A 1 368 ? 20.270 -7.710 -18.928 1.00 93.88 368 THR A C 1
ATOM 2871 O O . THR A 1 368 ? 21.194 -7.615 -18.113 1.00 93.88 368 THR A O 1
ATOM 2874 N N . LEU A 1 369 ? 19.054 -7.198 -18.710 1.00 94.31 369 LEU A N 1
ATOM 2875 C CA . LEU A 1 369 ? 18.643 -6.611 -17.429 1.00 94.31 369 LEU A CA 1
ATOM 2876 C C . LEU A 1 369 ? 17.800 -7.608 -16.638 1.00 94.31 369 LEU A C 1
ATOM 2878 O O . LEU A 1 369 ? 16.815 -8.122 -17.159 1.00 94.31 369 LEU A O 1
ATOM 2882 N N . ALA A 1 370 ? 18.146 -7.829 -15.372 1.00 94.25 370 ALA A N 1
ATOM 2883 C CA . ALA A 1 370 ? 17.322 -8.606 -14.454 1.00 94.25 370 ALA A CA 1
ATOM 2884 C C . ALA A 1 370 ? 16.516 -7.676 -13.547 1.00 94.25 370 ALA A C 1
ATOM 2886 O O . ALA A 1 370 ? 17.074 -6.799 -12.876 1.00 94.25 370 ALA A O 1
ATOM 2887 N N . LEU A 1 371 ? 15.208 -7.893 -13.506 1.00 94.12 371 LEU A N 1
ATOM 2888 C CA . LEU A 1 371 ? 14.266 -7.125 -12.707 1.00 94.12 371 LEU A CA 1
ATOM 2889 C C . LEU A 1 371 ? 13.938 -7.842 -11.390 1.00 94.12 371 LEU A C 1
ATOM 2891 O O . LEU A 1 371 ? 14.017 -9.069 -11.282 1.00 94.12 371 LEU A O 1
ATOM 2895 N N . GLU A 1 372 ? 13.579 -7.067 -10.369 1.00 90.19 372 GLU A N 1
ATOM 2896 C CA . GLU A 1 372 ? 12.994 -7.582 -9.133 1.00 90.19 372 GLU A CA 1
ATOM 2897 C C . GLU A 1 372 ? 11.573 -8.085 -9.399 1.00 90.19 372 GLU A C 1
ATOM 2899 O O . GLU A 1 372 ? 10.741 -7.363 -9.949 1.00 90.19 372 GLU A O 1
ATOM 2904 N N . GLY A 1 373 ? 11.301 -9.317 -8.969 1.00 86.00 373 GLY A N 1
ATOM 2905 C CA . GLY A 1 373 ? 10.035 -10.009 -9.190 1.00 86.00 373 GLY A CA 1
ATOM 2906 C C . GLY A 1 373 ? 10.185 -11.192 -10.142 1.00 86.00 373 GLY A C 1
ATOM 2907 O O . GLY A 1 373 ? 11.292 -11.581 -10.504 1.00 86.00 373 GLY A O 1
ATOM 2908 N N . ASP A 1 374 ? 9.046 -11.766 -10.521 1.00 84.75 374 ASP A N 1
ATOM 2909 C CA . ASP A 1 374 ? 8.974 -12.966 -11.367 1.00 84.75 374 ASP A CA 1
ATOM 2910 C C . ASP A 1 374 ? 8.658 -12.662 -12.831 1.00 84.75 374 ASP A C 1
ATOM 2912 O O . ASP A 1 374 ? 8.767 -13.537 -13.689 1.00 84.75 374 ASP A O 1
ATOM 2916 N N . ILE A 1 375 ? 8.225 -11.434 -13.107 1.00 88.94 375 ILE A N 1
ATOM 2917 C CA . ILE A 1 375 ? 7.736 -11.020 -14.415 1.00 88.94 375 ILE A CA 1
ATOM 2918 C C . ILE A 1 375 ? 8.429 -9.740 -14.859 1.00 88.94 375 ILE A C 1
ATOM 2920 O O . ILE A 1 375 ? 8.679 -8.832 -14.066 1.00 88.94 375 ILE A O 1
ATOM 2924 N N . SER A 1 376 ? 8.706 -9.679 -16.151 1.00 92.44 376 SER A N 1
ATOM 2925 C CA . SER A 1 376 ? 9.134 -8.481 -16.855 1.00 92.44 376 SER A CA 1
ATOM 2926 C C . SER A 1 376 ? 7.932 -7.786 -17.485 1.00 92.44 376 SER A C 1
ATOM 2928 O O . SER A 1 376 ? 6.884 -8.413 -17.672 1.00 92.44 376 SER A O 1
ATOM 2930 N N . PRO A 1 377 ? 8.065 -6.504 -17.868 1.00 94.00 377 PRO A N 1
ATOM 2931 C CA . PRO A 1 377 ? 7.052 -5.861 -18.684 1.00 94.00 377 PRO A CA 1
ATOM 2932 C C . PRO A 1 377 ? 6.759 -6.680 -19.958 1.00 94.00 377 PRO A C 1
ATOM 2934 O O . PRO A 1 377 ? 7.700 -7.215 -20.563 1.00 94.00 377 PRO A O 1
ATOM 2937 N N . PRO A 1 378 ? 5.487 -6.761 -20.389 1.00 93.00 378 PRO A N 1
ATOM 2938 C CA . PRO A 1 378 ? 5.116 -7.439 -21.627 1.00 93.00 378 PRO A CA 1
ATOM 2939 C C . PRO A 1 378 ? 5.849 -6.871 -22.846 1.00 93.00 378 PRO A C 1
ATOM 2941 O O . PRO A 1 378 ? 6.097 -5.663 -22.921 1.00 93.00 378 PRO A O 1
ATOM 2944 N N . ILE A 1 379 ? 6.135 -7.723 -23.831 1.00 96.00 379 ILE A N 1
ATOM 2945 C CA . ILE A 1 379 ? 6.662 -7.292 -25.133 1.00 96.00 379 ILE A CA 1
ATOM 2946 C C . ILE A 1 379 ? 5.701 -6.265 -25.755 1.00 96.00 379 ILE A C 1
ATOM 2948 O O . ILE A 1 379 ? 4.483 -6.394 -25.659 1.00 96.00 379 ILE A O 1
ATOM 2952 N N . GLY A 1 380 ? 6.254 -5.206 -26.344 1.00 95.50 380 GLY A N 1
ATOM 2953 C CA . GLY A 1 380 ? 5.515 -4.052 -26.860 1.00 95.50 380 GLY A CA 1
ATOM 2954 C C . GLY A 1 380 ? 5.241 -2.959 -25.821 1.00 95.50 380 GLY A C 1
ATOM 2955 O O . GLY A 1 380 ? 4.824 -1.860 -26.188 1.00 95.50 380 GLY A O 1
ATOM 2956 N N . SER A 1 381 ? 5.518 -3.200 -24.534 1.00 95.00 381 SER A N 1
ATOM 2957 C CA . SER A 1 381 ? 5.328 -2.184 -23.494 1.00 95.00 381 SER A CA 1
ATOM 2958 C C . SER A 1 381 ? 6.250 -0.989 -23.699 1.00 95.00 381 SER A C 1
ATOM 2960 O O . SER A 1 381 ? 7.458 -1.137 -23.902 1.00 95.00 381 SER A O 1
ATOM 2962 N N . ARG A 1 382 ? 5.685 0.212 -23.564 1.00 96.69 382 ARG A N 1
ATOM 2963 C CA . ARG A 1 382 ? 6.431 1.472 -23.548 1.00 96.69 382 ARG A CA 1
ATOM 2964 C C . ARG A 1 382 ? 7.017 1.706 -22.156 1.00 96.69 382 ARG A C 1
ATOM 2966 O O . ARG A 1 382 ? 6.275 1.883 -21.190 1.00 96.69 382 ARG A O 1
ATOM 2973 N N . VAL A 1 383 ? 8.342 1.724 -22.059 1.00 97.19 383 VAL A N 1
ATOM 2974 C CA . VAL A 1 383 ? 9.082 1.810 -20.796 1.00 97.19 383 VAL A CA 1
ATOM 2975 C C . VAL A 1 383 ? 10.086 2.962 -20.780 1.00 97.19 383 VAL A C 1
ATOM 2977 O O . VAL A 1 383 ? 10.470 3.511 -21.815 1.00 97.19 383 VAL A O 1
ATOM 2980 N N . GLN A 1 384 ? 10.518 3.339 -19.580 1.00 96.81 384 GLN A N 1
ATOM 2981 C CA . GLN A 1 384 ? 11.628 4.259 -19.342 1.00 96.81 384 GLN A CA 1
ATOM 2982 C C . GLN A 1 384 ? 12.499 3.747 -18.203 1.00 96.81 384 GLN A C 1
ATOM 2984 O O . GLN A 1 384 ? 11.996 3.208 -17.216 1.00 96.81 384 GLN A O 1
ATOM 2989 N N . ILE A 1 385 ? 13.804 3.982 -18.306 1.00 95.88 385 ILE A N 1
ATOM 2990 C CA . ILE A 1 385 ? 14.719 3.784 -17.191 1.00 95.88 385 ILE A CA 1
ATOM 2991 C C . ILE A 1 385 ? 14.620 5.007 -16.283 1.00 95.88 385 ILE A C 1
ATOM 2993 O O . ILE A 1 385 ? 14.751 6.159 -16.716 1.00 95.88 385 ILE A O 1
ATOM 2997 N N . LEU A 1 386 ? 14.381 4.738 -15.009 1.00 94.56 386 LEU A N 1
ATOM 2998 C CA . LEU A 1 386 ? 14.208 5.710 -13.949 1.00 94.56 386 LEU A CA 1
ATOM 2999 C C . LEU A 1 386 ? 15.359 5.564 -12.949 1.00 94.56 386 LEU A C 1
ATOM 3001 O O . LEU A 1 386 ? 15.851 4.468 -12.684 1.00 94.56 386 LEU A O 1
ATOM 3005 N N . SER A 1 387 ? 15.783 6.680 -12.375 1.00 91.38 387 SER A N 1
ATOM 3006 C CA . SER A 1 387 ? 16.739 6.710 -11.270 1.00 91.38 387 SER A CA 1
ATOM 3007 C C . SER A 1 387 ? 16.089 7.347 -10.055 1.00 91.38 387 SER A C 1
ATOM 3009 O O . SER A 1 387 ? 15.297 8.283 -10.201 1.00 91.38 387 SER A O 1
ATOM 3011 N N . LEU A 1 388 ? 16.449 6.852 -8.874 1.00 86.69 388 LEU A N 1
ATOM 3012 C CA . LEU A 1 388 ? 16.161 7.505 -7.605 1.00 86.69 388 LEU A CA 1
ATOM 3013 C C . LEU A 1 388 ? 17.351 8.428 -7.271 1.00 86.69 388 LEU A C 1
ATOM 3015 O O . LEU A 1 388 ? 18.451 7.932 -7.008 1.00 86.69 388 LEU A O 1
ATOM 3019 N N . PRO A 1 389 ? 17.208 9.762 -7.385 1.00 81.19 389 PRO A N 1
ATOM 3020 C CA . PRO A 1 389 ? 18.284 10.709 -7.086 1.00 81.19 389 PRO A CA 1
ATOM 3021 C C . PRO A 1 389 ? 18.713 10.581 -5.627 1.00 81.19 389 PRO A C 1
ATOM 3023 O O . PRO A 1 389 ? 17.846 10.393 -4.801 1.00 81.19 389 PRO A O 1
ATOM 3026 N N . THR A 1 390 ? 19.991 10.712 -5.268 1.00 72.94 390 THR A N 1
ATOM 3027 C CA . THR A 1 390 ? 20.449 10.556 -3.866 1.00 72.94 390 THR A CA 1
ATOM 3028 C C . THR A 1 390 ? 19.891 11.638 -2.926 1.00 72.94 390 THR A C 1
ATOM 3030 O O . THR A 1 390 ? 19.737 11.410 -1.731 1.00 72.94 390 THR A O 1
ATOM 3033 N N . ASP A 1 391 ? 19.520 12.799 -3.465 1.00 67.44 391 ASP A N 1
ATOM 3034 C CA . ASP A 1 391 ? 18.890 13.919 -2.758 1.00 67.44 391 ASP A CA 1
ATOM 3035 C C . ASP A 1 391 ? 17.369 13.765 -2.574 1.00 67.44 391 ASP A C 1
ATOM 3037 O O . ASP A 1 391 ? 16.733 14.623 -1.956 1.00 67.44 391 ASP A O 1
ATOM 3041 N N . TYR A 1 392 ? 16.777 12.663 -3.051 1.00 66.69 392 TYR A N 1
ATOM 3042 C CA . TYR A 1 392 ? 15.341 12.374 -2.942 1.00 66.69 392 TYR A CA 1
ATOM 3043 C C . TYR A 1 392 ? 14.784 12.417 -1.519 1.00 66.69 392 TYR A C 1
ATOM 3045 O O . TYR A 1 392 ? 13.604 12.684 -1.322 1.00 66.69 392 TYR A O 1
ATOM 3053 N N . LEU A 1 393 ? 15.642 12.208 -0.528 1.00 63.28 393 LEU A N 1
ATOM 3054 C CA . LEU A 1 393 ? 15.304 12.219 0.894 1.00 63.28 393 LEU A CA 1
ATOM 3055 C C . LEU A 1 393 ? 14.815 13.579 1.382 1.00 63.28 393 LEU A C 1
ATOM 3057 O O . LEU A 1 393 ? 14.124 13.667 2.388 1.00 63.28 393 LEU A O 1
ATOM 3061 N N . SER A 1 394 ? 15.149 14.636 0.643 1.00 59.97 394 SER A N 1
ATOM 3062 C CA . SER A 1 394 ? 14.673 15.991 0.907 1.00 59.97 394 SER A CA 1
ATOM 3063 C C . SER A 1 394 ? 13.307 16.293 0.284 1.00 59.97 394 SER A C 1
ATOM 3065 O O . SER A 1 394 ? 12.742 17.357 0.544 1.00 59.97 394 SER A O 1
ATOM 3067 N N . GLN A 1 395 ? 12.774 15.401 -0.560 1.00 62.47 395 GLN A N 1
ATOM 3068 C CA . GLN A 1 395 ? 11.511 15.636 -1.247 1.00 62.47 395 GLN A CA 1
ATOM 3069 C C . GLN A 1 395 ? 10.354 15.043 -0.451 1.00 62.47 395 GLN A C 1
ATOM 3071 O O . GLN A 1 395 ? 10.302 13.830 -0.259 1.00 62.47 395 GLN A O 1
ATOM 3076 N N . PRO A 1 396 ? 9.387 15.862 -0.017 1.00 62.50 396 PRO A N 1
ATOM 3077 C CA . PRO A 1 396 ? 8.235 15.324 0.662 1.00 62.50 396 PRO A CA 1
ATOM 3078 C C . PRO A 1 396 ? 7.412 14.432 -0.264 1.00 62.50 396 PRO A C 1
ATOM 3080 O O . PRO A 1 396 ? 7.094 14.807 -1.395 1.00 62.50 396 PRO A O 1
ATOM 3083 N N . THR A 1 397 ? 6.994 13.280 0.252 1.00 62.72 397 THR A N 1
ATOM 3084 C CA . THR A 1 397 ? 5.979 12.454 -0.393 1.00 62.72 397 THR A CA 1
ATOM 3085 C C . THR A 1 397 ? 4.649 13.193 -0.255 1.00 62.72 397 THR A C 1
ATOM 3087 O O . THR A 1 397 ? 4.202 13.426 0.874 1.00 62.72 397 THR A O 1
ATOM 3090 N N . PRO A 1 398 ? 4.003 13.614 -1.354 1.00 61.66 398 PRO A N 1
ATOM 3091 C CA . PRO A 1 398 ? 2.725 14.291 -1.251 1.00 61.66 398 PRO A CA 1
ATOM 3092 C C . PRO A 1 398 ? 1.682 13.303 -0.725 1.00 61.66 398 PRO A C 1
ATOM 3094 O O . PRO A 1 398 ? 1.419 12.270 -1.353 1.00 61.66 398 PRO A O 1
ATOM 3097 N N . VAL A 1 399 ? 1.044 13.635 0.403 1.00 63.78 399 VAL A N 1
ATOM 3098 C CA . VAL A 1 399 ? -0.261 13.045 0.717 1.00 63.78 399 VAL A CA 1
ATOM 3099 C C . VAL A 1 399 ? -1.187 13.448 -0.417 1.00 63.78 399 VAL A C 1
ATOM 3101 O O . VAL A 1 399 ? -1.254 14.618 -0.803 1.00 63.78 399 VAL A O 1
ATOM 3104 N N . LEU A 1 400 ? -1.875 12.475 -1.003 1.00 60.72 400 LEU A N 1
ATOM 3105 C CA . LEU A 1 400 ? -2.801 12.770 -2.078 1.00 60.72 400 LEU A CA 1
ATOM 3106 C C . LEU A 1 400 ? -3.915 13.670 -1.551 1.00 60.72 400 LEU A C 1
ATOM 3108 O O . LEU A 1 400 ? -4.709 13.262 -0.707 1.00 60.72 400 LEU A O 1
ATOM 3112 N N . ASN A 1 401 ? -3.944 14.907 -2.059 1.00 59.75 401 ASN A N 1
ATOM 3113 C CA . ASN A 1 401 ? -4.967 15.888 -1.725 1.00 59.75 401 ASN A CA 1
ATOM 3114 C C . ASN A 1 401 ? -6.348 15.270 -1.922 1.00 59.75 401 ASN A C 1
ATOM 3116 O O . ASN A 1 401 ? -6.718 14.899 -3.038 1.00 59.75 401 ASN A O 1
ATOM 3120 N N . ARG A 1 402 ? -7.101 15.195 -0.827 1.00 67.75 402 ARG A N 1
ATOM 3121 C CA . ARG A 1 402 ? -8.478 14.723 -0.798 1.00 67.75 402 ARG A CA 1
ATOM 3122 C C . ARG A 1 402 ? -9.363 15.662 -1.626 1.00 67.75 402 ARG A C 1
ATOM 3124 O O . ARG A 1 402 ? -9.497 16.835 -1.270 1.00 67.75 402 ARG A O 1
ATOM 3131 N N . PRO A 1 403 ? -10.031 15.183 -2.684 1.00 66.88 403 PRO A N 1
ATOM 3132 C CA . PRO A 1 403 ? -11.137 15.919 -3.275 1.00 66.88 403 PRO A CA 1
ATOM 3133 C C . PRO A 1 403 ? -12.292 15.967 -2.267 1.00 66.88 403 PRO A C 1
ATOM 3135 O O . PRO A 1 403 ? -12.595 14.969 -1.606 1.00 66.88 403 PRO A O 1
ATOM 3138 N N . ASN A 1 404 ? -12.938 17.127 -2.126 1.00 74.94 404 ASN A N 1
ATOM 3139 C CA . ASN A 1 404 ? -14.081 17.289 -1.223 1.00 74.94 404 ASN A CA 1
ATOM 3140 C C . ASN A 1 404 ? -15.120 16.178 -1.446 1.00 74.94 404 ASN A C 1
ATOM 3142 O O . ASN A 1 404 ? -15.612 16.010 -2.559 1.00 74.94 404 ASN A O 1
ATOM 3146 N N . GLY A 1 405 ? -15.477 15.460 -0.376 1.00 84.31 405 GLY A N 1
ATOM 3147 C CA . GLY A 1 405 ? -16.489 14.400 -0.428 1.00 84.31 405 GLY A CA 1
ATOM 3148 C C . GLY A 1 405 ? -15.972 13.007 -0.799 1.00 84.31 405 GLY A C 1
ATOM 3149 O O . GLY A 1 405 ? -16.779 12.158 -1.147 1.00 84.31 405 GLY A O 1
ATOM 3150 N N . GLN A 1 406 ? -14.668 12.740 -0.715 1.00 90.62 406 GLN A N 1
ATOM 3151 C CA . GLN A 1 406 ? -14.123 11.388 -0.916 1.00 90.62 406 GLN A CA 1
ATOM 3152 C C . GLN A 1 406 ? -13.537 10.800 0.369 1.00 90.62 406 GLN A C 1
ATOM 3154 O O . GLN A 1 406 ? -13.214 11.546 1.287 1.00 90.62 406 GLN A O 1
ATOM 3159 N N . VAL A 1 407 ? -13.400 9.483 0.458 1.00 92.81 407 VAL A N 1
ATOM 3160 C CA . VAL A 1 407 ? -12.553 8.785 1.438 1.00 92.81 407 VAL A CA 1
ATOM 3161 C C . VAL A 1 407 ? -11.342 8.253 0.692 1.00 92.81 407 VAL A C 1
ATOM 3163 O O . VAL A 1 407 ? -11.514 7.613 -0.340 1.00 92.81 407 VAL A O 1
ATOM 3166 N N . VAL A 1 408 ? -10.135 8.531 1.183 1.00 93.81 408 VAL A N 1
ATOM 3167 C CA . VAL A 1 408 ? -8.888 8.113 0.530 1.00 93.81 408 VAL A CA 1
ATOM 3168 C C . VAL A 1 408 ? -8.102 7.201 1.459 1.00 93.81 408 VAL A C 1
ATOM 3170 O O . VAL A 1 408 ? -7.792 7.583 2.584 1.00 93.81 408 VAL A O 1
ATOM 3173 N N . LEU A 1 409 ? -7.760 6.010 0.984 1.00 95.56 409 LEU A N 1
ATOM 3174 C CA . LEU A 1 409 ? -6.867 5.077 1.663 1.00 95.56 409 LEU A CA 1
ATOM 3175 C C . LEU A 1 409 ? -5.502 5.164 0.989 1.00 95.56 409 LEU A C 1
ATOM 3177 O O . LEU A 1 409 ? -5.415 4.869 -0.197 1.00 95.56 409 LEU A O 1
ATOM 3181 N N . ASN A 1 410 ? -4.471 5.593 1.713 1.00 94.69 410 ASN A N 1
ATOM 3182 C CA . ASN A 1 410 ? -3.099 5.699 1.227 1.00 94.69 410 ASN A CA 1
ATOM 3183 C C . ASN A 1 410 ? -2.243 4.590 1.837 1.00 94.69 410 ASN A C 1
ATOM 3185 O O . ASN A 1 410 ? -2.265 4.367 3.049 1.00 94.69 410 ASN A O 1
ATOM 3189 N N . PHE A 1 411 ? -1.461 3.940 0.989 1.00 94.88 411 PHE A N 1
ATOM 3190 C CA . PHE A 1 411 ? -0.527 2.889 1.346 1.00 94.88 411 PHE A CA 1
ATOM 3191 C C . PHE A 1 411 ? 0.858 3.310 0.866 1.00 94.88 411 PHE A C 1
ATOM 3193 O O . PHE A 1 411 ? 1.076 3.556 -0.322 1.00 94.88 411 PHE A O 1
ATOM 3200 N N . HIS A 1 412 ? 1.776 3.452 1.813 1.00 92.00 412 HIS A N 1
ATOM 3201 C CA . HIS A 1 412 ? 3.114 3.971 1.574 1.00 92.00 412 HIS A CA 1
ATOM 3202 C C . HIS A 1 412 ? 4.150 2.864 1.665 1.00 92.00 412 HIS A C 1
ATOM 3204 O O . HIS A 1 412 ? 4.057 1.984 2.515 1.00 92.00 412 HIS A O 1
ATOM 3210 N N . THR A 1 413 ? 5.184 2.951 0.839 1.00 90.75 413 THR A N 1
ATOM 3211 C CA . THR A 1 413 ? 6.365 2.103 1.006 1.00 90.75 413 THR A CA 1
ATOM 3212 C C . THR A 1 413 ? 7.456 2.875 1.743 1.00 90.75 413 THR A C 1
ATOM 3214 O O . THR A 1 413 ? 7.845 3.964 1.313 1.00 90.75 413 THR A O 1
ATOM 3217 N N . THR A 1 414 ? 7.939 2.338 2.857 1.00 87.12 414 THR A N 1
ATOM 3218 C CA . THR A 1 414 ? 9.058 2.879 3.636 1.00 87.12 414 THR A CA 1
ATOM 3219 C C . THR A 1 414 ? 10.359 2.176 3.260 1.00 87.12 414 THR A C 1
ATOM 3221 O O . THR A 1 414 ? 10.371 1.161 2.567 1.00 87.12 414 THR A O 1
ATOM 3224 N N . LEU A 1 415 ? 11.486 2.745 3.682 1.00 77.19 415 LEU A N 1
ATOM 3225 C CA . LEU A 1 415 ? 12.793 2.119 3.518 1.00 77.19 415 LEU A CA 1
ATOM 3226 C C . LEU A 1 415 ? 12.997 1.084 4.629 1.00 77.19 415 LEU A C 1
ATOM 3228 O O . LEU A 1 415 ? 12.947 1.441 5.801 1.00 77.19 415 LEU A O 1
ATOM 3232 N N . SER A 1 416 ? 13.238 -0.176 4.256 1.00 64.50 416 SER A N 1
ATOM 3233 C CA . SER A 1 416 ? 13.588 -1.255 5.197 1.00 64.50 416 SER A CA 1
ATOM 3234 C C . SER A 1 416 ? 15.037 -1.165 5.691 1.00 64.50 416 SER A C 1
ATOM 3236 O O . SER A 1 416 ? 15.360 -1.686 6.754 1.00 64.50 416 SER A O 1
ATOM 3238 N N . GLU A 1 417 ? 15.918 -0.539 4.907 1.00 54.22 417 GLU A N 1
ATOM 3239 C CA . GLU A 1 417 ? 17.367 -0.528 5.109 1.00 54.22 417 GLU A CA 1
ATOM 3240 C C . GLU A 1 417 ? 17.856 0.918 5.208 1.00 54.22 417 GLU A C 1
ATOM 3242 O O . GLU A 1 417 ? 18.329 1.509 4.237 1.00 54.22 417 GLU A O 1
ATOM 3247 N N . THR A 1 418 ? 17.722 1.529 6.380 1.00 45.75 418 THR A N 1
ATOM 3248 C CA . THR A 1 418 ? 18.526 2.710 6.695 1.00 45.75 418 THR A CA 1
ATOM 3249 C C . THR A 1 418 ? 19.762 2.245 7.454 1.00 45.75 418 THR A C 1
ATOM 3251 O O . THR A 1 418 ? 19.610 1.671 8.536 1.00 45.75 418 THR A O 1
ATOM 3254 N N . PRO A 1 419 ? 20.984 2.469 6.935 1.00 42.38 419 PRO A N 1
ATOM 3255 C CA . PRO A 1 419 ? 22.182 2.392 7.758 1.00 42.38 419 PRO A CA 1
ATOM 3256 C C . PRO A 1 419 ? 21.966 3.220 9.037 1.00 42.38 419 PRO A C 1
ATOM 3258 O O . PRO A 1 419 ? 21.385 4.305 8.941 1.00 42.38 419 PRO A O 1
ATOM 3261 N N . PRO A 1 420 ? 22.418 2.753 10.214 1.00 41.59 420 PRO A N 1
ATOM 3262 C CA . PRO A 1 420 ? 22.138 3.395 11.504 1.00 41.59 420 PRO A CA 1
ATOM 3263 C C . PRO A 1 420 ? 22.573 4.869 11.575 1.00 41.59 420 PRO A C 1
ATOM 3265 O O . PRO A 1 420 ? 22.029 5.632 12.368 1.00 41.59 420 PRO A O 1
ATOM 3268 N N . ASP A 1 421 ? 23.497 5.288 10.709 1.00 37.28 421 ASP A N 1
ATOM 3269 C CA . ASP A 1 421 ? 24.067 6.638 10.704 1.00 37.28 421 ASP A CA 1
ATOM 3270 C C . ASP A 1 421 ? 23.313 7.637 9.822 1.00 37.28 421 ASP A C 1
ATOM 3272 O O . ASP A 1 421 ? 23.653 8.823 9.790 1.00 37.28 421 ASP A O 1
ATOM 3276 N N . ILE A 1 422 ? 22.286 7.194 9.095 1.00 43.38 422 ILE A N 1
ATOM 3277 C CA . ILE A 1 422 ? 21.494 8.091 8.269 1.00 43.38 422 ILE A CA 1
ATOM 3278 C C . ILE A 1 422 ? 20.019 7.861 8.596 1.00 43.38 422 ILE A C 1
ATOM 3280 O O . ILE A 1 422 ? 19.399 6.908 8.130 1.00 43.38 422 ILE A O 1
ATOM 3284 N N . ASN A 1 423 ? 19.455 8.770 9.401 1.00 40.19 423 ASN A N 1
ATOM 3285 C CA . ASN A 1 423 ? 18.012 8.917 9.621 1.00 40.19 423 ASN A CA 1
ATOM 3286 C C . ASN A 1 423 ? 17.353 9.327 8.293 1.00 40.19 423 ASN A C 1
ATOM 3288 O O . ASN A 1 423 ? 17.054 10.493 8.042 1.00 40.19 423 ASN A O 1
ATOM 3292 N N . ILE A 1 424 ? 17.228 8.357 7.391 1.00 45.03 424 ILE A N 1
ATOM 3293 C CA . ILE A 1 424 ? 16.754 8.534 6.031 1.00 45.03 424 ILE A CA 1
ATOM 3294 C C . ILE A 1 424 ? 15.297 8.128 5.985 1.00 45.03 424 ILE A C 1
ATOM 3296 O O . ILE A 1 424 ? 14.964 6.954 5.871 1.00 45.03 424 ILE A O 1
ATOM 3300 N N . THR A 1 425 ? 14.411 9.106 5.962 1.00 49.88 425 THR A N 1
ATOM 3301 C CA . THR A 1 425 ? 13.058 8.864 5.469 1.00 49.88 425 THR A CA 1
ATOM 3302 C C . THR A 1 425 ? 12.533 10.140 4.876 1.00 49.88 425 THR A C 1
ATOM 3304 O O . THR A 1 425 ? 12.632 11.193 5.496 1.00 49.88 425 THR A O 1
ATOM 3307 N N . ALA A 1 426 ? 12.010 10.053 3.657 1.00 46.91 426 ALA A N 1
ATOM 3308 C CA . ALA A 1 426 ? 11.430 11.233 3.063 1.00 46.91 426 ALA A CA 1
ATOM 3309 C C . ALA A 1 426 ? 10.091 11.520 3.746 1.00 46.91 426 ALA A C 1
ATOM 3311 O O . ALA A 1 426 ? 9.258 10.617 3.894 1.00 46.91 426 ALA A O 1
ATOM 3312 N N . PRO A 1 427 ? 9.871 12.767 4.156 1.00 53.34 427 PRO A N 1
ATOM 3313 C CA . PRO A 1 427 ? 8.711 13.108 4.940 1.00 53.34 427 PRO A CA 1
ATOM 3314 C C . PRO A 1 427 ? 7.431 13.010 4.141 1.00 53.34 427 PRO A C 1
ATOM 3316 O O . PRO A 1 427 ? 7.350 13.454 2.998 1.00 53.34 427 PRO A O 1
ATOM 3319 N N . ILE A 1 428 ? 6.378 12.504 4.759 1.00 58.62 428 ILE A N 1
ATOM 3320 C CA . ILE A 1 428 ? 5.039 12.692 4.215 1.00 58.62 428 ILE A CA 1
ATOM 3321 C C . ILE A 1 428 ? 4.616 14.137 4.513 1.00 58.62 428 ILE A C 1
ATOM 3323 O O . ILE A 1 428 ? 4.373 14.493 5.667 1.00 58.62 428 ILE A O 1
ATOM 3327 N N . SER A 1 429 ? 4.531 14.985 3.480 1.00 59.12 429 SER A N 1
ATOM 3328 C CA . SER A 1 429 ? 4.029 16.352 3.660 1.00 59.12 429 SER A CA 1
ATOM 3329 C C . SER A 1 429 ? 2.515 16.316 3.758 1.00 59.12 429 SER A C 1
ATOM 3331 O O . SER A 1 429 ? 1.796 16.080 2.782 1.00 59.12 429 SER A O 1
ATOM 3333 N N . ILE A 1 430 ? 2.040 16.573 4.969 1.00 60.53 430 ILE A N 1
ATOM 3334 C CA . ILE A 1 430 ? 0.654 16.920 5.233 1.00 60.53 430 ILE A CA 1
ATOM 3335 C C . ILE A 1 430 ? 0.496 18.373 4.772 1.00 60.53 430 ILE A C 1
ATOM 3337 O O . ILE A 1 430 ? 0.787 19.308 5.517 1.00 60.53 430 ILE A O 1
ATOM 3341 N N . ALA A 1 431 ? 0.095 18.576 3.515 1.00 53.28 431 ALA A N 1
ATOM 3342 C CA . ALA A 1 431 ? -0.400 19.882 3.082 1.00 53.28 431 ALA A CA 1
ATOM 3343 C C . ALA A 1 431 ? -1.585 20.292 3.983 1.00 53.28 431 ALA A C 1
ATOM 3345 O O . ALA A 1 431 ? -2.210 19.422 4.584 1.00 53.28 431 ALA A O 1
ATOM 3346 N N . ASP A 1 432 ? -1.923 21.586 4.061 1.00 46.62 432 ASP A N 1
ATOM 3347 C CA . ASP A 1 432 ? -2.980 22.177 4.921 1.00 46.62 432 ASP A CA 1
ATOM 3348 C C . ASP A 1 432 ? -4.422 21.638 4.683 1.00 46.62 432 ASP A C 1
ATOM 3350 O O . ASP A 1 432 ? -5.424 22.292 4.978 1.00 46.62 432 ASP A O 1
ATOM 3354 N N . THR A 1 433 ? -4.585 20.445 4.116 1.00 47.72 433 THR A N 1
ATOM 3355 C CA . THR A 1 433 ? -5.854 19.757 3.930 1.00 47.72 433 THR A CA 1
ATOM 3356 C C . THR A 1 433 ? -6.488 19.411 5.274 1.00 47.72 433 THR A C 1
ATOM 3358 O O . THR A 1 433 ? -6.064 18.480 5.948 1.00 47.72 433 THR A O 1
ATOM 3361 N N . HIS A 1 434 ? -7.544 20.150 5.621 1.00 55.56 434 HIS A N 1
ATOM 3362 C CA . HIS A 1 434 ? -8.573 19.808 6.612 1.00 55.56 434 HIS A CA 1
ATOM 3363 C C . HIS A 1 434 ? -8.082 19.230 7.948 1.00 55.56 434 HIS A C 1
ATOM 3365 O O . HIS A 1 434 ? -8.770 18.402 8.547 1.00 55.56 434 HIS A O 1
ATOM 3371 N N . VAL A 1 435 ? -6.936 19.690 8.446 1.00 58.75 435 VAL A N 1
ATOM 3372 C CA . VAL A 1 435 ? -6.554 19.418 9.830 1.00 58.75 435 VAL A CA 1
ATOM 3373 C C . VAL A 1 435 ? -7.495 20.231 10.720 1.00 58.75 435 VAL A C 1
ATOM 3375 O O . VAL A 1 435 ? -7.448 21.460 10.716 1.00 58.75 435 VAL A O 1
ATOM 3378 N N . LEU A 1 436 ? -8.421 19.553 11.399 1.00 56.47 436 LEU A N 1
ATOM 3379 C CA . LEU A 1 436 ? -9.493 20.213 12.159 1.00 56.47 436 LEU A CA 1
ATOM 3380 C C . LEU A 1 436 ? -9.047 20.670 13.549 1.00 56.47 436 LEU A C 1
ATOM 3382 O O . LEU A 1 436 ? -9.565 21.664 14.046 1.00 56.47 436 LEU A O 1
ATOM 3386 N N . HIS A 1 437 ? -8.082 19.968 14.140 1.00 58.66 437 HIS A N 1
ATOM 3387 C CA . HIS A 1 437 ? -7.429 20.333 15.392 1.00 58.66 437 HIS A CA 1
ATOM 3388 C C . HIS A 1 437 ? -5.920 20.211 15.193 1.00 58.66 437 HIS A C 1
ATOM 3390 O O . HIS A 1 437 ? -5.439 19.163 14.764 1.00 58.66 437 HIS A O 1
ATOM 3396 N N . GLN A 1 438 ? -5.209 21.313 15.423 1.00 57.53 438 GLN A N 1
ATOM 3397 C CA . GLN A 1 438 ? -3.755 21.393 15.338 1.00 57.53 438 GLN A CA 1
ATOM 3398 C C . GLN A 1 438 ? -3.227 21.791 16.709 1.00 57.53 438 GLN A C 1
ATOM 3400 O O . GLN A 1 438 ? -3.106 22.982 16.987 1.00 57.53 438 GLN A O 1
ATOM 3405 N N . ASP A 1 439 ? -2.897 20.796 17.522 1.00 70.94 439 ASP A N 1
ATOM 3406 C CA . ASP A 1 439 ? -1.966 21.002 18.628 1.00 70.94 439 ASP A CA 1
ATOM 3407 C C . ASP A 1 439 ? -0.550 20.701 18.115 1.00 70.94 439 ASP A C 1
ATOM 3409 O O . ASP A 1 439 ? -0.379 20.089 17.054 1.00 70.94 439 ASP A O 1
ATOM 3413 N N . GLU A 1 440 ? 0.493 21.183 18.793 1.00 72.44 440 GLU A N 1
ATOM 3414 C CA . GLU A 1 440 ? 1.874 21.011 18.308 1.00 72.44 440 GLU A CA 1
ATOM 3415 C C . GLU A 1 440 ? 2.244 19.532 18.107 1.00 72.44 440 GLU A C 1
ATOM 3417 O O . GLU A 1 440 ? 2.931 19.206 17.134 1.00 72.44 440 GLU A O 1
ATOM 3422 N N . ASP A 1 441 ? 1.661 18.652 18.927 1.00 84.50 441 ASP A N 1
ATOM 3423 C CA . ASP A 1 441 ? 1.951 17.219 18.968 1.00 84.50 441 ASP A CA 1
ATOM 3424 C C . ASP A 1 441 ? 0.849 16.315 18.409 1.00 84.50 441 ASP A C 1
ATOM 3426 O O . ASP A 1 441 ? 1.036 15.101 18.408 1.00 84.50 441 ASP A O 1
ATOM 3430 N N . PHE A 1 442 ? -0.276 16.859 17.927 1.00 88.44 442 PHE A N 1
ATOM 3431 C CA . PHE A 1 442 ? -1.420 16.063 17.469 1.00 88.44 442 PHE A CA 1
ATOM 3432 C C . PHE A 1 442 ? -1.966 16.529 16.115 1.00 88.44 442 PHE A C 1
ATOM 3434 O O . PHE A 1 442 ? -2.194 17.718 15.882 1.00 88.44 442 PHE A O 1
ATOM 3441 N N . VAL A 1 443 ? -2.227 15.569 15.224 1.00 88.50 443 VAL A N 1
ATOM 3442 C CA . VAL A 1 443 ? -2.832 15.809 13.908 1.00 88.50 443 VAL A CA 1
ATOM 3443 C C . VAL A 1 443 ? -3.989 14.839 13.670 1.00 88.50 443 VAL A C 1
ATOM 3445 O O . VAL A 1 443 ? -3.819 13.623 13.730 1.00 88.50 443 VAL A O 1
ATOM 3448 N N . ASP A 1 444 ? -5.158 15.389 13.329 1.00 90.50 444 ASP A N 1
ATOM 3449 C CA . ASP A 1 444 ? -6.360 14.646 12.924 1.00 90.50 444 ASP A CA 1
ATOM 3450 C C . ASP A 1 444 ? -6.643 14.826 11.423 1.00 90.50 444 ASP A C 1
ATOM 3452 O O . ASP A 1 444 ? -7.079 15.896 10.982 1.00 90.50 444 ASP A O 1
ATOM 3456 N N . LEU A 1 445 ? -6.430 13.767 10.637 1.00 89.69 445 LEU A N 1
ATOM 3457 C CA . LEU A 1 445 ? -6.685 13.725 9.197 1.00 89.69 445 LEU A CA 1
ATOM 3458 C C . LEU A 1 445 ? -8.005 13.004 8.904 1.00 89.69 445 LEU A C 1
ATOM 3460 O O . LEU A 1 445 ? -8.060 11.780 8.758 1.00 89.69 445 LEU A O 1
ATOM 3464 N N . ARG A 1 446 ? -9.096 13.764 8.768 1.00 91.12 446 ARG A N 1
ATOM 3465 C CA . ARG A 1 446 ? -10.415 13.188 8.463 1.00 91.12 446 ARG A CA 1
ATOM 3466 C C . ARG A 1 446 ? -10.597 12.866 6.982 1.00 91.12 446 ARG A C 1
ATOM 3468 O O . ARG A 1 446 ? -10.322 13.678 6.098 1.00 91.12 446 ARG A O 1
ATOM 3475 N N . GLY A 1 447 ? -11.206 11.713 6.725 1.00 91.81 447 GLY A N 1
ATOM 3476 C CA . GLY A 1 447 ? -11.437 11.127 5.403 1.00 91.81 447 GLY A CA 1
ATOM 3477 C C . GLY A 1 447 ? -10.193 10.538 4.752 1.00 91.81 447 GLY A C 1
ATOM 3478 O O . GLY A 1 447 ? -10.224 10.266 3.553 1.00 91.81 447 GLY A O 1
ATOM 3479 N N . THR A 1 448 ? -9.134 10.351 5.533 1.00 93.12 448 THR A N 1
ATOM 3480 C CA . THR A 1 448 ? -7.875 9.762 5.098 1.00 93.12 448 THR A CA 1
ATOM 3481 C C . THR A 1 448 ? -7.589 8.559 5.979 1.00 93.12 448 THR A C 1
ATOM 3483 O O . THR A 1 448 ? -7.735 8.649 7.190 1.00 93.12 448 THR A O 1
ATOM 3486 N N . PHE A 1 449 ? -7.205 7.449 5.369 1.00 95.69 449 PHE A N 1
ATOM 3487 C CA . PHE A 1 449 ? -6.565 6.318 6.027 1.00 95.69 449 PHE A CA 1
ATOM 3488 C C . PHE A 1 449 ? -5.133 6.251 5.513 1.00 95.69 449 PHE A C 1
ATOM 3490 O O . PHE A 1 449 ? -4.908 6.450 4.316 1.00 95.69 449 PHE A O 1
ATOM 3497 N N . THR A 1 450 ? -4.181 5.962 6.393 1.00 94.31 450 THR A N 1
ATOM 3498 C CA . THR A 1 450 ? -2.772 5.847 6.021 1.00 94.31 450 THR A CA 1
ATOM 3499 C C . THR A 1 450 ? -2.164 4.601 6.643 1.00 94.31 450 THR A C 1
ATOM 3501 O O . THR A 1 450 ? -2.171 4.453 7.863 1.00 94.31 450 THR A O 1
ATOM 3504 N N . ALA A 1 451 ? -1.594 3.735 5.819 1.00 95.62 451 ALA A N 1
ATOM 3505 C CA . ALA A 1 451 ? -0.778 2.616 6.264 1.00 95.62 451 ALA A CA 1
ATOM 3506 C C . ALA A 1 451 ? 0.544 2.607 5.501 1.00 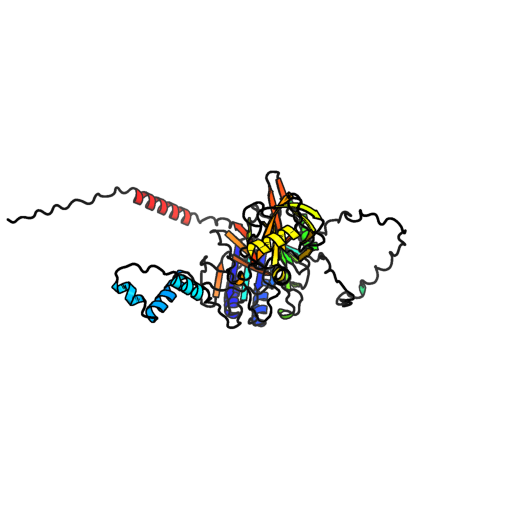95.62 451 ALA A C 1
ATOM 3508 O O . ALA A 1 451 ? 0.667 3.207 4.431 1.00 95.62 451 ALA A O 1
ATOM 3509 N N . SER A 1 452 ? 1.540 1.933 6.050 1.00 94.12 452 SER A N 1
ATOM 3510 C CA . SER A 1 452 ? 2.863 1.846 5.446 1.00 94.12 452 SER A CA 1
ATOM 3511 C C . SER A 1 452 ? 3.467 0.462 5.581 1.00 94.12 452 SER A C 1
ATOM 3513 O O . SER A 1 452 ? 3.105 -0.319 6.462 1.00 94.12 452 SER A O 1
ATOM 3515 N N . SER A 1 453 ? 4.398 0.170 4.686 1.00 93.88 453 SER A N 1
ATOM 3516 C CA . SER A 1 453 ? 5.122 -1.085 4.656 1.00 93.88 453 SER A CA 1
ATOM 3517 C C . SER A 1 453 ? 6.559 -0.889 4.213 1.00 93.88 453 SER A C 1
ATOM 3519 O O . SER A 1 453 ? 6.822 -0.206 3.229 1.00 93.88 453 SER A O 1
ATOM 3521 N N . GLU A 1 454 ? 7.470 -1.594 4.869 1.00 91.69 454 GLU A N 1
ATOM 3522 C CA . GLU A 1 454 ? 8.867 -1.731 4.442 1.00 91.69 454 GLU A CA 1
ATOM 3523 C C . GLU A 1 454 ? 9.050 -2.739 3.292 1.00 91.69 454 GLU A C 1
ATOM 3525 O O . GLU A 1 454 ? 10.074 -2.750 2.614 1.00 91.69 454 GLU A O 1
ATOM 3530 N N . HIS A 1 455 ? 8.048 -3.587 3.052 1.00 93.00 455 HIS A N 1
ATOM 3531 C CA . HIS A 1 455 ? 8.059 -4.615 2.013 1.00 93.00 455 HIS A CA 1
ATOM 3532 C C . HIS A 1 455 ? 7.316 -4.180 0.742 1.00 93.00 455 HIS A C 1
ATOM 3534 O O . HIS A 1 455 ? 7.533 -4.768 -0.319 1.00 93.00 455 HIS A O 1
ATOM 3540 N N . GLY A 1 456 ? 6.476 -3.145 0.828 1.00 94.06 456 GLY A N 1
ATOM 3541 C CA . GLY A 1 456 ? 5.698 -2.580 -0.273 1.00 94.06 456 GLY A CA 1
ATOM 3542 C C . GLY A 1 456 ? 4.245 -3.058 -0.319 1.00 94.06 456 GLY A C 1
ATOM 3543 O O . GLY A 1 456 ? 3.681 -3.537 0.668 1.00 94.06 456 GLY A O 1
ATOM 3544 N N . CYS A 1 457 ? 3.630 -2.937 -1.494 1.00 95.69 457 CYS A N 1
ATOM 3545 C CA . CYS A 1 457 ? 2.251 -3.370 -1.735 1.00 95.69 457 CYS A CA 1
ATOM 3546 C C . CYS A 1 457 ? 2.148 -4.285 -2.956 1.00 95.69 457 CYS A C 1
ATOM 3548 O O . CYS A 1 457 ? 2.961 -4.204 -3.871 1.00 95.69 457 CYS A O 1
ATOM 3550 N N . ILE A 1 458 ? 1.113 -5.116 -3.001 1.00 96.31 458 ILE A N 1
ATOM 3551 C CA . ILE A 1 458 ? 0.690 -5.847 -4.193 1.00 96.31 458 ILE A CA 1
ATOM 3552 C C . ILE A 1 458 ? -0.443 -5.080 -4.860 1.00 96.31 458 ILE A C 1
ATOM 3554 O O . ILE A 1 458 ? -1.415 -4.703 -4.206 1.00 96.31 458 ILE A O 1
ATOM 3558 N N . VAL A 1 459 ? -0.331 -4.864 -6.164 1.00 95.94 459 VAL A N 1
ATOM 3559 C CA . VAL A 1 459 ? -1.290 -4.091 -6.950 1.00 95.94 459 VAL A CA 1
ATOM 3560 C C . VAL A 1 459 ? -1.784 -4.952 -8.108 1.00 95.94 459 VAL A C 1
ATOM 3562 O O . VAL A 1 459 ? -0.991 -5.568 -8.811 1.00 95.94 459 VAL A O 1
ATOM 3565 N N . SER A 1 460 ? -3.101 -5.008 -8.296 1.00 95.19 460 SER A N 1
ATOM 3566 C CA . SER A 1 460 ? -3.740 -5.577 -9.486 1.00 95.19 460 SER A CA 1
ATOM 3567 C C . SER A 1 460 ? -4.970 -4.745 -9.809 1.00 95.19 460 SER A C 1
ATOM 3569 O O . SER A 1 460 ? -5.938 -4.701 -9.048 1.00 95.19 460 SER A O 1
ATOM 3571 N N . ARG A 1 461 ? -4.910 -4.013 -10.914 1.00 93.75 461 ARG A N 1
ATOM 3572 C CA . ARG A 1 461 ? -5.928 -3.037 -11.307 1.00 93.75 461 ARG A CA 1
ATOM 3573 C C . ARG A 1 461 ? -6.770 -3.551 -12.458 1.00 93.75 461 ARG A C 1
ATOM 3575 O O . ARG A 1 461 ? -6.308 -4.346 -13.268 1.00 93.75 461 ARG A O 1
ATOM 3582 N N . LEU A 1 462 ? -7.984 -3.027 -12.560 1.00 90.44 462 LEU A N 1
ATOM 3583 C CA . LEU A 1 462 ? -8.739 -3.087 -13.802 1.00 90.44 462 LEU A CA 1
ATOM 3584 C C . LEU A 1 462 ? -8.298 -1.909 -14.678 1.00 90.44 462 LEU A C 1
ATOM 3586 O O . LEU A 1 462 ? -8.485 -0.749 -14.296 1.00 90.44 462 LEU A O 1
ATOM 3590 N N . ILE A 1 463 ? -7.654 -2.204 -15.804 1.00 85.69 463 ILE A N 1
ATOM 3591 C CA . ILE A 1 463 ? -7.200 -1.206 -16.770 1.00 85.69 463 ILE A CA 1
ATOM 3592 C C . ILE A 1 463 ? -8.221 -1.175 -17.903 1.00 85.69 463 ILE A C 1
ATOM 3594 O O . ILE A 1 463 ? -8.488 -2.191 -18.540 1.00 85.69 463 ILE A O 1
ATOM 3598 N N . ALA A 1 464 ? -8.808 -0.001 -18.130 1.00 83.62 464 ALA A N 1
ATOM 3599 C CA . ALA A 1 464 ? -9.654 0.239 -19.290 1.00 83.62 464 ALA A CA 1
ATOM 3600 C C . ALA A 1 464 ? -8.760 0.587 -20.487 1.00 83.62 464 ALA A C 1
ATOM 3602 O O . ALA A 1 464 ? -8.140 1.656 -20.513 1.00 83.62 464 ALA A O 1
ATOM 3603 N N . GLU A 1 465 ? -8.691 -0.315 -21.458 1.00 80.94 465 GLU A N 1
ATOM 3604 C CA . GLU A 1 465 ? -8.019 -0.117 -22.740 1.00 80.94 465 GLU A CA 1
ATOM 3605 C C . GLU A 1 465 ? -9.054 0.157 -23.843 1.00 80.94 465 GLU A C 1
ATOM 3607 O O . GLU A 1 465 ? -10.263 0.101 -23.614 1.00 80.94 465 GLU A O 1
ATOM 3612 N N . THR A 1 466 ? -8.599 0.511 -25.049 1.00 77.69 466 THR A N 1
ATOM 3613 C CA . THR A 1 466 ? -9.506 0.766 -26.185 1.00 77.69 466 THR A CA 1
ATOM 3614 C C . THR A 1 466 ? -10.299 -0.471 -26.591 1.00 77.69 466 THR A C 1
ATOM 3616 O O . THR A 1 466 ? -11.427 -0.336 -27.061 1.00 77.69 466 THR A O 1
ATOM 3619 N N . ASP A 1 467 ? -9.725 -1.652 -26.362 1.00 78.75 467 ASP A N 1
ATOM 3620 C CA . ASP A 1 467 ? -10.230 -2.930 -26.867 1.00 78.75 467 ASP A CA 1
ATOM 3621 C C . ASP A 1 467 ? -10.975 -3.732 -25.783 1.00 78.75 467 ASP A C 1
ATOM 3623 O O . ASP A 1 467 ? -11.486 -4.821 -26.046 1.00 78.75 467 ASP A O 1
ATOM 3627 N N . GLY A 1 468 ? -11.082 -3.185 -24.566 1.00 86.12 468 GLY A N 1
ATOM 3628 C CA . GLY A 1 468 ? -11.776 -3.816 -23.449 1.00 86.12 468 GLY A CA 1
ATOM 3629 C C . GLY A 1 468 ? -11.199 -3.456 -22.083 1.00 86.12 468 GLY A C 1
ATOM 3630 O O . GLY A 1 468 ? -10.275 -2.656 -21.947 1.00 86.12 468 GLY A O 1
ATOM 3631 N N . GLU A 1 469 ? -11.772 -4.059 -21.044 1.00 86.00 469 GLU A N 1
ATOM 3632 C CA . GLU A 1 469 ? -11.223 -4.008 -19.692 1.00 86.00 469 GLU A CA 1
ATOM 3633 C C . GLU A 1 469 ? -10.356 -5.245 -19.457 1.00 86.00 469 GLU A C 1
ATOM 3635 O O . GLU A 1 469 ? -10.824 -6.381 -19.575 1.00 86.00 469 GLU A O 1
ATOM 3640 N N . HIS A 1 470 ? -9.097 -5.027 -19.090 1.00 88.00 470 HIS A N 1
ATOM 3641 C CA . HIS A 1 470 ? -8.168 -6.097 -18.757 1.00 88.00 470 HIS A CA 1
ATOM 3642 C C . HIS A 1 470 ? -7.732 -5.978 -17.299 1.00 88.00 470 HIS A C 1
ATOM 3644 O O . HIS A 1 470 ? -7.370 -4.902 -16.813 1.00 88.00 470 HIS A O 1
ATOM 3650 N N . LYS A 1 471 ? -7.779 -7.103 -16.576 1.00 90.00 471 LYS A N 1
ATOM 3651 C CA . LYS A 1 471 ? -7.231 -7.180 -15.223 1.00 90.00 471 LYS A CA 1
ATOM 3652 C C . LYS A 1 471 ? -5.723 -7.343 -15.314 1.00 90.00 471 LYS A C 1
ATOM 3654 O O . LYS A 1 471 ? -5.218 -8.308 -15.880 1.00 90.00 471 LYS A O 1
ATOM 3659 N N . GLU A 1 472 ? -5.022 -6.398 -14.717 1.00 90.94 472 GLU A N 1
ATOM 3660 C CA . GLU A 1 472 ? -3.579 -6.419 -14.572 1.00 90.94 472 GLU A CA 1
ATOM 3661 C C . GLU A 1 472 ? -3.138 -7.627 -13.735 1.00 90.94 472 GLU A C 1
ATOM 3663 O O . GLU A 1 472 ? -3.719 -7.920 -12.681 1.00 90.94 472 GLU A O 1
ATOM 3668 N N . VAL A 1 473 ? -2.081 -8.308 -14.182 1.00 91.19 473 VAL A N 1
ATOM 3669 C CA . VAL A 1 473 ? -1.426 -9.362 -13.397 1.00 91.19 473 VAL A CA 1
ATOM 3670 C C . VAL A 1 473 ? -0.900 -8.748 -12.094 1.00 91.19 473 VAL A C 1
ATOM 3672 O O . VAL A 1 473 ? -0.239 -7.711 -12.159 1.00 91.19 473 VAL A O 1
ATOM 3675 N N . PRO A 1 474 ? -1.168 -9.348 -10.918 1.00 93.88 474 PRO A N 1
ATOM 3676 C CA . PRO A 1 474 ? -0.669 -8.819 -9.657 1.00 93.88 474 PRO A CA 1
ATOM 3677 C C . PRO A 1 474 ? 0.848 -8.622 -9.675 1.00 93.88 474 PRO A C 1
ATOM 3679 O O . PRO A 1 474 ? 1.594 -9.540 -10.011 1.00 93.88 474 PRO A O 1
ATOM 3682 N N . TRP A 1 475 ? 1.302 -7.437 -9.276 1.00 93.69 475 TRP A N 1
ATOM 3683 C CA . TRP A 1 475 ? 2.722 -7.098 -9.199 1.00 93.69 475 TRP A CA 1
ATOM 3684 C C . TRP A 1 475 ? 3.046 -6.403 -7.879 1.00 93.69 475 TRP A C 1
ATOM 3686 O O . TRP A 1 475 ? 2.180 -5.820 -7.220 1.00 93.69 475 TRP A O 1
ATOM 3696 N N . LYS A 1 476 ? 4.314 -6.495 -7.477 1.00 93.69 476 LYS A N 1
ATOM 3697 C CA . LYS A 1 476 ? 4.826 -5.926 -6.232 1.00 93.69 476 LYS A CA 1
ATOM 3698 C C . LYS A 1 476 ? 5.387 -4.529 -6.475 1.00 93.69 476 LYS A C 1
ATOM 3700 O O . LYS A 1 476 ? 6.352 -4.357 -7.210 1.00 93.69 476 LYS A O 1
ATOM 3705 N N . ALA A 1 477 ? 4.820 -3.546 -5.793 1.00 92.62 477 ALA A N 1
ATOM 3706 C CA . ALA A 1 477 ? 5.314 -2.186 -5.733 1.00 92.62 477 ALA A CA 1
ATOM 3707 C C . ALA A 1 477 ? 6.115 -1.987 -4.436 1.00 92.62 477 ALA A C 1
ATOM 3709 O O . ALA A 1 477 ? 5.551 -1.673 -3.389 1.00 92.62 477 ALA A O 1
ATOM 3710 N N . SER A 1 478 ? 7.431 -2.190 -4.512 1.00 90.31 478 SER A N 1
ATOM 3711 C CA . SER A 1 478 ? 8.384 -2.050 -3.395 1.00 90.31 478 SER A CA 1
ATOM 3712 C C . SER A 1 478 ? 9.224 -0.777 -3.460 1.00 90.31 478 SER A C 1
ATOM 3714 O O . SER A 1 478 ? 10.189 -0.628 -2.712 1.00 90.31 478 SER A O 1
ATOM 3716 N N . LEU A 1 479 ? 8.884 0.159 -4.353 1.00 89.38 479 LEU A N 1
ATOM 3717 C CA . LEU A 1 479 ? 9.647 1.392 -4.475 1.00 89.38 479 LEU A CA 1
ATOM 3718 C C . LEU A 1 479 ? 9.531 2.220 -3.187 1.00 89.38 479 LEU A C 1
ATOM 3720 O O . LEU A 1 479 ? 8.416 2.630 -2.854 1.00 89.38 479 LEU A O 1
ATOM 3724 N N . PRO A 1 480 ? 10.653 2.588 -2.545 1.00 84.56 480 PRO A N 1
ATOM 3725 C CA . PRO A 1 480 ? 10.645 3.545 -1.450 1.00 84.56 480 PRO A CA 1
ATOM 3726 C C . PRO A 1 480 ? 9.892 4.822 -1.814 1.00 84.56 480 PRO A C 1
ATOM 3728 O O . PRO A 1 480 ? 10.073 5.374 -2.901 1.00 84.56 480 PRO A O 1
ATOM 3731 N N . LEU A 1 481 ? 9.062 5.309 -0.891 1.00 81.75 481 LEU A N 1
ATOM 3732 C CA . LEU A 1 481 ? 8.233 6.509 -1.066 1.00 81.75 481 LEU A CA 1
ATOM 3733 C C . LEU A 1 481 ? 7.163 6.387 -2.159 1.00 81.75 481 LEU A C 1
ATOM 3735 O O . LEU A 1 481 ? 6.502 7.373 -2.498 1.00 81.75 481 LEU A O 1
ATOM 3739 N N . GLY A 1 482 ? 6.969 5.189 -2.711 1.00 89.06 482 GLY A N 1
ATOM 3740 C CA . GLY A 1 482 ? 5.798 4.883 -3.509 1.00 89.06 482 GLY A CA 1
ATOM 3741 C C . GLY A 1 482 ? 4.541 5.086 -2.669 1.00 89.06 482 GLY A C 1
ATOM 3742 O O . GLY A 1 482 ? 4.467 4.628 -1.526 1.00 89.06 482 GLY A O 1
ATOM 3743 N N . ASN A 1 483 ? 3.562 5.787 -3.236 1.00 91.38 483 ASN A N 1
ATOM 3744 C CA . ASN A 1 483 ? 2.233 5.933 -2.658 1.00 91.38 483 ASN A CA 1
ATOM 3745 C C . ASN A 1 483 ? 1.214 5.273 -3.588 1.00 91.38 483 ASN A C 1
ATOM 3747 O O . ASN A 1 483 ? 1.105 5.645 -4.761 1.00 91.38 483 ASN A O 1
ATOM 3751 N N . MET A 1 484 ? 0.460 4.322 -3.049 1.00 93.81 484 MET A N 1
ATOM 3752 C CA . MET A 1 484 ? -0.711 3.745 -3.692 1.00 93.81 484 MET A CA 1
ATOM 3753 C C . MET A 1 484 ? -1.953 4.190 -2.939 1.00 93.81 484 MET A C 1
ATOM 3755 O O . MET A 1 484 ? -2.070 3.975 -1.735 1.00 93.81 484 MET A O 1
ATOM 3759 N N . ALA A 1 485 ? -2.897 4.789 -3.654 1.00 93.56 485 ALA A N 1
ATOM 3760 C CA . ALA A 1 485 ? -4.126 5.274 -3.061 1.00 93.56 485 ALA A CA 1
ATOM 3761 C C . ALA A 1 485 ? -5.368 4.702 -3.724 1.00 93.56 485 ALA A C 1
ATOM 3763 O O . ALA A 1 485 ? -5.420 4.543 -4.945 1.00 93.56 485 ALA A O 1
ATOM 3764 N N . LEU A 1 486 ? -6.392 4.480 -2.904 1.00 94.50 486 LEU A N 1
ATOM 3765 C CA . LEU A 1 486 ? -7.752 4.178 -3.328 1.00 94.50 486 LEU A CA 1
ATOM 3766 C C . LEU A 1 486 ? -8.689 5.263 -2.818 1.00 94.50 486 LEU A C 1
ATOM 3768 O O . LEU A 1 486 ? -8.718 5.555 -1.625 1.00 94.50 486 LEU A O 1
ATOM 3772 N N . ALA A 1 487 ? -9.452 5.861 -3.725 1.00 93.75 487 ALA A N 1
ATOM 3773 C CA . ALA A 1 487 ? -10.420 6.898 -3.421 1.00 93.75 487 ALA A CA 1
ATOM 3774 C C . ALA A 1 487 ? -11.845 6.397 -3.672 1.00 93.75 487 ALA A C 1
ATOM 3776 O O . ALA A 1 487 ? -12.177 5.906 -4.754 1.00 93.75 487 ALA A O 1
ATOM 3777 N N . PHE A 1 488 ? -12.691 6.579 -2.665 1.00 92.88 488 PHE A N 1
ATOM 3778 C CA . PHE A 1 488 ? -14.103 6.232 -2.662 1.00 92.88 488 PHE A CA 1
ATOM 3779 C C . PHE A 1 488 ? -14.925 7.513 -2.609 1.00 92.88 488 PHE A C 1
ATOM 3781 O O . PHE A 1 488 ? -14.697 8.367 -1.752 1.00 92.88 488 PHE A O 1
ATOM 3788 N N . ASP A 1 489 ? -15.901 7.651 -3.498 1.00 90.62 489 ASP A N 1
ATOM 3789 C CA . ASP A 1 489 ? -16.858 8.748 -3.407 1.00 90.62 489 ASP A CA 1
ATOM 3790 C C . ASP A 1 489 ? -17.772 8.512 -2.194 1.00 90.62 489 ASP A C 1
ATOM 3792 O O . ASP A 1 489 ? -18.429 7.471 -2.086 1.00 90.62 489 ASP A O 1
ATOM 3796 N N . LEU A 1 490 ? -17.827 9.472 -1.264 1.00 84.38 490 LEU A N 1
ATOM 3797 C CA . LEU A 1 490 ? -18.851 9.440 -0.227 1.00 84.38 490 LEU A CA 1
ATOM 3798 C C . LEU A 1 490 ? -20.190 9.642 -0.925 1.00 84.38 490 LEU A C 1
ATOM 3800 O O . LEU A 1 490 ? -20.352 10.587 -1.704 1.00 84.38 490 LEU A O 1
ATOM 3804 N N . LYS A 1 491 ? -21.170 8.776 -0.630 1.00 71.44 491 LYS A N 1
ATOM 3805 C CA . LYS A 1 491 ? -22.549 9.056 -1.035 1.00 71.44 491 LYS A CA 1
ATOM 3806 C C . LYS A 1 491 ? -22.867 10.468 -0.537 1.00 71.44 491 LYS A C 1
ATOM 3808 O O . LYS A 1 491 ? -22.637 10.733 0.647 1.00 71.44 491 LYS A O 1
ATOM 3813 N N . PRO A 1 492 ? -23.354 11.381 -1.397 1.00 58.53 492 PRO A N 1
ATOM 3814 C CA . PRO A 1 492 ? -23.791 12.677 -0.921 1.00 58.53 492 PRO A CA 1
ATOM 3815 C C . PRO A 1 492 ? -24.838 12.395 0.145 1.00 58.53 492 PRO A C 1
ATOM 3817 O O . PRO A 1 492 ? -25.874 11.797 -0.147 1.00 58.53 492 PRO A O 1
ATOM 3820 N N . THR A 1 493 ? -24.537 12.756 1.392 1.00 53.03 493 THR A N 1
ATOM 3821 C CA . THR A 1 493 ? -25.520 12.682 2.464 1.00 53.03 493 THR A CA 1
ATOM 3822 C C . THR A 1 493 ? -26.717 13.468 1.944 1.00 53.03 493 THR A C 1
ATOM 3824 O O . THR A 1 493 ? -26.515 14.621 1.534 1.00 53.03 493 THR A O 1
ATOM 3827 N N . PRO A 1 494 ? -27.917 12.869 1.834 1.00 51.19 494 PRO A N 1
ATOM 3828 C CA . PRO A 1 494 ? -29.074 13.595 1.349 1.00 51.19 494 PRO A CA 1
ATOM 3829 C C . PRO A 1 494 ? -29.212 14.821 2.243 1.00 51.19 494 PRO A C 1
ATOM 3831 O O . PRO A 1 494 ? -29.436 14.710 3.446 1.00 51.19 494 PRO A O 1
ATOM 3834 N N . ILE A 1 495 ? -28.940 15.996 1.670 1.00 50.00 495 ILE A N 1
ATOM 3835 C CA . ILE A 1 495 ? -28.975 17.246 2.418 1.00 50.00 495 ILE A CA 1
ATOM 3836 C C . ILE A 1 495 ? -30.403 17.340 2.955 1.00 50.00 495 ILE A C 1
ATOM 3838 O O . ILE A 1 495 ? -31.322 17.301 2.129 1.00 50.00 495 ILE A O 1
ATOM 3842 N N . PRO A 1 496 ? -30.612 17.468 4.280 1.00 58.84 496 PRO A N 1
ATOM 3843 C CA . PRO A 1 496 ? -31.949 17.603 4.833 1.00 58.84 496 PRO A CA 1
ATOM 3844 C C . PRO A 1 496 ? -32.696 18.681 4.048 1.00 58.84 496 PRO A C 1
ATOM 3846 O O . PRO A 1 496 ? -32.148 19.763 3.800 1.00 58.84 496 PRO A O 1
ATOM 3849 N N . GLU A 1 497 ? -33.921 18.400 3.597 1.00 62.31 497 GLU A N 1
ATOM 3850 C CA . GLU A 1 497 ? -34.648 19.319 2.710 1.00 62.31 497 GLU A CA 1
ATOM 3851 C C . GLU A 1 497 ? -34.725 20.748 3.271 1.00 62.31 497 GLU A C 1
ATOM 3853 O O . GLU A 1 497 ? -34.761 21.718 2.510 1.00 62.31 497 GLU A O 1
ATOM 3858 N N . SER A 1 498 ? -34.719 20.893 4.598 1.00 65.56 498 SER A N 1
ATOM 3859 C CA . SER A 1 498 ? -34.675 22.174 5.305 1.00 65.56 498 SER A CA 1
ATOM 3860 C C . SER A 1 498 ? -33.431 22.999 4.941 1.00 65.56 498 SER A C 1
ATOM 3862 O O . SER A 1 498 ? -33.537 24.186 4.610 1.00 65.56 498 SER A O 1
ATOM 3864 N N . THR A 1 499 ? -32.254 22.374 4.898 1.00 67.75 499 THR A N 1
ATOM 3865 C CA . THR A 1 499 ? -30.986 23.011 4.524 1.00 67.75 499 THR A CA 1
ATOM 3866 C C . THR A 1 499 ? -30.923 23.280 3.020 1.00 67.75 499 THR A C 1
ATOM 3868 O O . THR A 1 499 ? -30.431 24.330 2.594 1.00 67.75 499 THR A O 1
ATOM 3871 N N . ALA A 1 500 ? -31.488 22.386 2.200 1.00 67.44 500 ALA A N 1
ATOM 3872 C CA . ALA A 1 500 ? -31.597 22.583 0.755 1.00 67.44 500 ALA A CA 1
ATOM 3873 C C . ALA A 1 500 ? -32.510 23.776 0.408 1.00 67.44 500 ALA A C 1
ATOM 3875 O O . ALA A 1 500 ? -32.141 24.628 -0.408 1.00 67.44 500 ALA A O 1
ATOM 3876 N N . LYS A 1 501 ? -33.664 23.901 1.080 1.00 77.44 501 LYS A N 1
ATOM 3877 C CA . LYS A 1 501 ? -34.592 25.041 0.964 1.00 77.44 501 LYS A CA 1
ATOM 3878 C C . LYS A 1 501 ? -33.923 26.351 1.405 1.00 77.44 501 LYS A C 1
ATOM 3880 O O . LYS A 1 501 ? -34.038 27.353 0.692 1.00 77.44 501 LYS A O 1
ATOM 3885 N N . SER A 1 502 ? -33.150 26.336 2.496 1.00 76.19 502 SER A N 1
ATOM 3886 C CA . SER A 1 502 ? -32.386 27.504 2.968 1.00 76.19 502 SER A CA 1
ATOM 3887 C C . SER A 1 502 ? -31.322 27.958 1.955 1.00 76.19 502 SER A C 1
ATOM 3889 O O . SER A 1 502 ? -31.332 29.111 1.513 1.00 76.19 502 SER A O 1
ATOM 3891 N N . ARG A 1 503 ? -30.499 27.030 1.444 1.00 74.12 503 ARG A N 1
ATOM 3892 C CA . ARG A 1 503 ? -29.493 27.318 0.401 1.00 74.12 503 ARG A CA 1
ATOM 3893 C C . ARG A 1 503 ? -30.116 27.828 -0.901 1.00 74.12 503 ARG A C 1
ATOM 3895 O O . ARG A 1 503 ? -29.552 28.704 -1.562 1.00 74.12 503 ARG A O 1
ATOM 3902 N N . ARG A 1 504 ? -31.300 27.328 -1.277 1.00 81.75 504 ARG A N 1
ATOM 3903 C CA . ARG A 1 504 ? -32.047 27.800 -2.459 1.00 81.75 504 ARG A CA 1
ATOM 3904 C C . ARG A 1 504 ? -32.579 29.226 -2.256 1.00 81.75 504 ARG A C 1
ATOM 3906 O O . ARG A 1 504 ? -32.522 30.032 -3.189 1.00 81.75 504 ARG A O 1
ATOM 3913 N N . LYS A 1 505 ? -33.032 29.566 -1.042 1.00 82.75 505 LYS A N 1
ATOM 3914 C CA . LYS A 1 505 ? -33.459 30.925 -0.652 1.00 82.75 505 LYS A CA 1
ATOM 3915 C C . LYS A 1 505 ? -32.281 31.906 -0.653 1.00 82.75 505 LYS A C 1
ATOM 3917 O O . LYS A 1 505 ? -32.412 33.012 -1.177 1.00 82.75 505 LYS A O 1
ATOM 3922 N N . GLU A 1 506 ? -31.120 31.486 -0.163 1.00 81.50 506 GLU A N 1
ATOM 3923 C CA . GLU A 1 506 ? -29.903 32.302 -0.138 1.00 81.50 506 GLU A CA 1
ATOM 3924 C C . GLU A 1 506 ? -29.316 32.546 -1.536 1.00 81.50 506 GLU A C 1
ATOM 3926 O O . GLU A 1 506 ? -29.044 33.690 -1.905 1.00 81.50 506 GLU A O 1
ATOM 3931 N N . ARG A 1 507 ? -29.258 31.515 -2.392 1.00 81.81 507 ARG A N 1
ATOM 3932 C CA . ARG A 1 507 ? -28.891 31.684 -3.811 1.00 81.81 507 ARG A CA 1
ATOM 3933 C C . ARG A 1 507 ? -29.838 32.632 -4.554 1.00 81.81 507 ARG A C 1
ATOM 3935 O O . ARG A 1 507 ? -29.380 33.428 -5.375 1.00 81.81 507 ARG A O 1
ATOM 3942 N N . ARG A 1 508 ? -31.145 32.598 -4.257 1.00 83.62 508 ARG A N 1
ATOM 3943 C CA . ARG A 1 508 ? -32.118 33.565 -4.804 1.00 83.62 508 ARG A CA 1
ATOM 3944 C C . ARG A 1 508 ? -31.857 34.993 -4.306 1.00 83.62 508 ARG A C 1
ATOM 3946 O O . ARG A 1 508 ? -31.936 35.920 -5.110 1.00 83.62 508 ARG A O 1
ATOM 3953 N N . ARG A 1 509 ? -31.494 35.187 -3.031 1.00 81.12 509 ARG A N 1
ATOM 3954 C CA . ARG A 1 509 ? -31.113 36.506 -2.482 1.00 81.12 509 ARG A CA 1
ATOM 3955 C C . ARG A 1 509 ? -29.846 37.064 -3.138 1.00 81.12 509 ARG A C 1
ATOM 3957 O O . ARG A 1 509 ? -29.835 38.226 -3.539 1.00 81.12 509 ARG A O 1
ATOM 3964 N N . LEU A 1 510 ? -28.818 36.234 -3.320 1.00 81.25 510 LEU A N 1
ATOM 3965 C CA . LEU A 1 510 ? -27.569 36.621 -3.989 1.00 81.25 510 LEU A CA 1
ATOM 3966 C C . LEU A 1 510 ? -27.780 36.984 -5.465 1.00 81.25 510 LEU A C 1
ATOM 3968 O O . LEU A 1 510 ? -27.222 37.973 -5.937 1.00 81.25 510 LEU A O 1
ATOM 3972 N N . ARG A 1 511 ? -28.634 36.243 -6.186 1.00 80.25 511 ARG A N 1
ATOM 3973 C CA . ARG A 1 511 ? -29.009 36.598 -7.565 1.00 80.25 511 ARG A CA 1
ATOM 3974 C C . ARG A 1 511 ? -29.765 37.926 -7.639 1.00 80.25 511 ARG A C 1
ATOM 3976 O O . ARG A 1 511 ? -29.452 38.731 -8.507 1.00 80.25 511 ARG A O 1
ATOM 3983 N N . ARG A 1 512 ? -30.682 38.203 -6.702 1.00 77.19 512 ARG A N 1
ATOM 3984 C CA . ARG A 1 512 ? -31.383 39.500 -6.635 1.00 77.19 512 ARG A CA 1
ATOM 3985 C C . ARG A 1 512 ? -30.437 40.671 -6.349 1.00 77.19 512 ARG A C 1
ATOM 3987 O O . ARG A 1 512 ? -30.595 41.726 -6.947 1.00 77.19 512 ARG A O 1
ATOM 3994 N N . ARG A 1 513 ? -29.412 40.482 -5.510 1.00 73.56 513 ARG A N 1
ATOM 3995 C CA . ARG A 1 513 ? -28.397 41.522 -5.251 1.00 73.56 513 ARG A CA 1
ATOM 3996 C C . ARG A 1 513 ? -27.533 41.855 -6.471 1.00 73.56 513 ARG A C 1
ATOM 3998 O O . ARG A 1 513 ? -27.105 42.994 -6.600 1.00 73.56 513 ARG A O 1
ATOM 4005 N N . ARG A 1 514 ? -27.314 40.906 -7.388 1.00 71.31 514 ARG A N 1
ATOM 4006 C CA . ARG A 1 514 ? -26.565 41.142 -8.639 1.00 71.31 514 ARG A CA 1
ATOM 4007 C C . ARG A 1 514 ? -27.362 41.873 -9.729 1.00 71.31 514 ARG A C 1
ATOM 4009 O O . ARG A 1 514 ? -26.781 42.206 -10.753 1.00 71.31 514 ARG A O 1
ATOM 4016 N N . HIS A 1 515 ? -28.660 42.108 -9.538 1.00 69.44 515 HIS A N 1
ATOM 4017 C CA . HIS A 1 515 ? -29.517 42.843 -10.481 1.00 69.44 515 HIS A CA 1
ATOM 4018 C C . HIS A 1 515 ? -29.973 44.211 -9.956 1.00 69.44 515 HIS A C 1
ATOM 4020 O O . HIS A 1 515 ? -30.858 44.827 -10.539 1.00 69.44 515 HIS A O 1
ATOM 4026 N N . MET A 1 516 ? -29.364 44.720 -8.881 1.00 62.81 516 MET A N 1
ATOM 4027 C CA . MET A 1 516 ? -29.541 46.126 -8.519 1.00 62.81 516 MET A CA 1
ATOM 4028 C C . MET A 1 516 ? -28.792 47.003 -9.538 1.00 62.81 516 MET A C 1
ATOM 4030 O O . MET A 1 516 ? -27.585 46.798 -9.716 1.00 62.81 516 MET A O 1
ATOM 4034 N N . PRO A 1 517 ? -29.462 47.954 -10.215 1.00 58.78 517 PRO A N 1
ATOM 4035 C CA . PRO A 1 517 ? -28.798 48.879 -11.123 1.00 58.78 517 PRO A CA 1
ATOM 4036 C C . PRO A 1 517 ? -27.757 49.683 -10.341 1.00 58.78 517 PRO A C 1
ATOM 4038 O O . PRO A 1 517 ? -28.038 50.216 -9.264 1.00 58.78 517 PRO A O 1
ATOM 4041 N N . LYS A 1 518 ? -26.527 49.732 -10.861 1.00 60.06 518 LYS A N 1
ATOM 4042 C CA . LYS A 1 518 ? -25.456 50.550 -10.289 1.00 60.06 518 LYS A CA 1
ATOM 4043 C C . LYS A 1 518 ? -25.915 52.009 -10.327 1.00 60.06 518 LYS A C 1
ATOM 4045 O O . LYS A 1 518 ? -26.058 52.565 -11.410 1.00 60.06 518 LYS A O 1
ATOM 4050 N N . ARG A 1 519 ? -26.154 52.615 -9.159 1.00 53.12 519 ARG A N 1
ATOM 4051 C CA . ARG A 1 519 ? -26.317 54.069 -9.046 1.00 53.12 519 ARG A CA 1
ATOM 4052 C C . ARG A 1 519 ? -25.022 54.716 -9.532 1.00 53.12 519 ARG A C 1
ATOM 4054 O O . ARG A 1 519 ? -23.963 54.474 -8.954 1.00 53.12 519 ARG A O 1
ATOM 4061 N N . THR A 1 520 ? -25.107 55.478 -10.613 1.00 60.66 520 THR A N 1
ATOM 4062 C CA . THR A 1 520 ? -24.044 56.367 -11.073 1.00 60.66 520 THR A CA 1
ATOM 4063 C C . THR A 1 520 ? -23.773 57.410 -9.982 1.00 60.66 520 THR A C 1
ATOM 4065 O O . THR A 1 520 ? -24.725 58.005 -9.473 1.00 60.66 520 THR A O 1
ATOM 4068 N N . PRO A 1 521 ? -22.514 57.608 -9.557 1.00 54.78 521 PRO A N 1
ATOM 4069 C CA . PRO A 1 521 ? -22.178 58.650 -8.597 1.00 54.78 521 PRO A CA 1
ATOM 4070 C C . PRO A 1 521 ? -22.367 60.021 -9.254 1.00 54.78 521 PRO A C 1
ATOM 4072 O O . PRO A 1 521 ? -21.839 60.269 -10.337 1.00 54.78 521 PRO A O 1
ATOM 4075 N N . GLY A 1 522 ? -23.168 60.873 -8.614 1.00 51.47 522 GLY A N 1
ATOM 4076 C CA . GLY A 1 522 ? -23.430 62.238 -9.055 1.00 51.47 522 GLY A CA 1
ATOM 4077 C C . GLY A 1 522 ? -22.171 63.096 -8.981 1.00 51.47 522 GLY A C 1
ATOM 4078 O O . GLY A 1 522 ? -21.457 63.090 -7.980 1.00 51.47 522 GLY A O 1
ATOM 4079 N N . THR A 1 523 ? -21.918 63.817 -10.064 1.00 45.88 523 THR A N 1
ATOM 4080 C CA . THR A 1 523 ? -20.899 64.853 -10.192 1.00 45.88 523 THR A CA 1
ATOM 4081 C C . THR A 1 523 ? -21.251 66.008 -9.250 1.00 45.88 523 THR A C 1
ATOM 4083 O O . THR A 1 523 ? -22.266 66.672 -9.451 1.00 45.88 523 THR A O 1
ATOM 4086 N N . LEU A 1 524 ? -20.447 66.235 -8.208 1.00 45.94 524 LEU A N 1
ATOM 4087 C CA . LEU A 1 524 ? -20.486 67.480 -7.438 1.00 45.94 524 LEU A CA 1
ATOM 4088 C C . LEU A 1 524 ? -19.751 68.553 -8.252 1.00 45.94 524 LEU A C 1
ATOM 4090 O O . LEU A 1 524 ? -18.541 68.448 -8.446 1.00 45.94 524 LEU A O 1
ATOM 4094 N N . TYR A 1 525 ? -20.482 69.560 -8.726 1.00 43.38 525 TYR A N 1
ATOM 4095 C CA . TYR A 1 525 ? -19.904 70.837 -9.143 1.00 43.38 525 TYR A CA 1
ATOM 4096 C C . TYR A 1 525 ? -19.633 71.667 -7.884 1.00 43.38 525 TYR A C 1
ATOM 4098 O O . TYR A 1 525 ? -20.517 71.823 -7.042 1.00 43.38 525 TYR A O 1
ATOM 4106 N N . ILE A 1 526 ? -18.399 72.147 -7.745 1.00 54.72 526 ILE A N 1
ATOM 4107 C CA . ILE A 1 526 ? -18.012 73.182 -6.786 1.00 54.72 526 ILE A CA 1
ATOM 4108 C C . ILE A 1 526 ? -17.793 74.433 -7.633 1.00 54.72 526 ILE A C 1
ATOM 4110 O O . ILE A 1 526 ? -16.828 74.482 -8.395 1.00 54.72 526 ILE A O 1
ATOM 4114 N N . ASP A 1 527 ? -18.708 75.394 -7.531 1.00 50.25 527 ASP A N 1
ATOM 4115 C CA . ASP A 1 527 ? -18.492 76.750 -8.027 1.00 50.25 527 ASP A CA 1
ATOM 4116 C C . ASP A 1 527 ? -17.557 77.476 -7.053 1.00 50.25 527 ASP A C 1
ATOM 4118 O O . ASP A 1 527 ? -17.766 77.454 -5.838 1.00 50.25 527 ASP A O 1
ATOM 4122 N N . GLY A 1 528 ? -16.496 78.070 -7.597 1.00 48.78 528 GLY A N 1
ATOM 4123 C CA . GLY A 1 528 ? -15.601 78.978 -6.892 1.00 48.78 528 GLY A CA 1
ATOM 4124 C C . GLY A 1 528 ? -15.772 80.387 -7.445 1.00 48.78 528 GLY A C 1
ATOM 4125 O O . GLY A 1 528 ? -15.477 80.621 -8.616 1.00 48.78 528 GLY A O 1
ATOM 4126 N N . GLU A 1 529 ? -16.245 81.296 -6.596 1.00 53.72 529 GLU A N 1
ATOM 4127 C CA . GLU A 1 529 ? -16.082 82.743 -6.743 1.00 53.72 529 GLU A CA 1
ATOM 4128 C C . GLU A 1 529 ? -14.702 83.166 -6.205 1.00 53.72 529 GLU A C 1
ATOM 4130 O O . GLU A 1 529 ? -14.243 82.627 -5.196 1.00 53.72 529 GLU A O 1
ATOM 4135 N N . ASP A 1 530 ? -14.069 84.096 -6.932 1.00 50.56 530 ASP A N 1
ATOM 4136 C CA . ASP A 1 530 ? -13.199 85.211 -6.495 1.00 50.56 530 ASP A CA 1
ATOM 4137 C C . ASP A 1 530 ? -11.949 85.396 -7.376 1.00 50.56 530 ASP A C 1
ATOM 4139 O O . ASP A 1 530 ? -10.877 84.840 -7.124 1.00 50.56 530 ASP A O 1
ATOM 4143 N N . SER A 1 531 ? -12.078 86.226 -8.422 1.00 46.09 531 SER A N 1
ATOM 4144 C CA . SER A 1 531 ? -11.274 87.451 -8.654 1.00 46.09 531 SER A CA 1
ATOM 4145 C C . SER A 1 531 ? -11.869 88.311 -9.767 1.00 46.09 531 SER A C 1
ATOM 4147 O O . SER A 1 531 ? -12.273 87.740 -10.806 1.00 46.09 531 SER A O 1
#

Secondary structure (DSSP, 8-state):
-EEEEEEEEES-HHHHHHHHHHHHTTS-TTSEEEEEEE--TTS-HHHHHHHHHHHTTSSSEEEEE-PPP-------HHHHHHHHHHHHHHTTTTHHHHTTTS-----HHHHHHHHHHHTS-SS-SSS-PPEEEEEEEE-GGGEEEEEE----PPP---SS-------S--TTSTTS-----PPPPS----S--------PPPPPTTTTTS-TTTEEEEEEEE-S-THHHHHHGGG-TT-EEEEEEPPP-HHHHSSS--EEETTEEESSSEEEEEEE-SSPPEEEEE-TT-EE-S--EEEEEEETTEEEEETTB-HHHHHHHHHHHHH---HHHHHHHHHH--EEEEE-SSSS-SEEEEEEEEETTTTEEEESSS-PPPTT-EEEEEE--GGGGGSPEEP-PPPTTEEEEEEEEPPS---TT------EE--SS-EEEEETTEEEEETEEEEEESS-EEEE-EEEETTEEEEPPPEEE--TT-EEEEEEEPP-----HHHHHHHHHHHHHHHHHTTS--PPPP---------

Organism: NCBI:txid2478898

pLDDT: mean 79.23, std 19.96, range [30.45, 98.62]

Sequence (531 aa):
MALAARTLVSRSGGTLLEHLTAWSQTRDPSNTLLFSISPSPSLSPSHLSDMVKIFTSHPNTVGCLSSPLNLERTKSIPTLKAELIEMLEREGKMAEALIGRRRYRIRENDVVRLKKLQGKALFRGDGEGVTVCSWAEFDGDRAKVFRSTIPGRPVTQVGRWHMARKVGMTEEEESVGEGFMGELPPSTFDGETWPRMRELPPLPEEIKDIDPENVNTILYLSDTSPEGISQSLTRFRKATTLGLMTSSTPFVTGRPFTLFYNNVIHSSGAVGICLDAHAPARHKLVFPALKAITNHIFVTSSEGNLVHTLNDENPTEILIAAIKKHRMLSARDINLAFRDWNFYLGITPRQAPEQVFRINSADPGRGTLALEGDISPPIGSRVQILSLPTDYLSQPTPVLNRPNGQVVLNFHTTLSETPPDINITAPISIADTHVLHQDEDFVDLRGTFTASSEHGCIVSRLIAETDGEHKEVPWKASLPLGNMALAFDLKPTPIPESTAKSRRKERRRLRRRRHMPKRTPGTLYIDGEDS